Protein AF-0000000075319875 (afdb_homodimer)

Secondary structure (DSSP, 8-state):
-HHHHHHHHHHHHHHHHHHHHHHHHHHHHHHSPP--STT-HHHHHHHHHHHSS---HHHHHHHHHHHHTT--SSHHHHHHHHHHHHHHHHHHHHTSTTTT--SEETTEE-HHHHH-HHHHHHHHHHHHHHHHHHHHT-TTS-HHHHHHHHHHHHHHHSTTTHHHHHHHHHHHTTS---HHHHHHHHIIIIIHHHHHHHHHHHHHTT--TTHHHHHHHHHHHHHHHHHHHHHHHHTSTT-SS-TTTTTT---HHHHH-HHHHHHHHHHHHHHHHHHHHHHH-TTSHHHHHHHHHHHHHHHH-/-HHHHHHHHHHHHHHHHHHHHHHHHHHHHHHSPP--STT-HHHHHHHHHHHSS---HHHHHHHHHHHHTT--SSHHHHHHHHHHHHHHHHHHHHTSTTTT--SEETTEE-HHHHH-HHHHHHHHHHHHHHHHHHHHT-TTS-HHHHHHHHHHHHHHHSTTTHHHHHHHHHHHTTS---HHHHHHHHIIIIIHHHHHHHHHHHHHTT--TTHHHHHHHHHHHHHHHHHHHHHHHHTSTT-SS-TTTTTT---HHHHH-HHHHHHHHHHHHHHHHHHHHHHH-TTSHHHHHHHHHHHHHHHH-

Radius of gyration: 25.72 Å; Cα contacts (8 Å, |Δi|>4): 909; chains: 2; bounding box: 48×100×51 Å

pLDDT: mean 89.72, std 13.33, range [29.41, 98.88]

Nearest PDB structures (folds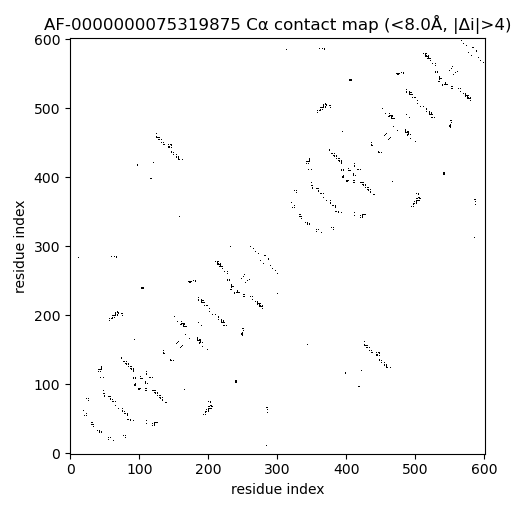eek):
  1rtr-assembly1_B  TM=9.134E-01  e=8.255E-14  Staphylococcus aureus
  6sxn-assembly1_A  TM=9.006E-01  e=4.886E-14  Picosynechococcus sp. PCC 7002
  1rtr-assembly1_A  TM=8.824E-01  e=6.635E-14  Staphylococcus aureus
  6sxn-assembly3_F  TM=8.809E-01  e=7.564E-14  Picosynechococcus sp. PCC 7002
  5ayp-assembly1_A  TM=8.947E-01  e=1.121E-13  Geobacillus stearothermophilus

Structure (mmCIF, N/CA/C/O backbone):
data_AF-0000000075319875-model_v1
#
loop_
_entity.id
_entity.type
_entity.pdbx_description
1 polymer 'Geranylgeranyl pyrophosphate synthase'
#
loop_
_atom_site.group_PDB
_atom_site.id
_atom_site.type_symbol
_atom_site.label_atom_id
_atom_site.label_alt_id
_atom_site.label_comp_id
_atom_site.label_asym_id
_atom_site.label_entity_id
_atom_site.label_seq_id
_atom_site.pdbx_PDB_ins_code
_atom_site.Cartn_x
_atom_site.Cartn_y
_atom_site.Cartn_z
_atom_site.occupancy
_atom_site.B_iso_or_equiv
_atom_site.auth_seq_id
_atom_site.auth_comp_id
_atom_site.auth_asym_id
_atom_site.auth_atom_id
_atom_site.pdbx_PDB_model_num
ATOM 1 N N . MET A 1 1 ? 11.125 52.594 0.139 1 29.45 1 MET A N 1
ATOM 2 C CA . MET A 1 1 ? 12.008 51.5 -0.19 1 29.45 1 MET A CA 1
ATOM 3 C C . MET A 1 1 ? 11.492 50.188 0.432 1 29.45 1 MET A C 1
ATOM 5 O O . MET A 1 1 ? 11.906 49.094 0.03 1 29.45 1 MET A O 1
ATOM 9 N N . THR A 1 2 ? 10.922 50.281 1.547 1 37.09 2 THR A N 1
ATOM 10 C CA . THR A 1 2 ? 10.453 49.219 2.4 1 37.09 2 THR A CA 1
ATOM 11 C C . THR A 1 2 ? 9.203 48.562 1.812 1 37.09 2 THR A C 1
ATOM 13 O O . THR A 1 2 ? 9.016 47.344 1.91 1 37.09 2 THR A O 1
ATOM 16 N N . VAL A 1 3 ? 8.258 49.438 1.47 1 45.25 3 VAL A N 1
ATOM 17 C CA . VAL A 1 3 ? 6.949 49.031 0.96 1 45.25 3 VAL A CA 1
ATOM 18 C C . VAL A 1 3 ? 7.121 48.188 -0.301 1 45.25 3 VAL A C 1
ATOM 20 O O . VAL A 1 3 ? 6.367 47.219 -0.53 1 45.25 3 VAL A O 1
ATOM 23 N N . GLU A 1 4 ? 8.008 48.5 -1.139 1 42.38 4 GLU A N 1
ATOM 24 C CA . GLU A 1 4 ? 8.297 47.875 -2.432 1 42.38 4 GLU A CA 1
ATOM 25 C C . GLU A 1 4 ? 8.867 46.5 -2.264 1 42.38 4 GLU A C 1
ATOM 27 O O . GLU A 1 4 ? 8.555 45.594 -3.047 1 42.38 4 GLU A O 1
ATOM 32 N N . LEU A 1 5 ? 9.742 46.344 -1.357 1 40.31 5 LEU A N 1
ATOM 33 C CA . LEU A 1 5 ? 10.305 45.031 -1.045 1 40.31 5 LEU A CA 1
ATOM 34 C C . LEU A 1 5 ? 9.219 44.062 -0.561 1 40.31 5 LEU A C 1
ATOM 36 O O . LEU A 1 5 ? 9.242 42.875 -0.896 1 40.31 5 LEU A O 1
ATOM 40 N N . GLY A 1 6 ? 8.266 44.625 0.184 1 43.28 6 GLY A N 1
ATOM 41 C CA . GLY A 1 6 ? 7.137 43.812 0.661 1 43.28 6 GLY A CA 1
ATOM 42 C C . GLY A 1 6 ? 6.27 43.281 -0.46 1 43.28 6 GLY A C 1
ATOM 43 O O . GLY A 1 6 ? 5.891 42.125 -0.445 1 43.28 6 GLY A O 1
ATOM 44 N N . THR A 1 7 ? 5.98 44.219 -1.356 1 47.44 7 THR A N 1
ATOM 45 C CA . THR A 1 7 ? 5.168 43.844 -2.514 1 47.44 7 THR A CA 1
ATOM 46 C C . THR A 1 7 ? 5.938 42.906 -3.441 1 47.44 7 THR A C 1
ATOM 48 O O . THR A 1 7 ? 5.367 41.969 -3.977 1 47.44 7 THR A O 1
ATOM 51 N N . THR A 1 8 ? 7.152 43.281 -3.662 1 43.69 8 THR A N 1
ATOM 52 C CA . THR A 1 8 ? 7.984 42.438 -4.531 1 43.69 8 THR A CA 1
ATOM 53 C C . THR A 1 8 ? 8.195 41.062 -3.924 1 43.69 8 THR A C 1
ATOM 55 O O . THR A 1 8 ? 8.156 40.062 -4.633 1 43.69 8 THR A O 1
ATOM 58 N N . LEU A 1 9 ? 8.492 41.156 -2.652 1 49.97 9 LEU A N 1
ATOM 59 C CA . LEU A 1 9 ? 8.664 39.906 -1.944 1 49.97 9 LEU A CA 1
ATOM 60 C C . LEU A 1 9 ? 7.375 39.094 -1.956 1 49.97 9 LEU A C 1
ATOM 62 O O . LEU A 1 9 ? 7.402 37.875 -2.104 1 49.97 9 LEU A O 1
ATOM 66 N N . GLU A 1 10 ? 6.41 39.938 -1.929 1 64.69 10 GLU A N 1
ATOM 67 C CA . GLU A 1 10 ? 5.105 39.281 -2.006 1 64.69 10 GLU A CA 1
ATOM 68 C C . GLU A 1 10 ? 4.848 38.75 -3.404 1 64.69 10 GLU A C 1
ATOM 70 O O . GLU A 1 10 ? 4.32 37.625 -3.551 1 64.69 10 GLU A O 1
ATOM 75 N N . HIS A 1 11 ? 5.41 39.562 -4.352 1 69.69 11 HIS A N 1
ATOM 76 C CA . HIS A 1 11 ? 5.258 39.125 -5.738 1 69.69 11 HIS A CA 1
ATOM 77 C C . HIS A 1 11 ? 6.121 37.906 -6.031 1 69.69 11 HIS A C 1
ATOM 79 O O . HIS A 1 11 ? 5.68 36.969 -6.715 1 69.69 11 HIS A O 1
ATOM 85 N N . GLY A 1 12 ? 7.273 37.906 -5.473 1 82.94 12 GLY A N 1
ATOM 86 C CA . GLY A 1 12 ? 8.172 36.781 -5.668 1 82.94 12 GLY A CA 1
ATOM 87 C C . GLY A 1 12 ? 7.66 35.5 -5.051 1 82.94 12 GLY A C 1
ATOM 88 O O . GLY A 1 12 ? 7.719 34.438 -5.672 1 82.94 12 GLY A O 1
ATOM 89 N N . PHE A 1 13 ? 7.074 35.719 -3.936 1 89.62 13 PHE A N 1
ATOM 90 C CA . PHE A 1 13 ? 6.512 34.594 -3.234 1 89.62 13 PHE A CA 1
ATOM 91 C C . PHE A 1 13 ? 5.324 34 -3.996 1 89.62 13 PHE A C 1
ATOM 93 O O . PHE A 1 13 ? 5.219 32.812 -4.172 1 89.62 13 PHE A O 1
ATOM 100 N N . THR A 1 14 ? 4.457 34.844 -4.449 1 90 14 THR A N 1
ATOM 101 C CA . THR A 1 14 ? 3.273 34.438 -5.191 1 90 14 THR A CA 1
ATOM 102 C C . THR A 1 14 ? 3.67 33.75 -6.496 1 90 14 THR A C 1
ATOM 104 O O . THR A 1 14 ? 3.062 32.75 -6.883 1 90 14 THR A O 1
ATOM 107 N N . GLU A 1 15 ? 4.656 34.312 -7.137 1 93.12 15 GLU A N 1
ATOM 108 C CA . GLU A 1 15 ? 5.152 33.688 -8.367 1 93.12 15 GLU A CA 1
ATOM 109 C C . GLU A 1 15 ? 5.758 32.312 -8.094 1 93.12 15 GLU A C 1
ATOM 111 O O . GLU A 1 15 ? 5.582 31.391 -8.891 1 93.12 15 GLU A O 1
ATOM 116 N N . HIS A 1 16 ? 6.48 32.281 -7.027 1 94.19 16 HIS A N 1
ATOM 117 C CA . HIS A 1 16 ? 7.066 31 -6.641 1 94.19 16 HIS A CA 1
ATOM 118 C C . HIS A 1 16 ? 5.988 29.969 -6.363 1 94.19 16 HIS A C 1
ATOM 120 O O . HIS A 1 16 ? 6.078 28.828 -6.84 1 94.19 16 HIS A O 1
ATOM 126 N N . LEU A 1 17 ? 4.961 30.328 -5.68 1 94.69 17 LEU A N 1
ATOM 127 C CA . LEU A 1 17 ? 3.859 29.422 -5.352 1 94.69 17 LEU A CA 1
ATOM 128 C C . LEU A 1 17 ? 3.145 28.953 -6.617 1 94.69 17 LEU A C 1
ATOM 130 O O . LEU A 1 17 ? 2.766 27.797 -6.727 1 94.69 17 LEU A O 1
ATOM 134 N N . MET A 1 18 ? 2.98 29.875 -7.52 1 94.75 18 MET A N 1
ATOM 135 C CA . MET A 1 18 ? 2.334 29.531 -8.789 1 94.75 18 MET A CA 1
ATOM 136 C C . MET A 1 18 ? 3.174 28.531 -9.578 1 94.75 18 MET A C 1
ATOM 138 O O . MET A 1 18 ? 2.635 27.625 -10.195 1 94.75 18 MET A O 1
ATOM 142 N N . GLY A 1 19 ? 4.469 28.766 -9.562 1 96.31 19 GLY A N 1
ATOM 143 C CA . GLY A 1 19 ? 5.375 27.828 -10.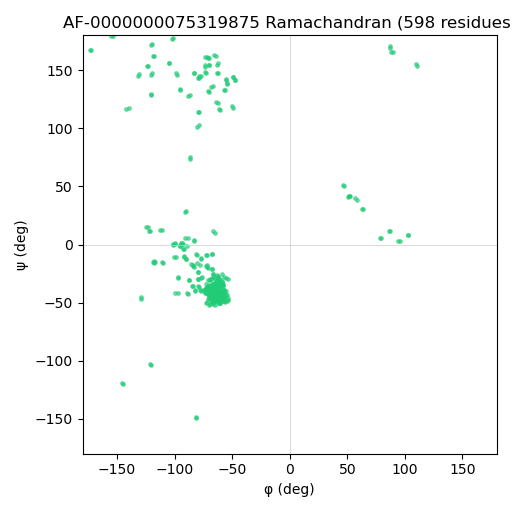219 1 96.31 19 GLY A CA 1
ATOM 144 C C . GLY A 1 19 ? 5.344 26.438 -9.602 1 96.31 19 GLY A C 1
ATOM 145 O O . GLY A 1 19 ? 5.348 25.438 -10.328 1 96.31 19 GLY A O 1
ATOM 146 N N . VAL A 1 20 ? 5.32 26.406 -8.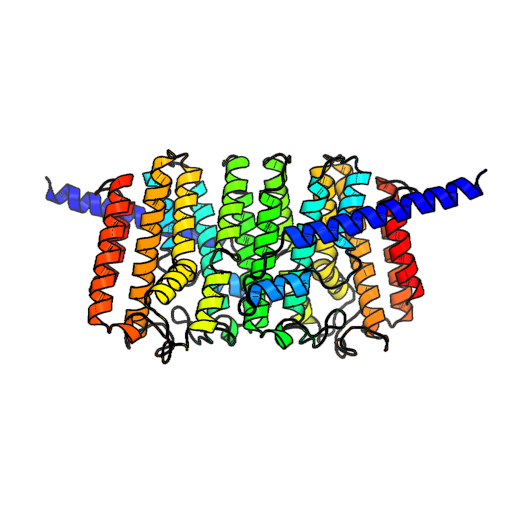312 1 96.5 20 VAL A N 1
ATOM 147 C CA . VAL A 1 20 ? 5.27 25.141 -7.586 1 96.5 20 VAL A CA 1
ATOM 148 C C . VAL A 1 20 ? 3.961 24.422 -7.902 1 96.5 20 VAL A C 1
ATOM 150 O O . VAL A 1 20 ? 3.961 23.219 -8.188 1 96.5 20 VAL A O 1
ATOM 153 N N . HIS A 1 21 ? 2.91 25.156 -7.859 1 96.69 21 HIS A N 1
ATOM 154 C CA . HIS A 1 21 ? 1.599 24.594 -8.148 1 96.69 21 HIS A CA 1
ATOM 155 C C . HIS A 1 21 ? 1.546 24.016 -9.562 1 96.69 21 HIS A C 1
ATOM 157 O O . HIS A 1 21 ? 1.057 22.906 -9.773 1 96.69 21 HIS A O 1
ATOM 163 N N . ALA A 1 22 ? 2.035 24.781 -10.531 1 97.44 22 ALA A N 1
ATOM 164 C CA . ALA A 1 22 ? 2.051 24.344 -11.922 1 97.44 22 ALA A CA 1
ATOM 165 C C . ALA A 1 22 ? 2.9 23.094 -12.094 1 97.44 22 ALA A C 1
ATOM 167 O O . ALA A 1 22 ? 2.543 22.188 -12.859 1 97.44 22 ALA A O 1
ATOM 168 N N . ALA A 1 23 ? 4.008 23.078 -11.445 1 97.94 23 ALA A N 1
ATOM 169 C CA . ALA A 1 23 ? 4.891 21.922 -11.516 1 97.94 23 ALA A CA 1
ATOM 170 C C . ALA A 1 23 ? 4.203 20.672 -10.969 1 97.94 23 ALA A C 1
ATOM 172 O O . ALA A 1 23 ? 4.348 19.578 -11.523 1 97.94 23 ALA A O 1
ATOM 173 N N . ILE A 1 24 ? 3.504 20.828 -9.891 1 98.19 24 ILE A N 1
ATOM 174 C CA . ILE A 1 24 ? 2.789 19.719 -9.273 1 98.19 24 ILE A CA 1
ATOM 175 C C . ILE A 1 24 ? 1.714 19.203 -10.219 1 98.19 24 ILE A C 1
ATOM 177 O O . ILE A 1 24 ? 1.603 17.984 -10.438 1 98.19 24 ILE A O 1
ATOM 181 N N . GLU A 1 25 ? 0.926 20.109 -10.797 1 97.94 25 GLU A N 1
ATOM 182 C CA . GLU A 1 25 ? -0.141 19.734 -11.711 1 97.94 25 GLU A CA 1
ATOM 183 C C . GLU A 1 25 ? 0.412 18.953 -12.906 1 97.94 25 GLU A C 1
ATOM 185 O O . GLU A 1 25 ? -0.134 17.922 -13.289 1 97.94 25 GLU A O 1
ATOM 190 N N . ASN A 1 26 ? 1.424 19.469 -13.461 1 98.06 26 ASN A N 1
ATOM 191 C CA . ASN A 1 26 ? 2.041 18.844 -14.617 1 98.06 26 ASN A CA 1
ATOM 192 C C . ASN A 1 26 ? 2.613 17.469 -14.266 1 98.06 26 ASN A C 1
ATOM 194 O O . ASN A 1 26 ? 2.461 16.516 -15.023 1 98.06 26 ASN A O 1
ATOM 198 N N . ARG A 1 27 ? 3.262 17.391 -13.164 1 98.06 27 ARG A N 1
ATOM 199 C CA . ARG A 1 27 ? 3.908 16.141 -12.766 1 98.06 27 ARG A CA 1
ATOM 200 C C . ARG A 1 27 ? 2.873 15.078 -12.414 1 98.06 27 ARG A C 1
ATOM 202 O O . ARG A 1 27 ? 3.051 13.906 -12.742 1 98.06 27 ARG A O 1
ATOM 209 N N . LEU A 1 28 ? 1.809 15.477 -11.734 1 98.38 28 LEU A N 1
ATOM 210 C CA . LEU A 1 28 ? 0.711 14.555 -11.461 1 98.38 28 LEU A CA 1
ATOM 211 C C . LEU A 1 28 ? 0.15 13.977 -12.758 1 98.38 28 LEU A C 1
ATOM 213 O O . LEU A 1 28 ? -0.092 12.773 -12.852 1 98.38 28 LEU A O 1
ATOM 217 N N . ASP A 1 29 ? -0.046 14.859 -13.703 1 97.81 29 ASP A N 1
ATOM 218 C CA . ASP A 1 29 ? -0.552 14.43 -15 1 97.81 29 ASP A CA 1
ATOM 219 C C . ASP A 1 29 ? 0.37 13.383 -15.633 1 97.81 29 ASP A C 1
ATOM 221 O O . ASP A 1 29 ? -0.098 12.414 -16.219 1 97.81 29 ASP A O 1
ATOM 225 N N . GLU A 1 30 ? 1.63 13.562 -15.492 1 97.44 30 GLU A N 1
ATOM 226 C CA . GLU A 1 30 ? 2.631 12.672 -16.078 1 97.44 30 GLU A CA 1
ATOM 227 C C . GLU A 1 30 ? 2.674 11.336 -15.344 1 97.44 30 GLU A C 1
ATOM 229 O O . GLU A 1 30 ? 2.932 10.297 -15.961 1 97.44 30 GLU A O 1
ATOM 234 N N . LEU A 1 31 ? 2.514 11.383 -14.062 1 97.31 31 LEU A N 1
ATOM 235 C CA . LEU A 1 31 ? 2.705 10.203 -13.234 1 97.31 31 LEU A CA 1
ATOM 236 C C . LEU A 1 31 ? 1.485 9.289 -13.289 1 97.31 31 LEU A C 1
ATOM 238 O O . LEU A 1 31 ? 1.583 8.094 -13 1 97.31 31 LEU A O 1
ATOM 242 N N . LEU A 1 32 ? 0.34 9.805 -13.609 1 97.75 32 LEU A N 1
ATOM 243 C CA . LEU A 1 32 ? -0.896 9.031 -13.672 1 97.75 32 LEU A CA 1
ATOM 244 C C . LEU A 1 32 ? -1.029 8.32 -15.008 1 97.75 32 LEU A C 1
ATOM 246 O O . LEU A 1 32 ? -0.514 8.797 -16.031 1 97.75 32 LEU A O 1
ATOM 250 N N . PRO A 1 33 ? -1.66 7.141 -14.961 1 94.75 33 PRO A N 1
ATOM 251 C CA . PRO A 1 33 ? -1.777 6.395 -16.219 1 94.75 33 PRO A CA 1
ATOM 252 C C . PRO A 1 33 ? -2.598 7.141 -17.266 1 94.75 33 PRO A C 1
ATOM 254 O O . PRO A 1 33 ? -3.57 7.82 -16.922 1 94.75 33 PRO A O 1
ATOM 257 N N . ARG A 1 34 ? -2.166 6.887 -18.453 1 89.81 34 ARG A N 1
ATOM 258 C CA . ARG A 1 34 ? -2.957 7.434 -19.547 1 89.81 34 ARG A CA 1
ATOM 259 C C . ARG A 1 34 ? -4.191 6.578 -19.812 1 89.81 34 ARG A C 1
ATOM 261 O O . ARG A 1 34 ? -4.172 5.367 -19.594 1 89.81 34 ARG A O 1
ATOM 268 N N . CYS A 1 35 ? -5.203 7.24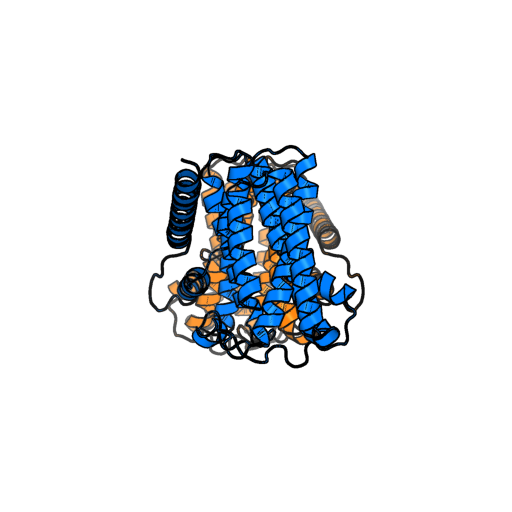6 -20.125 1 83.31 35 CYS A N 1
ATOM 269 C CA . CYS A 1 35 ? -6.422 6.516 -20.453 1 83.31 35 CYS A CA 1
ATOM 270 C C . CYS A 1 35 ? -6.375 5.969 -21.875 1 83.31 35 CYS A C 1
ATOM 272 O O . CYS A 1 35 ? -6.152 6.719 -22.812 1 83.31 35 CYS A O 1
ATOM 274 N N . SER A 1 36 ? -6.355 4.648 -21.953 1 72.25 36 SER A N 1
ATOM 275 C CA . SER A 1 36 ? -6.309 4.016 -23.266 1 72.25 36 SER A CA 1
ATOM 276 C C . SER A 1 36 ? -7.598 4.258 -24.047 1 72.25 36 SER A C 1
ATOM 278 O O . SER A 1 36 ? -7.566 4.488 -25.25 1 72.25 36 SER A O 1
ATOM 280 N N . ASP A 1 37 ? -8.688 4.016 -23.406 1 80.06 37 ASP A N 1
ATOM 281 C CA . ASP A 1 37 ? -10 4.277 -23.969 1 80.06 37 ASP A CA 1
ATOM 282 C C . ASP A 1 37 ? -11.039 4.5 -22.875 1 80.06 37 ASP A C 1
ATOM 284 O O . ASP A 1 37 ? -10.711 4.527 -21.688 1 80.06 37 ASP A O 1
ATOM 288 N N . GLU A 1 38 ? -12.195 4.742 -23.328 1 78.94 38 GLU A N 1
ATOM 289 C CA . GLU A 1 38 ? -13.281 5.082 -22.422 1 78.94 38 GLU A CA 1
ATOM 290 C C . GLU A 1 38 ? -13.672 3.887 -21.547 1 78.94 38 GLU A C 1
ATOM 292 O O . GLU A 1 38 ? -14.367 4.043 -20.547 1 78.94 38 GLU A O 1
ATOM 297 N N . ARG A 1 39 ? -13.086 2.75 -21.891 1 85.06 39 ARG A N 1
ATOM 298 C CA . ARG A 1 39 ? -13.453 1.538 -21.172 1 85.06 39 ARG A CA 1
ATOM 299 C C . ARG A 1 39 ? -12.516 1.316 -19.984 1 85.06 39 ARG A C 1
ATOM 301 O O . ARG A 1 39 ? -12.812 0.509 -19.094 1 85.06 39 ARG A O 1
ATOM 308 N N . ASP A 1 40 ? -11.477 2.094 -19.969 1 91.62 40 ASP A N 1
ATOM 309 C CA . ASP A 1 40 ? -10.531 1.986 -18.859 1 91.62 40 ASP A CA 1
ATOM 310 C C . ASP A 1 40 ? -10.961 2.859 -17.688 1 91.62 40 ASP A C 1
ATOM 312 O O . ASP A 1 40 ? -10.273 3.822 -17.328 1 91.62 40 ASP A O 1
ATOM 316 N N . LEU A 1 41 ? -11.945 2.447 -16.969 1 95.94 41 LEU A N 1
ATOM 317 C CA . LEU A 1 41 ? -12.625 3.258 -15.969 1 95.94 41 LEU A CA 1
ATOM 318 C C . LEU A 1 41 ? -11.727 3.494 -14.758 1 95.94 41 LEU A C 1
ATOM 320 O O . LEU A 1 41 ? -11.805 4.539 -14.109 1 95.94 41 LEU A O 1
ATOM 324 N N . VAL A 1 42 ? -10.828 2.535 -14.453 1 97.38 42 VAL A N 1
ATOM 325 C CA . VAL A 1 42 ? -9.961 2.707 -13.289 1 97.38 42 VAL A CA 1
ATOM 326 C C . VAL A 1 42 ? -8.953 3.822 -13.562 1 97.38 42 VAL A C 1
ATOM 328 O O . VAL A 1 42 ? -8.734 4.691 -12.719 1 97.38 42 VAL A O 1
ATOM 331 N N . SER A 1 43 ? -8.352 3.799 -14.781 1 97.19 43 SER A N 1
ATOM 332 C CA . SER A 1 43 ? -7.43 4.867 -15.156 1 97.19 43 SER A CA 1
ATOM 333 C C . SER A 1 43 ? -8.133 6.223 -15.18 1 97.19 43 SER A C 1
ATOM 335 O O . SER A 1 43 ? -7.586 7.219 -14.703 1 97.19 43 SER A O 1
ATOM 337 N N . LEU A 1 44 ? -9.305 6.215 -15.719 1 96.94 44 LEU A N 1
ATOM 338 C CA . LEU A 1 44 ? -10.078 7.449 -15.766 1 96.94 44 LEU A CA 1
ATOM 339 C C . LEU A 1 44 ? -10.398 7.953 -14.367 1 96.94 44 LEU A C 1
ATOM 341 O O . LEU A 1 44 ? -10.281 9.148 -14.086 1 96.94 44 LEU A O 1
ATOM 345 N N . ALA A 1 45 ? -10.781 7.059 -13.531 1 97.56 45 ALA A N 1
ATOM 346 C CA . ALA A 1 45 ? -11.125 7.418 -12.156 1 97.56 45 ALA A CA 1
ATOM 347 C C . ALA A 1 45 ? -9.891 7.91 -11.398 1 97.56 45 ALA A C 1
ATOM 349 O O . ALA A 1 45 ? -9.984 8.852 -10.602 1 97.56 45 ALA A O 1
ATOM 350 N N . MET A 1 46 ? -8.758 7.254 -11.617 1 98.19 46 MET A N 1
ATOM 351 C CA . MET A 1 46 ? -7.512 7.715 -11.008 1 98.19 46 MET A CA 1
ATOM 352 C C . MET A 1 46 ? -7.215 9.156 -11.391 1 98.19 46 MET A C 1
ATOM 354 O O . MET A 1 46 ? -6.898 9.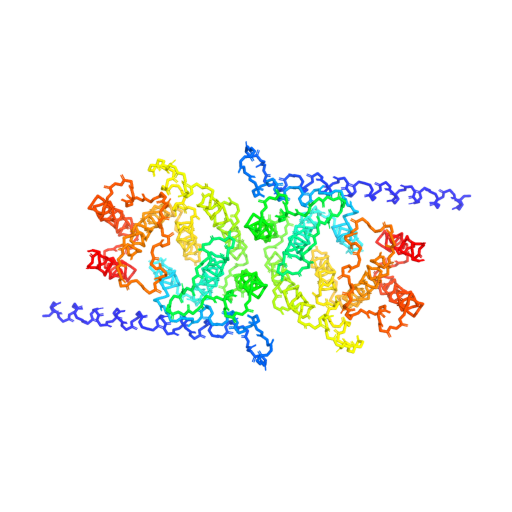984 -10.531 1 98.19 46 MET A O 1
ATOM 358 N N . ARG A 1 47 ? -7.309 9.445 -12.625 1 97.25 47 ARG A N 1
ATOM 359 C CA . ARG A 1 47 ? -6.992 10.773 -13.133 1 97.25 47 ARG A CA 1
ATOM 360 C C . ARG A 1 47 ? -8 11.805 -12.633 1 97.25 47 ARG A C 1
ATOM 362 O O . ARG A 1 47 ? -7.613 12.852 -12.109 1 97.25 47 ARG A O 1
ATOM 369 N N . GLU A 1 48 ? -9.273 11.492 -12.734 1 95.56 48 GLU A N 1
ATOM 370 C CA . GLU A 1 48 ? -10.305 12.453 -12.367 1 95.56 48 GLU A CA 1
ATOM 371 C C . GLU A 1 48 ? -10.266 12.758 -10.867 1 95.56 48 GLU A C 1
ATOM 373 O O . GLU A 1 48 ? -10.438 13.906 -10.461 1 95.56 48 GLU A O 1
ATOM 378 N N . SER A 1 49 ? -10.062 11.75 -10.086 1 96.81 49 SER A N 1
ATOM 379 C CA . SER A 1 49 ? -10.047 11.953 -8.641 1 96.81 49 SER A CA 1
ATOM 380 C C . SER A 1 49 ? -8.805 12.719 -8.203 1 96.81 49 SER A C 1
ATOM 382 O O . SER A 1 49 ? -8.867 13.555 -7.301 1 96.81 49 SER A O 1
ATOM 384 N N . THR A 1 50 ? -7.668 12.469 -8.852 1 97.38 50 THR A N 1
ATOM 385 C CA . THR A 1 50 ? -6.41 13.07 -8.438 1 97.38 50 THR A CA 1
ATOM 386 C C . THR A 1 50 ? -6.254 14.469 -9.023 1 97.38 50 THR A C 1
ATOM 388 O O . THR A 1 50 ? -5.711 15.367 -8.383 1 97.38 50 THR A O 1
ATOM 391 N N . LEU A 1 51 ? -6.734 14.648 -10.242 1 96.06 51 LEU A N 1
ATOM 392 C CA . LEU A 1 51 ? -6.492 15.898 -10.961 1 96.06 51 LEU A CA 1
ATOM 393 C C . LEU A 1 51 ? -7.652 16.859 -10.773 1 96.06 51 LEU A C 1
ATOM 395 O O . LEU A 1 51 ? -7.656 17.953 -11.352 1 96.06 51 LEU A O 1
ATOM 399 N N . ALA A 1 52 ? -8.688 16.438 -10.031 1 93.06 52 ALA A N 1
ATOM 400 C CA . ALA A 1 52 ? -9.727 17.406 -9.68 1 93.06 52 ALA A CA 1
ATOM 401 C C . ALA A 1 52 ? -9.117 18.688 -9.148 1 93.06 52 ALA A C 1
ATOM 403 O O . ALA A 1 52 ? -8.109 18.672 -8.43 1 93.06 52 ALA A O 1
ATOM 404 N N . PRO A 1 53 ? -9.703 19.797 -9.508 1 88.69 53 PRO A N 1
ATOM 405 C CA . PRO A 1 53 ? -9.148 21.078 -9.047 1 88.69 53 PRO A CA 1
ATOM 406 C C . PRO A 1 53 ? -9 21.141 -7.527 1 88.69 53 PRO A C 1
ATOM 408 O O . PRO A 1 53 ? -9.867 20.656 -6.797 1 88.69 53 PRO A O 1
ATOM 411 N N . GLY A 1 54 ? -7.914 21.703 -7.125 1 85.81 54 GLY A N 1
ATOM 412 C CA . GLY A 1 54 ? -7.637 21.828 -5.703 1 85.81 54 GLY A CA 1
ATOM 413 C C . GLY A 1 54 ? -6.398 22.656 -5.402 1 85.81 54 GLY A C 1
ATOM 414 O O . GLY A 1 54 ? -5.641 23 -6.312 1 85.81 54 GLY A O 1
ATOM 415 N N . LYS A 1 55 ? -6.238 23.016 -4.199 1 86.62 55 LYS A N 1
ATOM 416 C CA . LYS A 1 55 ? -5.164 23.891 -3.756 1 86.62 55 LYS A CA 1
ATOM 417 C C . LYS A 1 55 ? -3.838 23.141 -3.672 1 86.62 55 LYS A C 1
ATOM 419 O O . LYS A 1 55 ? -2.773 23.766 -3.596 1 86.62 55 LYS A O 1
ATOM 424 N N . ARG A 1 56 ? -3.861 21.844 -3.746 1 95.44 56 ARG A N 1
ATOM 425 C CA . ARG A 1 56 ? -2.658 21.016 -3.676 1 95.44 56 ARG A CA 1
ATOM 426 C C . ARG A 1 56 ? -1.831 21.359 -2.443 1 95.44 56 ARG A C 1
ATOM 428 O O . ARG A 1 56 ? -0.611 21.516 -2.529 1 95.44 56 ARG A O 1
ATOM 435 N N . MET A 1 57 ? -2.463 21.562 -1.371 1 93.25 57 MET A N 1
ATOM 436 C CA . MET A 1 57 ? -1.819 22.016 -0.141 1 93.25 57 MET A CA 1
ATOM 437 C C . MET A 1 57 ? -0.726 21.031 0.289 1 93.25 57 MET A C 1
ATOM 439 O O . MET A 1 57 ? 0.367 21.453 0.672 1 93.25 57 MET A O 1
ATOM 443 N N . ARG A 1 58 ? -0.955 19.797 0.209 1 96.56 58 ARG A N 1
ATOM 444 C CA . ARG A 1 58 ? -0.052 18.797 0.775 1 96.56 58 ARG A CA 1
ATOM 445 C C . ARG A 1 58 ? 1.253 18.734 -0.011 1 96.56 58 ARG A C 1
ATOM 447 O O . ARG A 1 58 ? 2.336 18.844 0.563 1 96.56 58 ARG A O 1
ATOM 454 N N . PRO A 1 59 ? 1.162 18.578 -1.347 1 98.31 59 PRO A N 1
ATOM 455 C CA . PRO A 1 59 ? 2.441 18.609 -2.059 1 98.31 59 PRO A CA 1
ATOM 456 C C . PRO A 1 59 ? 3.148 19.953 -1.97 1 98.31 59 PRO A C 1
ATOM 458 O O . PRO A 1 59 ? 4.379 20 -1.905 1 98.31 59 PRO A O 1
ATOM 461 N N . VAL A 1 60 ? 2.365 21.078 -2.006 1 97.38 60 VAL A N 1
ATOM 462 C CA . VAL A 1 60 ? 2.977 22.406 -1.872 1 97.38 60 VAL A CA 1
ATOM 463 C C . VAL A 1 60 ? 3.701 22.5 -0.531 1 97.38 60 VAL A C 1
ATOM 465 O O . VAL A 1 60 ? 4.844 22.953 -0.469 1 97.38 60 VAL A O 1
ATOM 468 N N . LEU A 1 61 ? 3.074 22.047 0.513 1 97.06 61 LEU A N 1
ATOM 469 C CA . LEU A 1 61 ? 3.66 22.094 1.849 1 97.06 61 LEU A CA 1
ATOM 470 C C . LEU A 1 61 ? 4.953 21.281 1.896 1 97.06 61 LEU A C 1
ATOM 472 O O . LEU A 1 61 ? 5.945 21.719 2.482 1 97.06 61 LEU A O 1
ATOM 476 N N . LEU A 1 62 ? 4.992 20.125 1.297 1 98.56 62 LEU A N 1
ATOM 477 C CA . LEU A 1 62 ? 6.18 19.281 1.295 1 98.56 62 LEU A CA 1
ATOM 478 C C . LEU A 1 62 ? 7.336 19.969 0.577 1 98.56 62 LEU A C 1
ATOM 480 O O . LEU A 1 62 ? 8.461 19.984 1.079 1 98.56 62 LEU A O 1
ATOM 484 N N . ILE A 1 63 ? 7.023 20.516 -0.571 1 98.25 63 ILE A N 1
ATOM 485 C CA . ILE A 1 63 ? 8.055 21.156 -1.378 1 98.25 63 ILE A CA 1
ATOM 486 C C . ILE A 1 63 ? 8.641 22.344 -0.62 1 98.25 63 ILE A C 1
ATOM 488 O O . ILE A 1 63 ? 9.859 22.5 -0.522 1 98.25 63 ILE A O 1
ATOM 492 N N . LEU A 1 64 ? 7.777 23.219 -0.076 1 97.31 64 LEU A N 1
ATOM 493 C CA . LEU A 1 64 ? 8.234 24.391 0.652 1 97.31 64 LEU A CA 1
ATOM 494 C C . LEU A 1 64 ? 8.992 24 1.913 1 97.31 64 LEU A C 1
ATOM 496 O O . LEU A 1 64 ? 9.969 24.641 2.285 1 97.31 64 LEU A O 1
ATOM 500 N N . ALA A 1 65 ? 8.523 22.984 2.613 1 98.19 65 ALA A N 1
ATOM 501 C CA . ALA A 1 65 ? 9.211 22.5 3.809 1 98.19 65 ALA A CA 1
ATOM 502 C C . ALA A 1 65 ? 10.625 22.016 3.477 1 98.19 65 ALA A C 1
ATOM 504 O O . ALA A 1 65 ? 11.578 22.344 4.188 1 98.19 65 ALA A O 1
ATOM 505 N N . ALA A 1 66 ? 10.711 21.219 2.424 1 98.31 66 ALA A N 1
ATOM 506 C CA . ALA A 1 66 ? 12.023 20.719 2.006 1 98.31 66 ALA A CA 1
ATOM 507 C C . ALA A 1 66 ? 12.938 21.875 1.6 1 98.31 66 ALA A C 1
ATOM 509 O O . ALA A 1 66 ? 14.109 21.922 1.993 1 98.31 66 ALA A O 1
ATOM 510 N N . GLU A 1 67 ? 12.406 22.812 0.81 1 96.81 67 GLU A N 1
ATOM 511 C CA . GLU A 1 67 ? 13.172 23.984 0.4 1 96.81 67 GLU A CA 1
ATOM 512 C C . GLU A 1 67 ? 13.688 24.766 1.61 1 96.81 67 GLU A C 1
ATOM 514 O O . GLU A 1 67 ? 14.844 25.172 1.637 1 96.81 67 GLU A O 1
ATOM 519 N N . GLY A 1 68 ? 12.867 24.906 2.578 1 96.75 68 GLY A N 1
ATOM 520 C CA . GLY A 1 68 ? 13.219 25.656 3.771 1 96.75 68 GLY A CA 1
ATOM 521 C C . GLY A 1 68 ? 14.297 24.984 4.602 1 96.75 68 GLY A C 1
ATOM 522 O O . GLY A 1 68 ? 14.977 25.641 5.395 1 96.75 68 GLY A O 1
ATOM 523 N N . LEU A 1 69 ? 14.469 23.688 4.418 1 97.62 69 LEU A N 1
ATOM 524 C CA . LEU A 1 69 ? 15.492 22.938 5.141 1 97.62 69 LEU A CA 1
ATOM 525 C C . LEU A 1 69 ? 16.766 22.828 4.316 1 97.62 69 LEU A C 1
ATOM 527 O O . LEU A 1 69 ? 17.719 22.141 4.715 1 97.62 69 LEU A O 1
ATOM 531 N N . GLY A 1 70 ? 16.703 23.438 3.092 1 96 70 GLY A N 1
ATOM 532 C CA . GLY A 1 70 ? 17.922 23.516 2.295 1 96 70 GLY A CA 1
ATOM 533 C C . GLY A 1 70 ? 17.953 22.5 1.16 1 96 70 GLY A C 1
ATOM 534 O O . GLY A 1 70 ? 18.969 22.375 0.465 1 96 70 GLY A O 1
ATOM 535 N N . HIS A 1 71 ? 16.859 21.875 0.988 1 95 71 HIS A N 1
ATOM 536 C CA . HIS A 1 71 ? 16.797 20.922 -0.115 1 95 71 HIS A CA 1
ATOM 537 C C . HIS A 1 71 ? 16.781 21.641 -1.461 1 95 71 HIS A C 1
ATOM 539 O O . HIS A 1 71 ? 16 22.562 -1.667 1 95 71 HIS A O 1
ATOM 545 N N . ASN A 1 72 ? 17.547 21.281 -2.422 1 88.94 72 ASN A N 1
ATOM 546 C CA . ASN A 1 72 ? 17.641 21.922 -3.729 1 88.94 72 ASN A CA 1
ATOM 547 C C . ASN A 1 72 ? 17.391 20.922 -4.859 1 88.94 72 ASN A C 1
ATOM 549 O O . ASN A 1 72 ? 17.531 21.266 -6.035 1 88.94 72 ASN A O 1
ATOM 553 N N . GLY A 1 73 ? 16.891 19.828 -4.641 1 87.19 73 GLY A N 1
ATOM 554 C CA . GLY A 1 73 ? 16.672 18.828 -5.676 1 87.19 73 GLY A CA 1
ATOM 555 C C . GLY A 1 73 ? 15.227 18.766 -6.148 1 87.19 73 GLY A C 1
ATOM 556 O O . GLY A 1 73 ? 14.398 19.578 -5.73 1 87.19 73 GLY A O 1
ATOM 557 N N . THR A 1 74 ? 14.961 17.922 -7.109 1 91.5 74 THR A N 1
ATOM 558 C CA . THR A 1 74 ? 13.641 17.797 -7.719 1 91.5 74 THR A CA 1
ATOM 559 C C . THR A 1 74 ? 12.836 16.688 -7.035 1 91.5 74 THR A C 1
ATOM 561 O O . THR A 1 74 ? 11.672 16.469 -7.367 1 91.5 74 THR A O 1
ATOM 564 N N . GLN A 1 75 ? 13.422 16.078 -6.039 1 97.25 75 GLN A N 1
ATOM 565 C CA . GLN A 1 75 ? 12.812 14.898 -5.426 1 97.25 75 GLN A CA 1
ATOM 566 C C . GLN A 1 75 ? 11.523 15.266 -4.699 1 97.25 75 GLN A C 1
ATOM 568 O O . GLN A 1 75 ? 10.586 14.461 -4.641 1 97.25 75 GLN A O 1
ATOM 573 N N . ALA A 1 76 ? 11.5 16.484 -4.125 1 98.19 76 ALA A N 1
ATOM 574 C CA . ALA A 1 76 ? 10.336 16.922 -3.357 1 98.19 76 ALA A CA 1
ATOM 575 C C . ALA A 1 76 ? 9.086 16.953 -4.23 1 98.19 76 ALA A C 1
ATOM 577 O O . ALA A 1 76 ? 7.98 16.719 -3.746 1 98.19 76 ALA A O 1
ATOM 578 N N . LEU A 1 77 ? 9.289 17.234 -5.496 1 98.25 77 LEU A N 1
ATOM 579 C CA . LEU A 1 77 ? 8.156 17.297 -6.414 1 98.25 77 LEU A CA 1
ATOM 580 C C . LEU A 1 77 ? 7.492 15.93 -6.555 1 98.25 77 LEU A C 1
ATOM 582 O O . LEU A 1 77 ? 6.285 15.797 -6.348 1 98.25 77 LEU A O 1
ATOM 586 N N . ASP A 1 78 ? 8.281 14.867 -6.859 1 98.56 78 ASP A N 1
ATOM 587 C CA . ASP A 1 78 ? 7.758 13.508 -7.008 1 98.56 78 ASP A CA 1
ATOM 588 C C . ASP A 1 78 ? 7.176 13.008 -5.688 1 98.56 78 ASP A C 1
ATOM 590 O O . ASP A 1 78 ? 6.121 12.359 -5.676 1 98.56 78 ASP A O 1
ATOM 594 N N . LEU A 1 79 ? 7.891 13.328 -4.633 1 98.81 79 LEU A N 1
ATOM 595 C CA . LEU A 1 79 ? 7.43 12.883 -3.322 1 98.81 79 LEU A CA 1
ATOM 596 C C . LEU A 1 79 ? 6.137 13.586 -2.93 1 98.81 79 LEU A C 1
ATOM 598 O O . LEU A 1 79 ? 5.246 12.977 -2.33 1 98.81 79 LEU A O 1
ATOM 602 N N . GLY A 1 80 ? 6.051 14.875 -3.242 1 98.69 80 GLY A N 1
ATOM 603 C CA . GLY A 1 80 ? 4.801 15.594 -3.047 1 98.69 80 GLY A CA 1
ATOM 604 C C . GLY A 1 80 ? 3.645 15 -3.838 1 98.69 80 GLY A C 1
ATOM 605 O O . GLY A 1 80 ? 2.525 14.906 -3.332 1 98.69 80 GLY A O 1
ATOM 606 N N . CYS A 1 81 ? 3.93 14.609 -5.062 1 98.69 81 CYS A N 1
ATOM 607 C CA . CYS A 1 81 ? 2.914 13.977 -5.895 1 98.69 81 CYS A CA 1
ATOM 608 C C . CYS A 1 81 ? 2.479 12.641 -5.309 1 98.69 81 CYS A C 1
ATOM 610 O O . CYS A 1 81 ? 1.295 12.297 -5.348 1 98.69 81 CYS A O 1
ATOM 612 N N . ALA A 1 82 ? 3.42 11.898 -4.797 1 98.81 82 ALA A N 1
ATOM 613 C CA . ALA A 1 82 ? 3.084 10.641 -4.145 1 98.81 82 ALA A CA 1
ATOM 614 C C . ALA A 1 82 ? 2.139 10.867 -2.969 1 98.81 82 ALA A C 1
ATOM 616 O O . ALA A 1 82 ? 1.176 10.117 -2.785 1 98.81 82 ALA A O 1
ATOM 617 N N . VAL A 1 83 ? 2.385 11.898 -2.174 1 98.75 83 VAL A N 1
ATOM 618 C CA . VAL A 1 83 ? 1.537 12.25 -1.039 1 98.75 83 VAL A CA 1
ATOM 619 C C . VAL A 1 83 ? 0.136 12.602 -1.53 1 98.75 83 VAL A C 1
ATOM 621 O O . VAL A 1 83 ? -0.861 12.227 -0.909 1 98.75 83 VAL A O 1
ATOM 624 N N . GLU A 1 84 ? 0.065 13.289 -2.623 1 98.62 84 GLU A N 1
ATOM 625 C CA . GLU A 1 84 ? -1.226 13.664 -3.191 1 98.62 84 GLU A CA 1
ATOM 626 C C . GLU A 1 84 ? -2.002 12.438 -3.66 1 98.62 84 GLU A C 1
ATOM 628 O O . GLU A 1 84 ? -3.227 12.391 -3.537 1 98.62 84 GLU A O 1
ATOM 633 N N . LEU A 1 85 ? -1.277 11.477 -4.238 1 98.81 85 LEU A N 1
ATOM 634 C CA . LEU A 1 85 ? -1.926 10.234 -4.637 1 98.81 85 LEU A CA 1
ATOM 635 C C . LEU A 1 85 ? -2.516 9.516 -3.43 1 98.81 85 LEU A C 1
ATOM 637 O O . LEU A 1 85 ? -3.621 8.977 -3.502 1 98.81 85 LEU A O 1
ATOM 641 N N . ILE A 1 86 ? -1.805 9.508 -2.332 1 98.81 86 ILE A N 1
ATOM 642 C CA . ILE A 1 86 ? -2.27 8.875 -1.103 1 98.81 86 ILE A CA 1
ATOM 643 C C . ILE A 1 86 ? -3.504 9.609 -0.582 1 98.81 86 ILE A C 1
ATOM 645 O O . ILE A 1 86 ? -4.484 8.977 -0.177 1 98.81 86 ILE A O 1
ATOM 649 N N . HIS A 1 87 ? -3.441 10.883 -0.616 1 97.62 87 HIS A N 1
ATOM 650 C CA . HIS A 1 87 ? -4.574 11.695 -0.184 1 97.62 87 HIS A CA 1
ATOM 651 C C . HIS A 1 87 ? -5.801 11.438 -1.055 1 97.62 87 HIS A C 1
ATOM 653 O O . HIS A 1 87 ? -6.906 11.258 -0.54 1 97.62 87 HIS A O 1
ATOM 659 N N . ALA A 1 88 ? -5.609 11.43 -2.365 1 97.94 88 ALA A N 1
ATOM 660 C CA . ALA A 1 88 ? -6.703 11.156 -3.295 1 97.94 88 ALA A CA 1
ATOM 661 C C . ALA A 1 88 ? -7.32 9.789 -3.039 1 97.94 88 ALA A C 1
ATOM 663 O O . ALA A 1 88 ? -8.547 9.633 -3.057 1 97.94 88 ALA A O 1
ATOM 664 N N . ALA A 1 89 ? -6.496 8.805 -2.826 1 98.62 89 ALA A N 1
ATOM 665 C CA . ALA A 1 89 ? -6.977 7.457 -2.514 1 98.62 89 ALA A CA 1
ATOM 666 C C . ALA A 1 89 ? -7.84 7.465 -1.254 1 98.62 89 ALA A C 1
ATOM 668 O O . ALA A 1 89 ? -8.883 6.805 -1.204 1 98.62 89 ALA A O 1
ATOM 669 N N . SER A 1 90 ? -7.344 8.18 -0.232 1 97.88 90 SER A N 1
ATOM 670 C CA . SER A 1 90 ? -8.078 8.234 1.028 1 97.88 90 SER A CA 1
ATOM 671 C C . SER A 1 90 ? -9.445 8.875 0.844 1 97.88 90 SER A C 1
ATOM 673 O O . SER A 1 90 ? -10.43 8.453 1.461 1 97.88 90 SER A O 1
ATOM 675 N N . LEU A 1 91 ? -9.586 9.891 -0.01 1 95.94 91 LEU A N 1
ATOM 676 C CA . LEU A 1 91 ? -10.859 10.555 -0.288 1 95.94 91 LEU A CA 1
ATOM 677 C C . LEU A 1 91 ? -11.812 9.617 -1.021 1 95.94 91 LEU A C 1
ATOM 679 O O . LEU A 1 91 ? -13 9.578 -0.711 1 95.94 91 LEU A O 1
ATOM 683 N N . VAL A 1 92 ? -11.281 8.898 -1.959 1 98 92 VAL A N 1
ATOM 684 C CA . VAL A 1 92 ? -12.086 7.961 -2.734 1 98 92 VAL A CA 1
ATOM 685 C C . VAL A 1 92 ? -12.711 6.922 -1.805 1 98 92 VAL A C 1
ATOM 687 O O . VAL A 1 92 ? -13.891 6.605 -1.918 1 98 92 VAL A O 1
ATOM 690 N N . LEU A 1 93 ? -11.938 6.414 -0.906 1 98.06 93 LEU A N 1
ATOM 691 C CA . LEU A 1 93 ? -12.414 5.387 0.017 1 98.06 93 LEU A CA 1
ATOM 692 C C . LEU A 1 93 ? -13.391 5.977 1.029 1 98.06 93 LEU A C 1
ATOM 694 O O . LEU A 1 93 ? -14.422 5.375 1.325 1 98.06 93 LEU A O 1
ATOM 698 N N . ASP A 1 94 ? -13.047 7.133 1.513 1 94.88 94 ASP A N 1
ATOM 699 C CA . ASP A 1 94 ? -13.883 7.805 2.504 1 94.88 94 ASP A CA 1
ATOM 700 C C . ASP A 1 94 ? -15.289 8.062 1.955 1 94.88 94 ASP A C 1
ATOM 702 O O . ASP A 1 94 ? -16.266 8.039 2.705 1 94.88 94 ASP A O 1
ATOM 706 N N . ASP A 1 95 ? -15.43 8.266 0.709 1 95.75 95 ASP A N 1
ATOM 707 C CA . ASP A 1 95 ? -16.672 8.648 0.064 1 95.75 95 ASP A CA 1
ATOM 708 C C . ASP A 1 95 ? -17.562 7.434 -0.173 1 95.75 95 ASP A C 1
ATOM 710 O O . ASP A 1 95 ? -18.75 7.574 -0.483 1 95.75 95 ASP A O 1
ATOM 714 N N . MET A 1 96 ? -17.109 6.203 0.042 1 97.5 96 MET A N 1
ATOM 715 C CA . MET A 1 96 ? -17.812 4.969 -0.297 1 97.5 96 MET A CA 1
ATOM 716 C C . MET A 1 96 ? -19.125 4.855 0.486 1 97.5 96 MET A C 1
ATOM 718 O O . MET A 1 96 ? -19.234 5.367 1.602 1 97.5 96 MET A O 1
ATOM 722 N N . PRO A 1 97 ? -20.125 4.105 -0.046 1 96.5 97 PRO A N 1
ATOM 723 C CA . PRO A 1 97 ? -21.406 3.912 0.646 1 96.5 97 PRO A CA 1
ATOM 724 C C . PRO A 1 97 ? -21.234 3.293 2.031 1 96.5 97 PRO A C 1
ATOM 726 O O . PRO A 1 97 ? -21.969 3.643 2.961 1 96.5 97 PRO A O 1
ATOM 729 N N . CYS A 1 98 ? -20.281 2.406 2.197 1 95.5 98 CYS A N 1
ATOM 730 C CA . CYS A 1 98 ? -20.078 1.731 3.477 1 95.5 98 CYS A CA 1
ATOM 731 C C . CYS A 1 98 ? -19.25 2.588 4.422 1 95.5 98 CYS A C 1
ATOM 733 O O . CYS A 1 98 ? -18.922 2.16 5.535 1 95.5 98 CYS A O 1
ATOM 735 N N . MET A 1 99 ? -18.922 3.801 3.973 1 94.75 99 MET A N 1
ATOM 736 C CA . MET A 1 99 ? -18.188 4.75 4.805 1 94.75 99 MET A CA 1
ATOM 737 C C . MET A 1 99 ? -18.984 6.039 4.984 1 94.75 99 MET A C 1
ATOM 739 O O . MET A 1 99 ? -20 6.051 5.664 1 94.75 99 MET A O 1
ATOM 743 N N . ASP A 1 100 ? -18.625 7.09 4.281 1 89.25 100 ASP A N 1
ATOM 744 C CA . ASP A 1 100 ? -19.344 8.344 4.457 1 89.25 100 ASP A CA 1
ATOM 745 C C . ASP A 1 100 ? -20.516 8.438 3.484 1 89.25 100 ASP A C 1
ATOM 747 O O . ASP A 1 100 ? -21.406 9.273 3.65 1 89.25 100 ASP A O 1
ATOM 751 N N . ASN A 1 101 ? -20.531 7.594 2.561 1 93.25 101 ASN A N 1
ATOM 752 C CA . ASN A 1 101 ? -21.562 7.594 1.524 1 93.25 101 ASN A CA 1
ATOM 753 C C . ASN A 1 101 ? -21.797 8.992 0.962 1 93.25 101 ASN A C 1
ATOM 755 O O . ASN A 1 101 ? -22.938 9.469 0.917 1 93.25 101 ASN A O 1
ATOM 759 N N . ALA A 1 102 ? -20.719 9.617 0.578 1 90.56 102 ALA A N 1
ATOM 760 C CA . ALA A 1 102 ? -20.781 10.977 0.05 1 90.56 102 ALA A CA 1
ATOM 761 C C . ALA A 1 102 ? -21.234 10.977 -1.404 1 90.56 102 ALA A C 1
ATOM 763 O O . ALA A 1 102 ? -20.859 10.102 -2.184 1 90.56 102 ALA A O 1
ATOM 764 N N . LEU A 1 103 ? -22.016 12.031 -1.795 1 91.62 103 LEU A N 1
ATOM 765 C CA . LEU A 1 103 ? -22.531 12.141 -3.156 1 91.62 103 LEU A CA 1
ATOM 766 C C . LEU A 1 103 ? -21.641 13.047 -4 1 91.62 103 LEU A C 1
ATOM 768 O O . LEU A 1 103 ? -21.531 12.859 -5.215 1 91.62 103 LEU A O 1
ATOM 772 N N . LEU A 1 104 ? -21 14.008 -3.299 1 88.69 104 LEU A N 1
ATOM 773 C CA . LEU A 1 104 ? -20.172 14.984 -4.004 1 88.69 104 LEU A CA 1
ATOM 774 C C . LEU A 1 104 ? -18.797 15.117 -3.336 1 88.69 104 LEU A C 1
ATOM 776 O O . LEU A 1 104 ? -18.703 15.047 -2.109 1 88.69 104 LEU A O 1
ATOM 780 N N . ARG A 1 105 ? -17.844 15.359 -4.141 1 85.81 105 ARG A N 1
ATOM 781 C CA . ARG A 1 105 ? -16.469 15.695 -3.756 1 85.81 105 ARG A CA 1
ATOM 782 C C . ARG A 1 105 ? -15.891 16.75 -4.688 1 85.81 105 ARG A C 1
ATOM 784 O O . ARG A 1 105 ? -15.828 16.547 -5.902 1 85.81 105 ARG A O 1
ATOM 791 N N . ARG A 1 106 ? -15.602 17.844 -4.109 1 83.38 106 ARG A N 1
ATOM 792 C CA . ARG A 1 106 ? -15.047 18.953 -4.871 1 83.38 106 ARG A CA 1
ATOM 793 C C . ARG A 1 106 ? -15.984 19.375 -5.996 1 83.38 106 ARG A C 1
ATOM 795 O O . ARG A 1 106 ? -15.547 19.578 -7.133 1 83.38 106 ARG A O 1
ATOM 802 N N . GLY A 1 107 ? -17.219 19.328 -5.648 1 83.38 107 GLY A N 1
ATOM 803 C CA . GLY A 1 107 ? -18.25 19.797 -6.57 1 83.38 107 GLY A CA 1
ATOM 804 C C . GLY A 1 107 ? -18.578 18.781 -7.656 1 83.38 107 GLY A C 1
ATOM 805 O O . GLY A 1 107 ? -19.359 19.078 -8.562 1 83.38 107 GLY A O 1
ATOM 806 N N . ARG A 1 108 ? -18.016 17.609 -7.574 1 89.5 108 ARG A N 1
ATOM 807 C CA . ARG A 1 108 ? -18.234 16.578 -8.578 1 89.5 108 ARG A CA 1
ATOM 808 C C . ARG A 1 108 ? -18.781 15.305 -7.934 1 89.5 108 ARG A C 1
ATOM 810 O O . ARG A 1 108 ? -18.594 15.078 -6.738 1 89.5 108 ARG A O 1
ATOM 817 N N . PRO A 1 109 ? -19.516 14.547 -8.758 1 94.38 109 PRO A N 1
ATOM 818 C CA . PRO A 1 109 ? -19.938 13.25 -8.211 1 94.38 109 PRO A CA 1
ATOM 819 C C . PRO A 1 109 ? -18.75 12.414 -7.73 1 94.38 109 PRO A C 1
ATOM 821 O O . PRO A 1 109 ? -17.703 12.398 -8.375 1 94.38 109 PRO A O 1
ATOM 824 N N . THR A 1 110 ? -18.969 11.734 -6.648 1 96.06 110 THR A N 1
ATOM 825 C CA . THR A 1 110 ? -17.922 10.883 -6.105 1 96.06 110 THR A CA 1
ATOM 826 C C . THR A 1 110 ? -17.609 9.727 -7.062 1 96.06 110 THR A C 1
ATOM 828 O O . THR A 1 110 ? -18.422 9.398 -7.93 1 96.06 110 THR A O 1
ATOM 831 N N . VAL A 1 111 ? -16.5 9.086 -6.887 1 97.25 111 VAL A N 1
ATOM 832 C CA . VAL A 1 111 ? -16 8.07 -7.809 1 97.25 111 VAL A CA 1
ATOM 833 C C . VAL A 1 111 ? -16.969 6.879 -7.824 1 97.25 111 VAL A C 1
ATOM 835 O O . VAL A 1 111 ? -17.281 6.344 -8.883 1 97.25 111 VAL A O 1
ATOM 838 N N . HIS A 1 112 ? -17.406 6.488 -6.621 1 97.75 112 HIS A N 1
ATOM 839 C CA . HIS A 1 112 ? -18.281 5.324 -6.559 1 97.75 112 HIS A CA 1
ATOM 840 C C . HIS A 1 112 ? -19.609 5.594 -7.27 1 97.75 112 HIS A C 1
ATOM 842 O O . HIS A 1 112 ? -20.203 4.676 -7.832 1 97.75 112 HIS A O 1
ATOM 848 N N . LEU A 1 113 ? -20.094 6.805 -7.223 1 97.25 113 LEU A N 1
ATOM 849 C CA . LEU A 1 113 ? -21.344 7.16 -7.898 1 97.25 113 LEU A CA 1
ATOM 850 C C . LEU A 1 113 ? -21.141 7.227 -9.406 1 97.25 113 LEU A C 1
ATOM 852 O O . LEU A 1 113 ? -22 6.77 -10.172 1 97.25 113 LEU A O 1
ATOM 856 N N . LYS A 1 114 ? -20.094 7.766 -9.773 1 96.88 114 LYS A N 1
ATOM 857 C CA . LYS A 1 114 ? -19.859 7.992 -11.195 1 96.88 114 LYS A CA 1
ATOM 858 C C . LYS A 1 114 ? -19.422 6.707 -11.898 1 96.88 114 LYS A C 1
ATOM 860 O O . LYS A 1 114 ? -19.812 6.449 -13.031 1 96.88 114 LYS A O 1
ATOM 865 N N . PHE A 1 115 ? -18.578 5.898 -11.219 1 97.06 115 PHE A N 1
ATOM 866 C CA . PHE A 1 115 ? -17.938 4.797 -11.93 1 97.06 115 PHE A CA 1
ATOM 867 C C . PHE A 1 115 ? -18.328 3.459 -11.312 1 97.06 115 PHE A C 1
ATOM 869 O O . PHE A 1 115 ? -18.125 2.406 -11.922 1 97.06 115 PHE A O 1
ATOM 876 N N . GLY A 1 116 ? -18.875 3.455 -10.148 1 97.5 116 GLY A N 1
ATOM 877 C CA . GLY A 1 116 ? -19.203 2.227 -9.445 1 97.5 116 GLY A CA 1
ATOM 878 C C . GLY A 1 116 ? -18.312 1.979 -8.234 1 97.5 116 GLY A C 1
ATOM 879 O O . GLY A 1 116 ? -17.188 2.467 -8.172 1 97.5 116 GLY A O 1
ATOM 880 N N . GLU A 1 117 ? -18.844 1.215 -7.277 1 98.06 117 GLU A N 1
ATOM 881 C CA . GLU A 1 117 ? -18.141 0.925 -6.035 1 98.06 117 GLU A CA 1
ATOM 882 C C . GLU A 1 117 ? -16.875 0.112 -6.297 1 98.06 117 GLU A C 1
ATOM 884 O O . GLU A 1 117 ? -15.844 0.342 -5.664 1 98.06 117 GLU A O 1
ATOM 889 N N . ASP A 1 118 ? -16.953 -0.866 -7.219 1 97.75 118 ASP A N 1
ATOM 890 C CA . ASP A 1 118 ? -15.797 -1.7 -7.551 1 97.75 118 ASP A CA 1
ATOM 891 C C . ASP A 1 118 ? -14.656 -0.861 -8.117 1 97.75 118 ASP A C 1
ATOM 893 O O . ASP A 1 118 ? -13.508 -0.98 -7.672 1 97.75 118 ASP A O 1
ATOM 897 N N . VAL A 1 119 ? -14.961 0.056 -9.008 1 98.12 119 VAL A N 1
ATOM 898 C CA . VAL A 1 119 ? -13.969 0.926 -9.625 1 98.12 119 VAL A CA 1
ATOM 899 C C . VAL A 1 119 ? -13.359 1.844 -8.562 1 98.12 119 VAL A C 1
ATOM 901 O O . VAL A 1 119 ? -12.156 2.117 -8.586 1 98.12 119 VAL A O 1
ATOM 904 N N . ALA A 1 120 ? -14.172 2.32 -7.656 1 98.69 120 ALA A N 1
ATOM 905 C CA . ALA A 1 120 ? -13.68 3.195 -6.598 1 98.69 120 ALA A CA 1
ATOM 906 C C . ALA A 1 120 ? -12.633 2.484 -5.746 1 98.69 120 ALA A C 1
ATOM 908 O O . ALA A 1 120 ? -11.562 3.041 -5.469 1 98.69 120 ALA A O 1
ATOM 909 N N . ILE A 1 121 ? -12.914 1.266 -5.328 1 98.75 121 ILE A N 1
ATOM 910 C CA . ILE A 1 121 ? -11.992 0.501 -4.496 1 98.75 121 ILE A CA 1
ATOM 911 C C . ILE A 1 121 ? -10.695 0.237 -5.27 1 98.75 121 ILE A C 1
ATOM 913 O O . ILE A 1 121 ? -9.602 0.458 -4.746 1 98.75 121 ILE A O 1
ATOM 917 N N . LEU A 1 122 ? -10.812 -0.217 -6.512 1 98.75 122 LEU A N 1
ATOM 918 C CA . LEU A 1 122 ? -9.648 -0.518 -7.344 1 98.75 122 LEU A CA 1
ATOM 919 C C . LEU A 1 122 ? -8.82 0.739 -7.598 1 98.75 122 LEU A C 1
ATOM 921 O O . LEU A 1 122 ? -7.594 0.679 -7.645 1 98.75 122 LEU A O 1
ATOM 925 N N . THR A 1 123 ? -9.523 1.855 -7.785 1 98.69 123 THR A N 1
ATOM 926 C CA . THR A 1 123 ? -8.852 3.135 -7.98 1 98.69 123 THR A CA 1
ATOM 927 C C . THR A 1 123 ? -7.988 3.482 -6.773 1 98.69 123 THR A C 1
ATOM 929 O O . THR A 1 123 ? -6.832 3.883 -6.922 1 98.69 123 THR A O 1
ATOM 932 N N . ALA A 1 124 ? -8.539 3.334 -5.613 1 98.88 124 ALA A N 1
ATOM 933 C CA . ALA A 1 124 ? -7.797 3.654 -4.398 1 98.88 124 ALA A CA 1
ATOM 934 C C . ALA A 1 124 ? -6.566 2.764 -4.254 1 98.88 124 ALA A C 1
ATOM 936 O O . ALA A 1 124 ? -5.48 3.246 -3.926 1 98.88 124 ALA A O 1
ATOM 937 N N . VAL A 1 125 ? -6.703 1.496 -4.488 1 98.88 125 VAL A N 1
ATOM 938 C CA . VAL A 1 125 ? -5.59 0.558 -4.391 1 98.88 125 VAL A CA 1
ATOM 939 C C . VAL A 1 125 ? -4.531 0.902 -5.434 1 98.88 125 VAL A C 1
ATOM 941 O O . VAL A 1 125 ? -3.33 0.853 -5.148 1 98.88 125 VAL A O 1
ATOM 944 N N . ALA A 1 126 ? -4.965 1.224 -6.609 1 98.75 126 ALA A N 1
ATOM 945 C CA . ALA A 1 126 ? -4.051 1.593 -7.688 1 98.75 126 ALA A CA 1
ATOM 946 C C . ALA A 1 126 ? -3.26 2.848 -7.328 1 98.75 126 ALA A C 1
ATOM 948 O O . ALA A 1 126 ? -2.051 2.918 -7.566 1 98.75 126 ALA A O 1
ATOM 949 N N . LEU A 1 127 ? -3.963 3.824 -6.82 1 98.88 127 LEU A N 1
ATOM 950 C CA . LEU A 1 127 ? -3.311 5.07 -6.43 1 98.88 127 LEU A CA 1
ATOM 951 C C . LEU A 1 127 ? -2.287 4.824 -5.328 1 98.88 127 LEU A C 1
ATOM 953 O O . LEU A 1 127 ? -1.175 5.355 -5.375 1 98.88 127 LEU A O 1
ATOM 957 N N . LEU A 1 128 ? -2.619 4.039 -4.316 1 98.88 128 LEU A N 1
ATOM 958 C CA . LEU A 1 128 ? -1.701 3.732 -3.227 1 98.88 128 LEU A CA 1
ATOM 959 C C . LEU A 1 128 ? -0.471 2.994 -3.74 1 98.88 128 LEU A C 1
ATOM 961 O O . LEU A 1 128 ? 0.659 3.34 -3.389 1 98.88 128 LEU A O 1
ATOM 965 N N . SER A 1 129 ? -0.743 1.98 -4.562 1 98.75 129 SER A N 1
ATOM 966 C CA . SER A 1 129 ? 0.373 1.223 -5.121 1 98.75 129 SER A CA 1
ATOM 967 C C . SER A 1 129 ? 1.3 2.121 -5.934 1 98.75 129 SER A C 1
ATOM 969 O O . SER A 1 129 ? 2.523 1.995 -5.852 1 98.75 129 SER A O 1
ATOM 971 N N . ARG A 1 130 ? 0.725 2.979 -6.727 1 98.69 130 ARG A N 1
ATOM 972 C CA . ARG A 1 130 ? 1.497 3.918 -7.531 1 98.69 130 ARG A CA 1
ATOM 973 C C . ARG A 1 130 ? 2.334 4.836 -6.648 1 98.69 130 ARG A C 1
ATOM 975 O O . ARG A 1 130 ? 3.486 5.133 -6.969 1 98.69 130 ARG A O 1
ATOM 982 N N . ALA A 1 131 ? 1.758 5.305 -5.566 1 98.88 131 ALA A N 1
ATOM 983 C CA . ALA A 1 131 ? 2.482 6.164 -4.637 1 98.88 131 ALA A CA 1
ATOM 984 C C . ALA A 1 131 ? 3.719 5.461 -4.086 1 98.88 131 ALA A C 1
ATOM 986 O O . ALA A 1 131 ? 4.809 6.035 -4.066 1 98.88 131 ALA A O 1
ATOM 987 N N . PHE A 1 132 ? 3.58 4.219 -3.668 1 98.81 132 PHE A N 1
ATOM 988 C CA . PHE A 1 132 ? 4.715 3.451 -3.166 1 98.81 132 PHE A CA 1
ATOM 989 C C . PHE A 1 132 ? 5.777 3.287 -4.246 1 98.81 132 PHE A C 1
ATOM 991 O O . PHE A 1 132 ? 6.973 3.396 -3.967 1 98.81 132 PHE A O 1
ATOM 998 N N . GLY A 1 133 ? 5.312 3.02 -5.492 1 98.62 133 GLY A N 1
ATOM 999 C CA . GLY A 1 133 ? 6.234 2.895 -6.609 1 98.62 133 GLY A CA 1
ATOM 1000 C C . GLY A 1 133 ? 7.035 4.156 -6.867 1 98.62 133 GLY A C 1
ATOM 1001 O O . GLY A 1 133 ? 8.242 4.098 -7.09 1 98.62 133 GLY A O 1
ATOM 1002 N N . ILE A 1 134 ? 6.371 5.289 -6.816 1 98.5 134 ILE A N 1
ATOM 1003 C CA . ILE A 1 134 ? 7.016 6.582 -7.039 1 98.5 134 ILE A CA 1
ATOM 1004 C C . ILE A 1 134 ? 8.094 6.805 -5.98 1 98.5 134 ILE A C 1
ATOM 1006 O O . ILE A 1 134 ? 9.227 7.18 -6.305 1 98.5 134 ILE A O 1
ATOM 1010 N N . VAL A 1 135 ? 7.812 6.551 -4.719 1 98.62 135 VAL A N 1
ATOM 1011 C CA . VAL A 1 135 ? 8.727 6.785 -3.609 1 98.62 135 VAL A CA 1
ATOM 1012 C C . VAL A 1 135 ? 9.945 5.875 -3.742 1 98.62 135 VAL A C 1
ATOM 1014 O O . VAL A 1 135 ? 11.078 6.301 -3.504 1 98.62 135 VAL A O 1
ATOM 1017 N N . ALA A 1 136 ? 9.695 4.668 -4.188 1 98 136 ALA A N 1
ATOM 1018 C CA . ALA A 1 136 ? 10.773 3.682 -4.285 1 98 136 ALA A CA 1
ATOM 1019 C C . ALA A 1 136 ? 11.711 4.008 -5.441 1 98 136 ALA A C 1
ATOM 1021 O O . ALA A 1 136 ? 12.859 3.553 -5.465 1 98 136 ALA A O 1
ATOM 1022 N N . THR A 1 137 ? 11.25 4.848 -6.41 1 97 137 THR A N 1
ATOM 1023 C CA . THR A 1 137 ? 12.039 5.004 -7.629 1 97 137 THR A CA 1
ATOM 1024 C C . THR A 1 137 ? 12.414 6.469 -7.844 1 97 137 THR A C 1
ATOM 1026 O O . THR A 1 137 ? 12.844 6.848 -8.938 1 97 137 THR A O 1
ATOM 1029 N N . VAL A 1 138 ? 12.188 7.238 -6.812 1 96.62 138 VAL A N 1
ATOM 1030 C CA . VAL A 1 138 ? 12.516 8.656 -6.949 1 96.62 138 VAL A CA 1
ATOM 1031 C C . VAL A 1 138 ? 13.992 8.812 -7.316 1 96.62 138 VAL A C 1
ATOM 1033 O O . VAL A 1 138 ? 14.859 8.188 -6.703 1 96.62 138 VAL A O 1
ATOM 1036 N N . ASP A 1 139 ? 14.281 9.625 -8.297 1 91.75 139 ASP A N 1
ATOM 1037 C CA . ASP A 1 139 ? 15.633 9.773 -8.836 1 91.75 139 ASP A CA 1
ATOM 1038 C C . ASP A 1 139 ? 16.531 10.547 -7.867 1 91.75 139 ASP A C 1
ATOM 1040 O O . ASP A 1 139 ? 16.047 11.438 -7.156 1 91.75 139 ASP A O 1
ATOM 1044 N N . ASP A 1 140 ? 17.75 10.25 -7.84 1 93.5 140 ASP A N 1
ATOM 1045 C CA . ASP A 1 140 ? 18.812 11.016 -7.199 1 93.5 140 ASP A CA 1
ATOM 1046 C C . ASP A 1 140 ? 18.609 11.086 -5.688 1 93.5 140 ASP A C 1
ATOM 1048 O O . ASP A 1 140 ? 18.828 12.133 -5.074 1 93.5 140 ASP A O 1
ATOM 1052 N N . LEU A 1 141 ? 18.047 10.141 -5.113 1 95.81 141 LEU A N 1
ATOM 1053 C CA . LEU A 1 141 ? 17.938 9.953 -3.67 1 95.81 141 LEU A CA 1
ATOM 1054 C C . LEU A 1 141 ? 18.578 8.648 -3.238 1 95.81 141 LEU A C 1
ATOM 1056 O O . LEU A 1 141 ? 18.406 7.617 -3.893 1 95.81 141 LEU A O 1
ATOM 1060 N N . PRO A 1 142 ? 19.438 8.68 -2.26 1 96.88 142 PRO A N 1
ATOM 1061 C CA . PRO A 1 142 ? 20.047 7.43 -1.795 1 96.88 142 PRO A CA 1
ATOM 1062 C C . PRO A 1 142 ? 19 6.344 -1.53 1 96.88 142 PRO A C 1
ATOM 1064 O O . PRO A 1 142 ? 17.922 6.633 -1.022 1 96.88 142 PRO A O 1
ATOM 1067 N N . HIS A 1 143 ? 19.375 5.098 -1.829 1 97.44 143 HIS A N 1
ATOM 1068 C CA . HIS A 1 143 ? 18.453 3.977 -1.643 1 97.44 143 HIS A CA 1
ATOM 1069 C C . HIS A 1 143 ? 18.047 3.84 -0.18 1 97.44 143 HIS A C 1
ATOM 1071 O O . HIS A 1 143 ? 16.906 3.445 0.116 1 97.44 143 HIS A O 1
ATOM 1077 N N . GLU A 1 144 ? 18.922 4.16 0.712 1 97.44 144 GLU A N 1
ATOM 1078 C CA . GLU A 1 144 ? 18.594 4.117 2.137 1 97.44 144 GLU A CA 1
ATOM 1079 C C . GLU A 1 144 ? 17.469 5.078 2.48 1 97.44 144 GLU A C 1
ATOM 1081 O O . GLU A 1 144 ? 16.547 4.719 3.215 1 97.44 144 GLU A O 1
ATOM 1086 N N . THR A 1 145 ? 17.531 6.27 1.937 1 97.88 145 THR A N 1
ATOM 1087 C CA . THR A 1 145 ? 16.484 7.262 2.162 1 97.88 145 THR A CA 1
ATOM 1088 C C . THR A 1 145 ? 15.164 6.793 1.561 1 97.88 145 THR A C 1
ATOM 1090 O O . THR A 1 145 ? 14.102 6.949 2.176 1 97.88 145 THR A O 1
ATOM 1093 N N . ARG A 1 146 ? 15.258 6.191 0.386 1 98.38 146 ARG A N 1
ATOM 1094 C CA . ARG A 1 146 ? 14.047 5.699 -0.271 1 98.38 146 ARG A CA 1
ATOM 1095 C C . ARG A 1 146 ? 13.359 4.637 0.577 1 98.38 146 ARG A C 1
ATOM 1097 O O . ARG A 1 146 ? 12.133 4.656 0.729 1 98.38 146 ARG A O 1
ATOM 1104 N N . THR A 1 147 ? 14.102 3.748 1.138 1 98.12 147 THR A N 1
ATOM 1105 C CA . THR A 1 147 ? 13.508 2.697 1.958 1 98.12 147 THR A CA 1
ATOM 1106 C C . THR A 1 147 ? 12.898 3.281 3.229 1 98.12 147 THR A C 1
ATOM 1108 O O . THR A 1 147 ? 11.852 2.82 3.691 1 98.12 147 THR A O 1
ATOM 1111 N N . GLN A 1 148 ? 13.508 4.293 3.781 1 98.19 148 GLN A N 1
ATOM 1112 C CA . GLN A 1 148 ? 12.961 4.973 4.949 1 98.19 148 GLN A CA 1
ATOM 1113 C C . GLN A 1 148 ? 11.641 5.664 4.613 1 98.19 148 GLN A C 1
ATOM 1115 O O . GLN A 1 148 ? 10.695 5.633 5.406 1 98.19 148 GLN A O 1
ATOM 1120 N N . LEU A 1 149 ? 11.625 6.27 3.471 1 98.75 149 LEU A N 1
ATOM 1121 C CA . LEU A 1 149 ? 10.422 6.965 3.037 1 98.75 149 LEU A CA 1
ATOM 1122 C C . LEU A 1 149 ? 9.273 5.98 2.83 1 98.75 149 LEU A C 1
ATOM 1124 O O . LEU A 1 149 ? 8.133 6.27 3.193 1 98.75 149 LEU A O 1
ATOM 1128 N N . VAL A 1 150 ? 9.578 4.785 2.24 1 98.81 150 VAL A N 1
ATOM 1129 C CA . VAL A 1 150 ? 8.555 3.762 2.055 1 98.81 150 VAL A CA 1
ATOM 1130 C C . VAL A 1 150 ? 8 3.33 3.41 1 98.81 150 VAL A C 1
ATOM 1132 O O . VAL A 1 150 ? 6.793 3.146 3.564 1 98.81 150 VAL A O 1
ATOM 1135 N N . LYS A 1 151 ? 8.836 3.203 4.359 1 98.62 151 LYS A N 1
ATOM 1136 C CA . LYS A 1 151 ? 8.406 2.828 5.703 1 98.62 151 LYS A CA 1
ATOM 1137 C C . LYS A 1 151 ? 7.504 3.895 6.312 1 98.62 151 LYS A C 1
ATOM 1139 O O . LYS A 1 151 ? 6.469 3.576 6.898 1 98.62 151 LYS A O 1
ATOM 1144 N N . VAL A 1 152 ? 7.844 5.148 6.16 1 98.56 152 VAL A N 1
ATOM 1145 C CA . VAL A 1 152 ? 7.047 6.262 6.664 1 98.56 152 VAL A CA 1
ATOM 1146 C C . VAL A 1 152 ? 5.648 6.215 6.051 1 98.56 152 VAL A C 1
ATOM 1148 O O . VAL A 1 152 ? 4.648 6.336 6.766 1 98.56 152 VAL A O 1
ATOM 1151 N N . ILE A 1 153 ? 5.602 5.988 4.77 1 98.69 153 ILE A N 1
ATOM 1152 C CA . ILE A 1 153 ? 4.328 5.992 4.055 1 98.69 153 ILE A CA 1
ATOM 1153 C C . ILE A 1 153 ? 3.508 4.766 4.453 1 98.69 153 ILE A C 1
ATOM 1155 O O . ILE A 1 153 ? 2.295 4.867 4.66 1 98.69 153 ILE A O 1
ATOM 1159 N N . ALA A 1 154 ? 4.141 3.631 4.555 1 98.75 154 ALA A N 1
ATOM 1160 C CA . ALA A 1 154 ? 3.447 2.408 4.953 1 98.75 154 ALA A CA 1
ATOM 1161 C C . ALA A 1 154 ? 2.795 2.568 6.324 1 98.75 154 ALA A C 1
ATOM 1163 O O . ALA A 1 154 ? 1.643 2.174 6.52 1 98.75 154 ALA A O 1
ATOM 1164 N N . ASP A 1 155 ? 3.523 3.131 7.27 1 98.12 155 ASP A N 1
ATOM 1165 C CA . ASP A 1 155 ? 3.002 3.375 8.609 1 98.12 155 ASP A CA 1
ATOM 1166 C C . ASP A 1 155 ? 1.867 4.398 8.578 1 98.12 155 ASP A C 1
ATOM 1168 O O . ASP A 1 155 ? 0.876 4.254 9.305 1 98.12 155 ASP A O 1
ATOM 1172 N N . THR A 1 156 ? 2.027 5.406 7.781 1 98.38 156 THR A N 1
ATOM 1173 C CA . THR A 1 156 ? 1.048 6.48 7.664 1 98.38 156 THR A CA 1
ATOM 1174 C C . THR A 1 156 ? -0.277 5.945 7.129 1 98.38 156 THR A C 1
ATOM 1176 O O . THR A 1 156 ? -1.345 6.293 7.637 1 98.38 156 THR A O 1
ATOM 1179 N N . VAL A 1 157 ? -0.22 5.062 6.125 1 98.56 157 VAL A N 1
ATOM 1180 C CA . VAL A 1 157 ? -1.418 4.539 5.477 1 98.56 157 VAL A CA 1
ATOM 1181 C C . VAL A 1 157 ? -2.025 3.43 6.332 1 98.56 157 VAL A C 1
ATOM 1183 O O . VAL A 1 157 ? -3.248 3.342 6.469 1 98.56 157 VAL A O 1
ATOM 1186 N N . GLY A 1 158 ? -1.247 2.658 6.961 1 97.62 158 GLY A N 1
ATOM 1187 C CA . GLY A 1 158 ? -1.646 1.41 7.594 1 97.62 158 GLY A CA 1
ATOM 1188 C C . GLY A 1 158 ? -2.273 1.608 8.961 1 97.62 158 GLY A C 1
ATOM 1189 O O . GLY A 1 158 ? -2.959 2.605 9.195 1 97.62 158 GLY A O 1
ATOM 1190 N N . MET A 1 159 ? -2.078 0.634 9.844 1 95.5 159 MET A N 1
ATOM 1191 C CA . MET A 1 159 ? -2.754 0.516 11.133 1 95.5 159 MET A CA 1
ATOM 1192 C C . MET A 1 159 ? -2.236 1.56 12.117 1 95.5 159 MET A C 1
ATOM 1194 O O . MET A 1 159 ? -2.854 1.799 13.156 1 95.5 159 MET A O 1
ATOM 1198 N N . GLN A 1 160 ? -1.241 2.215 11.758 1 94.94 160 GLN A N 1
ATOM 1199 C CA . GLN A 1 160 ? -0.719 3.264 12.625 1 94.94 160 GLN A CA 1
ATOM 1200 C C . GLN A 1 160 ? -1.19 4.641 12.172 1 94.94 160 GLN A C 1
ATOM 1202 O O . GLN A 1 160 ? -0.859 5.652 12.797 1 94.94 160 GLN A O 1
ATOM 1207 N N . GLY A 1 161 ? -1.986 4.637 11.133 1 97.06 161 GLY A N 1
ATOM 1208 C CA . GLY A 1 161 ? -2.365 5.922 10.57 1 97.06 161 GLY A CA 1
ATOM 1209 C C . GLY A 1 161 ? -3.777 5.938 10.016 1 97.06 161 GLY A C 1
ATOM 1210 O O . GLY A 1 161 ? -4.734 5.637 10.727 1 97.06 161 GLY A O 1
ATOM 1211 N N . LEU A 1 162 ? -3.861 6.207 8.727 1 97.94 162 LEU A N 1
ATOM 1212 C CA . LEU A 1 162 ? -5.113 6.543 8.055 1 97.94 162 LEU A CA 1
ATOM 1213 C C . LEU A 1 162 ? -6.137 5.43 8.227 1 97.94 162 LEU A C 1
ATOM 1215 O O . LEU A 1 162 ? -7.324 5.695 8.445 1 97.94 162 LEU A O 1
ATOM 1219 N N . VAL A 1 163 ? -5.691 4.172 8.125 1 98.12 163 VAL A N 1
ATOM 1220 C CA . VAL A 1 163 ? -6.613 3.047 8.258 1 98.12 163 VAL A CA 1
ATOM 1221 C C . VAL A 1 163 ? -7.238 3.061 9.656 1 98.12 163 VAL A C 1
ATOM 1223 O O . VAL A 1 163 ? -8.461 2.955 9.797 1 98.12 163 VAL A O 1
ATOM 1226 N N . ARG A 1 164 ? -6.438 3.162 10.625 1 95.19 164 ARG A N 1
ATOM 1227 C CA . ARG A 1 164 ? -6.918 3.188 12.008 1 95.19 164 ARG A CA 1
ATOM 1228 C C . ARG A 1 164 ? -7.809 4.398 12.25 1 95.19 164 ARG A C 1
ATOM 1230 O O . ARG A 1 164 ? -8.852 4.289 12.906 1 95.19 164 ARG A O 1
ATOM 1237 N N . GLY A 1 165 ? -7.391 5.555 11.797 1 94.75 165 GLY A N 1
ATOM 1238 C CA . GLY A 1 165 ? -8.18 6.77 11.945 1 94.75 165 GLY A CA 1
ATOM 1239 C C . GLY A 1 165 ? -9.555 6.66 11.32 1 94.75 165 GLY A C 1
ATOM 1240 O O . GLY A 1 165 ? -10.555 7.074 11.922 1 94.75 165 GLY A O 1
ATOM 1241 N N . GLN A 1 166 ? -9.648 6.133 10.102 1 94.62 166 GLN A N 1
ATOM 1242 C CA . GLN A 1 166 ? -10.922 5.965 9.414 1 94.62 166 GLN A CA 1
ATOM 1243 C C . GLN A 1 166 ? -11.82 4.977 10.156 1 94.62 166 GLN A C 1
ATOM 1245 O O . GLN A 1 166 ? -13.023 5.199 10.281 1 94.62 166 GLN A O 1
ATOM 1250 N N . PHE A 1 167 ? -11.234 3.896 10.609 1 95.38 167 PHE A N 1
ATOM 1251 C CA . PHE A 1 167 ? -11.992 2.898 11.352 1 95.38 167 PHE A CA 1
ATOM 1252 C C . PHE A 1 167 ? -12.594 3.506 12.617 1 95.38 167 PHE A C 1
ATOM 1254 O O . PHE A 1 167 ? -13.773 3.318 12.898 1 95.38 167 PHE A O 1
ATOM 1261 N N . GLN A 1 168 ? -11.766 4.203 13.359 1 92.69 168 GLN A N 1
ATOM 1262 C CA . GLN A 1 168 ? -12.227 4.848 14.586 1 92.69 168 GLN A CA 1
ATOM 1263 C C . GLN A 1 168 ? -13.32 5.867 14.289 1 92.69 168 GLN A C 1
ATOM 1265 O O . GLN A 1 168 ? -14.281 5.992 15.055 1 92.69 168 GLN A O 1
ATOM 1270 N N . ASP A 1 169 ? -13.141 6.582 13.25 1 90.12 169 ASP A N 1
ATOM 1271 C CA . ASP A 1 169 ? -14.141 7.57 12.852 1 90.12 169 ASP A CA 1
ATOM 1272 C C . ASP A 1 169 ? -15.484 6.902 12.562 1 90.12 169 ASP A C 1
ATOM 1274 O O . ASP A 1 169 ? -16.531 7.426 12.945 1 90.12 169 ASP A O 1
ATOM 1278 N N . LEU A 1 170 ? -15.492 5.777 11.906 1 91.19 170 LEU A N 1
ATOM 1279 C CA . LEU A 1 170 ? -16.703 5.062 11.523 1 91.19 170 LEU A CA 1
ATOM 1280 C C . LEU A 1 170 ? -17.391 4.461 12.742 1 91.19 170 LEU A C 1
ATOM 1282 O O . LEU A 1 170 ? -18.609 4.398 12.805 1 91.19 170 LEU A O 1
ATOM 1286 N N . ARG A 1 171 ? -16.609 3.99 13.664 1 88.38 171 ARG A N 1
ATOM 1287 C CA . ARG A 1 171 ? -17.172 3.297 14.812 1 88.38 171 ARG A CA 1
ATOM 1288 C C . ARG A 1 171 ? -17.641 4.289 15.875 1 88.38 171 ARG A C 1
ATOM 1290 O O . ARG A 1 171 ? -18.672 4.086 16.516 1 88.38 171 ARG A O 1
ATOM 1297 N N . ASP A 1 172 ? -16.891 5.289 16.047 1 80.62 172 ASP A N 1
ATOM 1298 C CA . ASP A 1 172 ? -17.109 6.176 17.172 1 80.62 172 ASP A CA 1
ATOM 1299 C C . ASP A 1 172 ? -17.859 7.438 16.75 1 80.62 172 ASP A C 1
ATOM 1301 O O . ASP A 1 172 ? -18.344 8.188 17.594 1 80.62 172 ASP A O 1
ATOM 1305 N N . GLY A 1 173 ? -17.953 7.586 15.555 1 71.69 173 GLY A N 1
ATOM 1306 C CA . GLY A 1 173 ? -18.5 8.852 15.078 1 71.69 173 GLY A CA 1
ATOM 1307 C C . GLY A 1 173 ? -19.922 9.078 15.516 1 71.69 173 GLY A C 1
ATOM 1308 O O . GLY A 1 173 ? -20.391 10.219 15.57 1 71.69 173 GLY A O 1
ATOM 1309 N N . ARG A 1 174 ? -20.656 8.062 15.75 1 72.06 174 ARG A N 1
ATOM 1310 C CA . ARG A 1 174 ? -22.062 8.234 16.078 1 72.06 174 ARG A CA 1
ATOM 1311 C C . ARG A 1 174 ? -22.281 8.086 17.578 1 72.06 174 ARG A C 1
ATOM 1313 O O . ARG A 1 174 ? -23.406 8.281 18.078 1 72.06 174 ARG A O 1
ATOM 1320 N N . GLN A 1 175 ? -21.078 7.836 18.188 1 78.5 175 GLN A N 1
ATOM 1321 C CA . GLN A 1 175 ? -21.172 7.711 19.625 1 78.5 175 GLN A CA 1
ATOM 1322 C C . GLN A 1 175 ? -20.641 8.961 20.328 1 78.5 175 GLN A C 1
ATOM 1324 O O . GLN A 1 175 ? -19.984 9.797 19.703 1 78.5 175 GLN A O 1
ATOM 1329 N N . SER A 1 176 ? -21.156 9.086 21.547 1 79.88 176 SER A N 1
ATOM 1330 C CA . SER A 1 176 ? -20.609 10.18 22.328 1 79.88 176 SER A CA 1
ATOM 1331 C C . SER A 1 176 ? -19.125 9.969 22.609 1 79.88 176 SER A C 1
ATOM 1333 O O . SER A 1 176 ? -18.734 8.93 23.156 1 79.88 176 SER A O 1
ATOM 1335 N N . ARG A 1 177 ? -18.391 10.953 22.172 1 86.19 177 ARG A N 1
ATOM 1336 C CA . ARG A 1 177 ? -16.953 10.898 22.359 1 86.19 177 ARG A CA 1
ATOM 1337 C C . ARG A 1 177 ? -16.453 12.078 23.172 1 86.19 177 ARG A C 1
ATOM 1339 O O . ARG A 1 177 ? -17.031 13.164 23.141 1 86.19 177 ARG A O 1
ATOM 1346 N N . SER A 1 178 ? -15.406 11.711 23.938 1 89.12 178 SER A N 1
ATOM 1347 C CA . SER A 1 178 ? -14.711 12.797 24.625 1 89.12 178 SER A CA 1
ATOM 1348 C C . SER A 1 178 ? -13.891 13.641 23.641 1 89.12 178 SER A C 1
ATOM 1350 O O . SER A 1 178 ? -13.664 13.234 22.5 1 89.12 178 SER A O 1
ATOM 1352 N N . SER A 1 179 ? -13.578 14.805 24.109 1 89.25 179 SER A N 1
ATOM 1353 C CA . SER A 1 179 ? -12.734 15.68 23.312 1 89.25 179 SER A CA 1
ATOM 1354 C C . SER A 1 179 ? -11.406 15.016 22.984 1 89.25 179 SER A C 1
ATOM 1356 O O . SER A 1 179 ? -10.867 15.195 21.891 1 89.25 179 SER A O 1
ATOM 1358 N N . GLU A 1 180 ? -10.93 14.234 23.891 1 91.25 180 GLU A N 1
ATOM 1359 C CA . GLU A 1 180 ? -9.664 13.531 23.703 1 91.25 180 GLU A CA 1
ATOM 1360 C C . GLU A 1 180 ? -9.781 12.469 22.609 1 91.25 180 GLU A C 1
ATOM 1362 O O . GLU A 1 180 ? -8.867 12.297 21.797 1 91.25 180 GLU A O 1
ATOM 1367 N N . GLU A 1 181 ? -10.867 11.805 22.578 1 90.38 181 GLU A N 1
ATOM 1368 C CA . GLU A 1 181 ? -11.109 10.773 21.578 1 90.38 181 GLU A CA 1
ATOM 1369 C C . GLU A 1 181 ? -11.25 11.383 20.188 1 90.38 181 GLU A C 1
ATOM 1371 O O . GLU A 1 181 ? -10.758 10.82 19.203 1 90.38 181 GLU A O 1
ATOM 1376 N N . ILE A 1 182 ? -11.922 12.469 20.156 1 90.69 182 ILE A N 1
ATOM 1377 C CA . ILE A 1 182 ? -12.094 13.172 18.891 1 90.69 182 ILE A CA 1
ATOM 1378 C C . ILE A 1 182 ? -10.742 13.648 18.359 1 90.69 182 ILE A C 1
ATOM 1380 O O . ILE A 1 182 ? -10.422 13.477 17.188 1 90.69 182 ILE A O 1
ATOM 1384 N N . ALA A 1 183 ? -9.969 14.164 19.281 1 92.44 183 ALA A N 1
ATOM 1385 C CA . ALA A 1 183 ? -8.648 14.664 18.906 1 92.44 183 ALA A CA 1
ATOM 1386 C C . ALA A 1 183 ? -7.758 13.531 18.406 1 92.44 183 ALA A C 1
ATOM 1388 O O . ALA A 1 183 ? -7.004 13.711 17.453 1 92.44 183 ALA A O 1
ATOM 1389 N N . GLN A 1 184 ? -7.805 12.438 19.031 1 91.62 184 GLN A N 1
ATOM 1390 C CA . GLN A 1 184 ? -7.004 11.281 18.625 1 91.62 184 GLN A CA 1
ATOM 1391 C C . GLN A 1 184 ? -7.398 10.797 17.234 1 91.62 184 GLN A C 1
ATOM 1393 O O . GLN A 1 184 ? -6.535 10.445 16.438 1 91.62 184 GLN A O 1
ATOM 1398 N N . THR A 1 185 ? -8.633 10.727 17.016 1 91.81 185 THR A N 1
ATOM 1399 C CA . THR A 1 185 ? -9.125 10.312 15.711 1 91.81 185 THR A CA 1
ATOM 1400 C C . THR A 1 185 ? -8.672 11.289 14.625 1 91.81 185 THR A C 1
ATOM 1402 O O . THR A 1 185 ? -8.266 10.875 13.539 1 91.81 185 THR A O 1
ATOM 1405 N N . ASN A 1 186 ? -8.75 12.602 14.953 1 91.56 186 ASN A N 1
ATOM 1406 C CA . ASN A 1 186 ? -8.305 13.633 14.023 1 91.56 186 ASN A CA 1
ATOM 1407 C C . ASN A 1 186 ? -6.816 13.5 13.711 1 91.56 186 ASN A C 1
ATOM 1409 O O . ASN A 1 186 ? -6.395 13.711 12.57 1 91.56 186 ASN A O 1
ATOM 1413 N N . ASP A 1 187 ? -6.102 13.109 14.695 1 93.81 187 ASP A N 1
ATOM 1414 C CA . ASP A 1 187 ? -4.668 12.914 14.516 1 93.81 187 ASP A CA 1
ATOM 1415 C C . ASP A 1 187 ? -4.391 11.773 13.531 1 93.81 187 ASP A C 1
ATOM 1417 O O . ASP A 1 187 ? -3.52 11.891 12.672 1 93.81 187 ASP A O 1
ATOM 1421 N N . LEU A 1 188 ? -5.148 10.758 13.633 1 93.25 188 LEU A N 1
ATOM 1422 C CA . LEU A 1 188 ? -4.934 9.57 12.812 1 93.25 188 LEU A CA 1
ATOM 1423 C C . LEU A 1 188 ? -5.5 9.766 11.414 1 93.25 188 LEU A C 1
ATOM 1425 O O . LEU A 1 188 ? -4.977 9.211 10.445 1 93.25 188 LEU A O 1
ATOM 1429 N N . LYS A 1 189 ? -6.512 10.539 11.297 1 91.19 189 LYS A N 1
ATOM 1430 C CA . LYS A 1 189 ? -7.184 10.703 10.008 1 91.19 189 LYS A CA 1
ATOM 1431 C C . LYS A 1 189 ? -6.527 11.812 9.188 1 91.19 189 LYS A C 1
ATOM 1433 O O . LYS A 1 189 ? -6.504 11.75 7.957 1 91.19 189 LYS A O 1
ATOM 1438 N N . THR A 1 190 ? -5.98 12.812 9.852 1 91.06 190 THR A N 1
ATOM 1439 C CA . THR A 1 190 ? -5.484 13.984 9.141 1 91.06 190 THR A CA 1
ATOM 1440 C C . THR A 1 190 ? -4.051 14.305 9.562 1 91.06 190 THR A C 1
ATOM 1442 O O . THR A 1 190 ? -3.178 14.492 8.711 1 91.06 190 THR A O 1
ATOM 1445 N N . GLY A 1 191 ? -3.818 14.281 10.781 1 94.81 191 GLY A N 1
ATOM 1446 C CA . GLY A 1 191 ? -2.525 14.68 11.312 1 94.81 191 GLY A CA 1
ATOM 1447 C C . GLY A 1 191 ? -1.388 13.797 10.844 1 94.81 191 GLY A C 1
ATOM 1448 O O . GLY A 1 191 ? -0.277 14.273 10.609 1 94.81 191 GLY A O 1
ATOM 1449 N N . VAL A 1 192 ? -1.68 12.594 10.672 1 97.19 192 VAL A N 1
ATOM 1450 C CA . VAL A 1 192 ? -0.637 11.617 10.375 1 97.19 192 VAL A CA 1
ATOM 1451 C C . VAL A 1 192 ? -0.044 11.898 9 1 97.19 192 VAL A C 1
ATOM 1453 O O . VAL A 1 192 ? 1.155 11.711 8.781 1 97.19 192 VAL A O 1
ATOM 1456 N N . LEU A 1 193 ? -0.864 12.258 8.102 1 97.75 193 LEU A N 1
ATOM 1457 C CA . LEU A 1 193 ? -0.356 12.539 6.762 1 97.75 193 LEU A CA 1
ATOM 1458 C C . LEU A 1 193 ? 0.497 13.797 6.754 1 97.75 193 LEU A C 1
ATOM 1460 O O . LEU A 1 193 ? 1.5 13.875 6.043 1 97.75 193 LEU A O 1
ATOM 1464 N N . PHE A 1 194 ? 0.129 14.852 7.496 1 97.62 194 PHE A N 1
ATOM 1465 C CA . PHE A 1 194 ? 0.959 16.031 7.652 1 97.62 194 PHE A CA 1
ATOM 1466 C C . PHE A 1 194 ? 2.275 15.695 8.336 1 97.62 194 PHE A C 1
ATOM 1468 O O . PHE A 1 194 ? 3.322 16.25 8 1 97.62 194 PHE A O 1
ATOM 1475 N N . GLY A 1 195 ? 2.188 14.789 9.367 1 98.38 195 GLY A N 1
ATOM 1476 C CA . GLY A 1 195 ? 3.418 14.297 9.969 1 98.38 195 GLY A CA 1
ATOM 1477 C C . GLY A 1 195 ? 4.344 13.625 8.977 1 98.38 195 GLY A C 1
ATOM 1478 O O . GLY A 1 195 ? 5.559 13.836 9.008 1 98.38 195 GLY A O 1
ATOM 1479 N N . ALA A 1 196 ? 3.746 12.875 8.109 1 98.69 196 ALA A N 1
ATOM 1480 C CA . ALA A 1 196 ? 4.523 12.211 7.066 1 98.69 196 ALA A CA 1
ATOM 1481 C C . ALA A 1 196 ? 5.176 13.234 6.137 1 98.69 196 ALA A C 1
ATOM 1483 O O . ALA A 1 196 ? 6.328 13.062 5.73 1 98.69 196 ALA A O 1
ATOM 1484 N N . ILE A 1 197 ? 4.457 14.164 5.766 1 98.62 197 ILE A N 1
ATOM 1485 C CA . ILE A 1 197 ? 4.973 15.227 4.91 1 98.62 197 ILE A CA 1
ATOM 1486 C C . ILE A 1 197 ? 6.223 15.836 5.543 1 98.62 197 ILE A C 1
ATOM 1488 O O . ILE A 1 197 ? 7.242 16.016 4.875 1 98.62 197 ILE A O 1
ATOM 1492 N N . MET A 1 198 ? 6.164 16.156 6.805 1 98.69 198 MET A N 1
ATOM 1493 C CA . MET A 1 198 ? 7.297 16.75 7.504 1 98.69 198 MET A CA 1
ATOM 1494 C C . MET A 1 198 ? 8.461 15.773 7.605 1 98.69 198 MET A C 1
ATOM 1496 O O . MET A 1 198 ? 9.617 16.156 7.469 1 98.69 198 MET A O 1
ATOM 1500 N N . ASP A 1 199 ? 8.156 14.508 7.848 1 98.69 199 ASP A N 1
ATOM 1501 C CA . ASP A 1 199 ? 9.203 13.492 7.898 1 98.69 199 ASP A CA 1
ATOM 1502 C C . ASP A 1 199 ? 9.906 13.367 6.547 1 98.69 199 ASP A C 1
ATOM 1504 O O . ASP A 1 199 ? 11.125 13.211 6.488 1 98.69 199 ASP A O 1
ATOM 1508 N N . ILE A 1 200 ? 9.125 13.375 5.523 1 98.81 200 ILE A N 1
ATOM 1509 C CA . ILE A 1 200 ? 9.695 13.281 4.184 1 98.81 200 ILE A CA 1
ATOM 1510 C C . ILE A 1 200 ? 10.625 14.461 3.928 1 98.81 200 ILE A C 1
ATOM 1512 O O . ILE A 1 200 ? 11.766 14.281 3.502 1 98.81 200 ILE A O 1
ATOM 1516 N N . ALA A 1 201 ? 10.148 15.672 4.199 1 98.62 201 ALA A N 1
ATOM 1517 C CA . ALA A 1 201 ? 10.969 16.859 4.02 1 98.62 201 ALA A CA 1
ATOM 1518 C C . ALA A 1 201 ? 12.242 16.781 4.859 1 98.62 201 ALA A C 1
ATOM 1520 O O . ALA A 1 201 ? 13.328 17.125 4.383 1 98.62 201 ALA A O 1
ATOM 1521 N N . TRP A 1 202 ? 12.133 16.344 6.09 1 98.5 202 TRP A N 1
ATOM 1522 C CA . TRP A 1 202 ? 13.25 16.203 7.02 1 98.5 202 TRP A CA 1
ATOM 1523 C C . TRP A 1 202 ? 14.281 15.219 6.492 1 98.5 202 TRP A C 1
ATOM 1525 O O . TRP A 1 202 ? 15.484 15.5 6.5 1 98.5 202 TRP A O 1
ATOM 1535 N N . LEU A 1 203 ? 13.82 14.133 5.957 1 98.19 203 LEU A N 1
ATOM 1536 C CA . LEU A 1 203 ? 14.695 13.062 5.488 1 98.19 203 LEU A CA 1
ATOM 1537 C C . LEU A 1 203 ? 15.453 13.484 4.234 1 98.19 203 LEU A C 1
ATOM 1539 O O . LEU A 1 203 ? 16.672 13.305 4.141 1 98.19 203 LEU A O 1
ATOM 1543 N N . ILE A 1 204 ? 14.805 14.047 3.287 1 98 204 ILE A N 1
ATOM 1544 C CA . ILE A 1 204 ? 15.43 14.297 1.992 1 98 204 ILE A CA 1
ATOM 1545 C C . ILE A 1 204 ? 16.328 15.523 2.08 1 98 204 ILE A C 1
ATOM 1547 O O . ILE A 1 204 ? 17.156 15.758 1.199 1 98 204 ILE A O 1
ATOM 1551 N N . SER A 1 205 ? 16.109 16.359 3.143 1 97.31 205 SER A N 1
ATOM 1552 C CA . SER A 1 205 ? 16.938 17.531 3.338 1 97.31 205 SER A CA 1
ATOM 1553 C C . SER A 1 205 ? 18.141 17.234 4.23 1 97.31 205 SER A C 1
ATOM 1555 O O . SER A 1 205 ? 19 18.094 4.453 1 97.31 205 SER A O 1
ATOM 1557 N N . ASN A 1 206 ? 18.219 16.016 4.746 1 95.62 206 ASN A N 1
ATOM 1558 C CA . ASN A 1 206 ? 19.266 15.633 5.691 1 95.62 206 ASN A CA 1
ATOM 1559 C C . ASN A 1 206 ? 19.375 16.625 6.848 1 95.62 206 ASN A C 1
ATOM 1561 O O . ASN A 1 206 ? 20.453 17.094 7.176 1 95.62 206 ASN A O 1
ATOM 1565 N N . ALA A 1 207 ? 18.219 17.062 7.324 1 96.5 207 ALA A N 1
ATOM 1566 C CA . ALA A 1 207 ? 18.156 18.016 8.414 1 96.5 207 ALA A CA 1
ATOM 1567 C C . ALA A 1 207 ? 18.594 17.391 9.734 1 96.5 207 ALA A C 1
ATOM 1569 O O . ALA A 1 207 ? 18.547 16.156 9.883 1 96.5 207 ALA A O 1
ATOM 1570 N N . VAL A 1 208 ? 18.969 18.141 10.719 1 96.94 208 VAL A N 1
ATOM 1571 C CA . VAL A 1 208 ? 19.484 17.656 11.992 1 96.94 208 VAL A CA 1
ATOM 1572 C C . VAL A 1 208 ? 18.359 17 12.789 1 96.94 208 VAL A C 1
ATOM 1574 O O . VAL A 1 208 ? 17.188 17.391 12.656 1 96.94 208 VAL A O 1
ATOM 1577 N N . ALA A 1 209 ? 18.641 16.125 13.641 1 97.38 209 ALA A N 1
ATOM 1578 C CA . ALA A 1 209 ? 17.703 15.273 14.352 1 97.38 209 ALA A CA 1
ATOM 1579 C C . ALA A 1 209 ? 16.766 16.109 15.234 1 97.38 209 ALA A C 1
ATOM 1581 O O . ALA A 1 209 ? 15.594 15.766 15.406 1 97.38 209 ALA A O 1
ATOM 1582 N N . GLU A 1 210 ? 17.203 17.188 15.734 1 97.31 210 GLU A N 1
ATOM 1583 C CA . GLU A 1 210 ? 16.453 18.016 16.688 1 97.31 210 GLU A CA 1
ATOM 1584 C C . GLU A 1 210 ? 15.289 18.719 16.016 1 97.31 210 GLU A C 1
ATOM 1586 O O . GLU A 1 210 ? 14.336 19.125 16.672 1 97.31 210 GLU A O 1
ATOM 1591 N N . THR A 1 211 ? 15.383 18.812 14.734 1 97.88 211 THR A N 1
ATOM 1592 C CA . THR A 1 211 ? 14.359 19.516 13.977 1 97.88 211 THR A CA 1
ATOM 1593 C C . THR A 1 211 ? 13.094 18.656 13.859 1 97.88 211 THR A C 1
ATOM 1595 O O . THR A 1 211 ? 11.984 19.203 13.781 1 97.88 211 THR A O 1
ATOM 1598 N N . ARG A 1 212 ? 13.234 17.359 13.891 1 98 212 ARG A N 1
ATOM 1599 C CA . ARG A 1 212 ? 12.141 16.438 13.578 1 98 212 ARG A CA 1
ATOM 1600 C C . ARG A 1 212 ? 11.008 16.578 14.586 1 98 212 ARG A C 1
ATOM 1602 O O . ARG A 1 212 ? 9.844 16.719 14.203 1 98 212 ARG A O 1
ATOM 1609 N N . PRO A 1 213 ? 11.281 16.625 15.93 1 98.38 213 PRO A N 1
ATOM 1610 C CA . PRO A 1 213 ? 10.18 16.75 16.891 1 98.38 213 PRO A CA 1
ATOM 1611 C C . PRO A 1 213 ? 9.406 18.047 16.734 1 98.38 213 PRO A C 1
ATOM 1613 O O . PRO A 1 213 ? 8.188 18.078 16.938 1 98.38 213 PRO A O 1
ATOM 1616 N N . VAL A 1 214 ? 10.055 19.062 16.453 1 98.44 214 VAL A N 1
ATOM 1617 C CA . VAL A 1 214 ? 9.406 20.359 16.266 1 98.44 214 VAL A CA 1
ATOM 1618 C C . VAL A 1 214 ? 8.492 20.312 15.047 1 98.44 214 VAL A C 1
ATOM 1620 O O . VAL A 1 214 ? 7.355 20.797 15.094 1 98.44 214 VAL A O 1
ATOM 1623 N N . LEU A 1 215 ? 8.992 19.734 13.969 1 98.38 215 LEU A N 1
ATOM 1624 C CA . LEU A 1 215 ? 8.195 19.594 12.758 1 98.38 215 LEU A CA 1
ATOM 1625 C C . LEU A 1 215 ? 6.977 18.703 13.008 1 98.38 215 LEU A C 1
ATOM 1627 O O . LEU A 1 215 ? 5.895 18.953 12.469 1 98.38 215 LEU A O 1
ATOM 1631 N N . GLN A 1 216 ? 7.172 17.641 13.812 1 98.25 216 GLN A N 1
ATOM 1632 C CA . GLN A 1 216 ? 6.066 16.75 14.141 1 98.25 216 GLN A CA 1
ATOM 1633 C C . GLN A 1 216 ? 5.02 17.469 14.992 1 98.25 216 GLN A C 1
ATOM 1635 O O . GLN A 1 216 ? 3.818 17.25 14.82 1 98.25 216 GLN A O 1
ATOM 1640 N N . ASN A 1 217 ? 5.43 18.312 15.875 1 97.94 217 ASN A N 1
ATOM 1641 C CA . ASN A 1 217 ? 4.5 19.125 16.641 1 97.94 217 ASN A CA 1
ATOM 1642 C C . ASN A 1 217 ? 3.715 20.078 15.75 1 97.94 217 ASN A C 1
ATOM 1644 O O . ASN A 1 217 ? 2.51 20.266 15.938 1 97.94 217 ASN A O 1
ATOM 1648 N N . PHE A 1 218 ? 4.465 20.672 14.844 1 97.12 218 PHE A N 1
ATOM 1649 C CA . PHE A 1 218 ? 3.801 21.5 13.852 1 97.12 218 PHE A CA 1
ATOM 1650 C C . PHE A 1 218 ? 2.711 20.734 13.125 1 97.12 218 PHE A C 1
ATOM 1652 O O . PHE A 1 218 ? 1.576 21.203 13.008 1 97.12 218 PHE A O 1
ATOM 1659 N N . ALA A 1 219 ? 3.041 19.547 12.656 1 97.25 219 ALA A N 1
ATOM 1660 C CA . ALA A 1 219 ? 2.117 18.719 11.883 1 97.25 219 ALA A CA 1
ATOM 1661 C C . ALA A 1 219 ? 0.878 18.375 12.703 1 97.25 219 ALA A C 1
ATOM 1663 O O . ALA A 1 219 ? -0.239 18.375 12.18 1 97.25 219 ALA A O 1
ATOM 1664 N N . MET A 1 220 ? 1.081 18.094 13.914 1 96.44 220 MET A N 1
ATOM 1665 C CA . MET A 1 220 ? -0.025 17.734 14.797 1 96.44 220 MET A CA 1
ATOM 1666 C C . MET A 1 220 ? -0.979 18.906 14.977 1 96.44 220 MET A C 1
ATOM 1668 O O . MET A 1 220 ? -2.195 18.75 14.867 1 96.44 220 MET A O 1
ATOM 1672 N N . GLU A 1 221 ? -0.449 20.062 15.273 1 95.75 221 GLU A N 1
ATOM 1673 C CA . GLU A 1 221 ? -1.262 21.266 15.43 1 95.75 221 GLU A CA 1
ATOM 1674 C C . GLU A 1 221 ? -2.012 21.594 14.141 1 95.75 221 GLU A C 1
ATOM 1676 O O . GLU A 1 221 ? -3.189 21.953 14.18 1 95.75 221 GLU A O 1
ATOM 1681 N N . LEU A 1 222 ? -1.29 21.5 13.07 1 94.62 222 LEU A N 1
ATOM 1682 C CA . LEU A 1 222 ? -1.901 21.781 11.773 1 94.62 222 LEU A CA 1
ATOM 1683 C C . LEU A 1 222 ? -3.043 20.812 11.492 1 94.62 222 LEU A C 1
ATOM 1685 O O . LEU A 1 222 ? -4.098 21.219 11 1 94.62 222 LEU A O 1
ATOM 1689 N N . GLY A 1 223 ? -2.762 19.547 11.773 1 94.44 223 GLY A N 1
ATOM 1690 C CA . GLY A 1 223 ? -3.785 18.547 11.57 1 94.44 223 GLY A CA 1
ATOM 1691 C C . GLY A 1 223 ? -5.059 18.812 12.352 1 94.44 223 GLY A C 1
ATOM 1692 O O . GLY A 1 223 ? -6.16 18.672 11.82 1 94.44 223 GLY A O 1
ATOM 1693 N N . GLN A 1 224 ? -4.91 19.188 13.562 1 94.06 224 GLN A N 1
ATOM 1694 C CA . GLN A 1 224 ? -6.059 19.531 14.391 1 94.06 224 GLN A CA 1
ATOM 1695 C C . GLN A 1 224 ? -6.797 20.734 13.836 1 94.06 224 GLN A C 1
ATOM 1697 O O . GLN A 1 224 ? -8.031 20.75 13.773 1 94.06 224 GLN A O 1
ATOM 1702 N N . ALA A 1 225 ? -6.086 21.703 13.477 1 91.94 225 ALA A N 1
ATOM 1703 C CA . ALA A 1 225 ? -6.672 22.922 12.93 1 91.94 225 ALA A CA 1
ATOM 1704 C C . ALA A 1 225 ? -7.473 22.625 11.664 1 91.94 225 ALA A C 1
ATOM 1706 O O . ALA A 1 225 ? -8.578 23.156 11.484 1 91.94 225 ALA A O 1
ATOM 1707 N N . PHE A 1 226 ? -6.91 21.844 10.836 1 89.69 226 PHE A N 1
ATOM 1708 C CA . PHE A 1 226 ? -7.555 21.5 9.57 1 89.69 226 PHE A CA 1
ATOM 1709 C C . PHE A 1 226 ? -8.875 20.781 9.812 1 89.69 226 PHE A C 1
ATOM 1711 O O . PHE A 1 226 ? -9.852 21.016 9.102 1 89.69 226 PHE A O 1
ATOM 1718 N N . GLN A 1 227 ? -8.836 19.891 10.719 1 88.19 227 GLN A N 1
ATOM 1719 C CA . GLN A 1 227 ? -10.062 19.141 11 1 88.19 227 GLN A CA 1
ATOM 1720 C C . GLN A 1 227 ? -11.133 20.062 11.594 1 88.19 227 GLN A C 1
ATOM 1722 O O . GLN A 1 227 ? -12.305 19.953 11.242 1 88.19 227 GLN A O 1
ATOM 1727 N N . MET A 1 228 ? -10.789 20.938 12.453 1 88.31 228 MET A N 1
ATOM 1728 C CA . MET A 1 228 ? -11.727 21.906 13.031 1 88.31 228 MET A CA 1
ATOM 1729 C C . MET A 1 228 ? -12.297 22.828 11.953 1 88.31 228 MET A C 1
ATOM 1731 O O . MET A 1 228 ? -13.484 23.141 11.969 1 88.31 228 MET A O 1
ATOM 1735 N N . TYR A 1 229 ? -11.422 23.172 11.133 1 86.12 229 TYR A N 1
ATOM 1736 C CA . TYR A 1 229 ? -11.852 24 10.008 1 86.12 229 TYR A CA 1
ATOM 1737 C C . TYR A 1 229 ? -12.883 23.281 9.156 1 86.12 229 TYR A C 1
ATOM 1739 O O . TYR A 1 229 ? -13.914 23.844 8.805 1 86.12 229 TYR A O 1
ATOM 1747 N N . ASP A 1 230 ? -12.555 22.094 8.812 1 83.06 230 ASP A N 1
ATOM 1748 C CA . ASP A 1 230 ? -13.461 21.281 8.008 1 83.06 230 ASP A CA 1
ATOM 1749 C C . ASP A 1 230 ? -14.805 21.094 8.719 1 83.06 230 ASP A C 1
ATOM 1751 O O . ASP A 1 230 ? -15.852 21.094 8.07 1 83.06 230 ASP A O 1
ATOM 1755 N N . ASP A 1 231 ? -14.789 20.891 9.984 1 82.38 231 ASP A N 1
ATOM 1756 C CA . ASP A 1 231 ? -16 20.734 10.766 1 82.38 231 ASP A CA 1
ATOM 1757 C C . ASP A 1 231 ? -16.859 22 10.719 1 82.38 231 ASP A C 1
ATOM 1759 O O . ASP A 1 231 ? -18.094 21.922 10.672 1 82.38 231 ASP A O 1
ATOM 1763 N N . LEU A 1 232 ? -16.219 23.094 10.797 1 83.19 232 LEU A N 1
ATOM 1764 C CA . LEU A 1 232 ? -16.906 24.375 10.766 1 83.19 232 LEU A CA 1
ATOM 1765 C C . LEU A 1 232 ? -17.531 24.625 9.398 1 83.19 232 LEU A C 1
ATOM 1767 O O . LEU A 1 232 ? -18.625 25.188 9.305 1 83.19 232 LEU A O 1
ATOM 1771 N N . ARG A 1 233 ? -16.875 24.203 8.352 1 79.19 233 ARG A N 1
ATOM 1772 C CA . ARG A 1 233 ? -17.344 24.391 6.98 1 79.19 233 ARG A CA 1
ATOM 1773 C C . ARG A 1 233 ? -18.516 23.453 6.676 1 79.19 233 ARG A C 1
ATOM 1775 O O . ARG A 1 233 ? -19.375 23.781 5.855 1 79.19 233 ARG A O 1
ATOM 1782 N N . ASP A 1 234 ? -18.406 22.297 7.152 1 75.81 234 ASP A N 1
ATOM 1783 C CA . ASP A 1 234 ? -19.469 21.328 6.934 1 75.81 234 ASP A CA 1
ATOM 1784 C C . ASP A 1 234 ? -20.797 21.844 7.492 1 75.81 234 ASP A C 1
ATOM 1786 O O . ASP A 1 234 ? -21.859 21.469 7.004 1 75.81 234 ASP A O 1
ATOM 1790 N N . ASN A 1 235 ? -20.734 22.641 8.375 1 68.69 235 ASN A N 1
ATOM 1791 C CA . ASN A 1 235 ? -21.938 23.172 8.984 1 68.69 235 ASN A CA 1
ATOM 1792 C C . ASN A 1 235 ? -22.375 24.469 8.297 1 68.69 235 ASN A C 1
ATOM 1794 O O . ASN A 1 235 ? -23.453 24.984 8.594 1 68.69 235 ASN A O 1
ATOM 1798 N N . SER A 1 236 ? -21.531 24.781 7.297 1 68.19 236 SER A N 1
ATOM 1799 C CA . SER A 1 236 ? -21.875 26 6.57 1 68.19 236 SER A CA 1
ATOM 1800 C C . SER A 1 236 ? -22.688 25.672 5.312 1 68.19 236 SER A C 1
ATOM 1802 O O . SER A 1 236 ? -22.422 24.688 4.641 1 68.19 236 SER A O 1
ATOM 1804 N N . PRO A 1 237 ? -23.734 26.328 5.023 1 57.25 237 PRO A N 1
ATOM 1805 C CA . PRO A 1 237 ? -24.609 26.078 3.871 1 57.25 237 PRO A CA 1
ATOM 1806 C C . PRO A 1 237 ? -23.844 26.109 2.545 1 57.25 237 PRO A C 1
ATOM 1808 O O . PRO A 1 237 ? -24.297 25.531 1.559 1 57.25 237 PRO A O 1
ATOM 1811 N N . ASP A 1 238 ? -22.812 26.781 2.336 1 53.06 238 ASP A N 1
ATOM 1812 C CA . ASP A 1 238 ? -22.125 27 1.067 1 53.06 238 ASP A CA 1
ATOM 1813 C C . ASP A 1 238 ? -21.047 25.938 0.836 1 53.06 238 ASP A C 1
ATOM 1815 O O . ASP A 1 238 ? -20.172 26.109 -0.011 1 53.06 238 ASP A O 1
ATOM 1819 N N . SER A 1 239 ? -21.266 24.812 1.385 1 54.19 239 SER A N 1
ATOM 1820 C CA . SER A 1 239 ? -20.172 23.859 1.285 1 54.19 239 SER A CA 1
ATOM 1821 C C . SER A 1 239 ? -20.25 23.062 -0.01 1 54.19 239 SER A C 1
ATOM 1823 O O . SER A 1 239 ? -21.344 22.781 -0.517 1 54.19 239 SER A O 1
ATOM 1825 N N . ASP A 1 240 ? -19.141 22.984 -0.806 1 53.81 240 ASP A N 1
ATOM 1826 C CA . ASP A 1 240 ? -19.016 22.188 -2.023 1 53.81 240 ASP A CA 1
ATOM 1827 C C . ASP A 1 240 ? -19.062 20.703 -1.71 1 53.81 240 ASP A C 1
ATOM 1829 O O . ASP A 1 240 ? -18.703 19.875 -2.549 1 53.81 240 ASP A O 1
ATOM 1833 N N . LYS A 1 241 ? -19.453 20.469 -0.42 1 61.19 241 LYS A N 1
ATOM 1834 C CA . LYS A 1 241 ? -19.625 19.094 0.026 1 61.19 241 LYS A CA 1
ATOM 1835 C C . LYS A 1 241 ? -21.062 18.828 0.464 1 61.19 241 LYS A C 1
ATOM 1837 O O . LYS A 1 241 ? -21.875 19.766 0.515 1 61.19 241 LYS A O 1
ATOM 1842 N N . ASP A 1 242 ? -21.359 17.375 0.514 1 57.03 242 ASP A N 1
ATOM 1843 C CA . ASP A 1 242 ? -22.688 17.062 1.028 1 57.03 242 ASP A CA 1
ATOM 1844 C C . ASP A 1 242 ? -22.953 17.781 2.344 1 57.03 242 ASP A C 1
ATOM 1846 O O . ASP A 1 242 ? -22.109 17.781 3.244 1 57.03 242 ASP A O 1
ATOM 1850 N N . GLN A 1 243 ? -23.922 18.594 2.371 1 54.47 243 GLN A N 1
ATOM 1851 C CA . GLN A 1 243 ? -24.359 19.25 3.604 1 54.47 243 GLN A CA 1
ATOM 1852 C C . GLN A 1 243 ? -24.969 18.25 4.57 1 54.47 243 GLN A C 1
ATOM 1854 O O . GLN A 1 243 ? -25.562 17.25 4.145 1 54.47 243 GLN A O 1
ATOM 1859 N N . GLY A 1 244 ? -24.594 18.344 5.832 1 53.78 244 GLY A N 1
ATOM 1860 C CA . GLY A 1 244 ? -25.25 17.562 6.875 1 53.78 244 GLY A CA 1
ATOM 1861 C C . GLY A 1 244 ? -24.641 16.188 7.066 1 53.78 244 GLY A C 1
ATOM 1862 O O . GLY A 1 244 ? -25.266 15.305 7.648 1 53.78 244 GLY A O 1
ATOM 1863 N N . LYS A 1 245 ? -23.578 16.031 6.492 1 55.88 245 LYS A N 1
ATOM 1864 C CA . LYS A 1 245 ? -22.938 14.719 6.602 1 55.88 245 LYS A CA 1
ATOM 1865 C C . LYS A 1 245 ? -22.578 14.398 8.047 1 55.88 245 LYS A C 1
ATOM 1867 O O . LYS A 1 245 ? -22.484 13.227 8.43 1 55.88 245 LYS A O 1
ATOM 1872 N N . ASP A 1 246 ? -22.375 15.469 8.68 1 58.72 246 ASP A N 1
ATOM 1873 C CA . ASP A 1 246 ? -21.984 15.281 10.07 1 58.72 246 ASP A CA 1
ATOM 1874 C C . ASP A 1 246 ? -23.203 15.266 10.984 1 58.72 246 ASP A C 1
ATOM 1876 O O . ASP A 1 246 ? -23.078 15.281 12.211 1 58.72 246 ASP A O 1
ATOM 1880 N N . GLN A 1 247 ? -24.234 15.297 10.344 1 59.53 247 GLN A N 1
ATOM 1881 C CA . GLN A 1 247 ? -25.406 15.227 11.211 1 59.53 247 GLN A CA 1
ATOM 1882 C C . GLN A 1 247 ? -25.422 13.922 12.008 1 59.53 247 GLN A C 1
ATOM 1884 O O . GLN A 1 247 ? -25.375 12.836 11.438 1 59.53 247 GLN A O 1
ATOM 1889 N N . GLY A 1 248 ? -25.328 14.125 13.281 1 64.81 248 GLY A N 1
ATOM 1890 C CA . GLY A 1 248 ? -25.375 12.992 14.188 1 64.81 248 GLY A CA 1
ATOM 1891 C C . GLY A 1 248 ? -24 12.477 14.555 1 64.81 248 GLY A C 1
ATOM 1892 O O . GLY A 1 248 ? -23.859 11.555 15.359 1 64.81 248 GLY A O 1
ATOM 1893 N N . LYS A 1 249 ? -23.031 13.219 14.008 1 71.06 249 LYS A N 1
ATOM 1894 C CA . LYS A 1 249 ? -21.688 12.781 14.359 1 71.06 249 LYS A CA 1
ATOM 1895 C C . LYS A 1 249 ? -21.109 13.617 15.5 1 71.06 249 LYS A C 1
ATOM 1897 O O . LYS A 1 249 ? -21.438 14.797 15.633 1 71.06 249 LYS A O 1
ATOM 1902 N N . SER A 1 250 ? -20.328 12.914 16.234 1 78.75 250 SER A N 1
ATOM 1903 C CA . SER A 1 250 ? -19.641 13.586 17.344 1 78.75 250 SER A CA 1
ATOM 1904 C C . SER A 1 250 ? -18.406 14.336 16.844 1 78.75 250 SER A C 1
ATOM 1906 O O . SER A 1 250 ? -17.375 13.727 16.562 1 78.75 250 SER A O 1
ATOM 1908 N N . THR A 1 251 ? -18.562 15.672 16.703 1 81.5 251 THR A N 1
ATOM 1909 C CA . THR A 1 251 ? -17.484 16.562 16.328 1 81.5 251 THR A CA 1
ATOM 1910 C C . THR A 1 251 ? -17.234 17.609 17.406 1 81.5 251 THR A C 1
ATOM 1912 O O . THR A 1 251 ? -17.969 17.672 18.406 1 81.5 251 THR A O 1
ATOM 1915 N N . PHE A 1 252 ? -16.156 18.375 17.219 1 85.25 252 PHE A N 1
ATOM 1916 C CA . PHE A 1 252 ? -15.883 19.438 18.188 1 85.25 252 PHE A CA 1
ATOM 1917 C C . PHE A 1 252 ? -17 20.469 18.172 1 85.25 252 PHE A C 1
ATOM 1919 O O . PHE A 1 252 ? -17.328 21.047 19.219 1 85.25 252 PHE A O 1
ATOM 1926 N N . VAL A 1 253 ? -17.562 20.594 17.031 1 84.06 253 VAL A N 1
ATOM 1927 C CA . VAL A 1 253 ? -18.641 21.578 16.922 1 84.06 253 VAL A CA 1
ATOM 1928 C C . VAL A 1 253 ? -19.844 21.094 17.703 1 84.06 253 VAL A C 1
ATOM 1930 O O . VAL A 1 253 ? -20.484 21.875 18.406 1 84.06 253 VAL A O 1
ATOM 1933 N N . SER A 1 254 ? -20.141 19.781 17.531 1 82.94 254 SER A N 1
ATOM 1934 C CA . SER A 1 254 ? -21.281 19.203 18.266 1 82.94 254 SER A CA 1
ATOM 1935 C C . SER A 1 254 ? -21.016 19.188 19.766 1 82.94 254 SER A C 1
ATOM 1937 O O . SER A 1 254 ? -21.938 19.328 20.578 1 82.94 254 SER A O 1
ATOM 1939 N N . LEU A 1 255 ? -19.781 19.172 20.156 1 84.12 255 LEU A N 1
ATOM 1940 C CA . LEU A 1 255 ? -19.422 19.031 21.547 1 84.12 255 LEU A CA 1
ATOM 1941 C C . LEU A 1 255 ? -19.328 20.406 22.234 1 84.12 255 LEU A C 1
ATOM 1943 O O . LEU A 1 255 ? -19.75 20.562 23.375 1 84.12 255 LEU A O 1
ATOM 1947 N N . TYR A 1 256 ? -18.734 21.359 21.516 1 88.69 256 TYR A N 1
ATOM 1948 C CA . TYR A 1 256 ? -18.359 22.609 22.188 1 88.69 256 TYR A CA 1
ATOM 1949 C C . TYR A 1 256 ? -19.094 23.797 21.594 1 88.69 256 TYR A C 1
ATOM 1951 O O . TYR A 1 256 ? -19.125 24.875 22.188 1 88.69 256 TYR A O 1
ATOM 1959 N N . GLY A 1 257 ? -19.703 23.578 20.406 1 87.88 257 GLY A N 1
ATOM 1960 C CA . GLY A 1 257 ? -20.281 24.703 19.688 1 87.88 257 GLY A CA 1
ATOM 1961 C C . GLY A 1 257 ? -19.312 25.406 18.766 1 87.88 257 GLY A C 1
ATOM 1962 O O . GLY A 1 257 ? -18.094 25.25 18.906 1 87.88 257 GLY A O 1
ATOM 1963 N N . GLU A 1 258 ? -19.797 26.203 17.906 1 88.81 258 GLU A N 1
ATOM 1964 C CA . GLU A 1 258 ? -19.016 26.828 16.844 1 88.81 258 GLU A CA 1
ATOM 1965 C C . GLU A 1 258 ? -18.031 27.844 17.406 1 88.81 258 GLU A C 1
ATOM 1967 O O . GLU A 1 258 ? -16.875 27.922 16.969 1 88.81 258 GLU A O 1
ATOM 1972 N N . ARG A 1 259 ? -18.469 28.562 18.344 1 90.62 259 ARG A N 1
ATOM 1973 C CA . ARG A 1 259 ? -17.641 29.625 18.906 1 90.62 259 ARG A CA 1
ATOM 1974 C C . ARG A 1 259 ? -16.391 29.062 19.547 1 90.62 259 ARG A C 1
ATOM 1976 O O . ARG A 1 259 ? -15.281 29.531 19.266 1 90.62 259 ARG A O 1
ATOM 1983 N N . LYS A 1 260 ? -16.547 28.062 20.344 1 92.19 260 LYS A N 1
ATOM 1984 C CA . LYS A 1 260 ? -15.414 27.438 21.016 1 92.19 260 LYS A CA 1
ATOM 1985 C C . LYS A 1 260 ? -14.477 26.766 20.016 1 92.19 260 LYS A C 1
ATOM 1987 O O . LYS A 1 260 ? -13.258 26.75 20.219 1 92.19 260 LYS A O 1
ATOM 1992 N N . VAL A 1 261 ? -15.078 26.172 19.047 1 90.94 261 VAL A N 1
ATOM 1993 C CA . VAL A 1 261 ? -14.266 25.5 18.031 1 90.94 261 VAL A CA 1
ATOM 1994 C C . VAL A 1 261 ? -13.445 26.547 17.25 1 90.94 261 VAL A C 1
ATOM 1996 O O . VAL A 1 261 ? -12.297 26.281 16.891 1 90.94 261 VAL A O 1
ATOM 1999 N N . HIS A 1 262 ? -14.016 27.672 17.078 1 89.94 262 HIS A N 1
ATOM 2000 C CA . HIS A 1 262 ? -13.281 28.766 16.438 1 89.94 262 HIS A CA 1
ATOM 2001 C C . HIS A 1 262 ? -12.086 29.188 17.281 1 89.94 262 HIS A C 1
ATOM 2003 O O . HIS A 1 262 ? -11 29.422 16.75 1 89.94 262 HIS A O 1
ATOM 2009 N N . GLU A 1 263 ? -12.344 29.266 18.469 1 92.31 263 GLU A N 1
ATOM 2010 C CA . GLU A 1 263 ? -11.273 29.656 19.391 1 92.31 263 GLU A CA 1
ATOM 2011 C C . GLU A 1 263 ? -10.156 28.609 19.406 1 92.31 263 GLU A C 1
ATOM 2013 O O . GLU A 1 263 ? -8.977 28.969 19.359 1 92.31 263 GLU A O 1
ATOM 2018 N N . GLN A 1 264 ? -10.547 27.391 19.469 1 92.81 264 GLN A N 1
ATOM 2019 C CA . GLN A 1 264 ? -9.562 26.312 19.484 1 92.81 264 GLN A CA 1
ATOM 2020 C C . GLN A 1 264 ? -8.797 26.25 18.172 1 92.81 264 GLN A C 1
ATOM 2022 O O . GLN A 1 264 ? -7.598 25.969 18.156 1 92.81 264 GLN A O 1
ATOM 2027 N N . LEU A 1 265 ? -9.5 26.453 17.094 1 91.94 265 LEU A N 1
ATOM 2028 C CA . LEU A 1 265 ? -8.875 26.5 15.781 1 91.94 265 LEU A CA 1
ATOM 2029 C C . LEU A 1 265 ? -7.762 27.547 15.75 1 91.94 265 LEU A C 1
ATOM 2031 O O . LEU A 1 265 ? -6.656 27.266 15.273 1 91.94 265 LEU A O 1
ATOM 2035 N N . GLN A 1 266 ? -8.016 28.703 16.328 1 91.06 266 GLN A N 1
ATOM 2036 C CA . GLN A 1 266 ? -7.039 29.797 16.359 1 91.06 266 GLN A CA 1
ATOM 2037 C C . GLN A 1 266 ? -5.832 29.422 17.219 1 91.06 266 GLN A C 1
ATOM 2039 O O . GLN A 1 266 ? -4.695 29.766 16.891 1 91.06 266 GLN A O 1
ATOM 2044 N N . ILE A 1 267 ? -6.117 28.75 18.297 1 94 267 ILE A N 1
ATOM 2045 C CA . ILE A 1 267 ? -5.043 28.328 19.188 1 94 267 ILE A CA 1
ATOM 2046 C C . ILE A 1 267 ? -4.137 27.328 18.453 1 94 267 ILE A C 1
ATOM 2048 O O . ILE A 1 267 ? -2.912 27.469 18.484 1 94 267 ILE A O 1
ATOM 2052 N N . HIS A 1 268 ? -4.723 26.328 17.812 1 94.5 268 HIS A N 1
ATOM 2053 C CA . HIS A 1 268 ? -3.945 25.328 17.062 1 94.5 268 HIS A CA 1
ATOM 2054 C C . HIS A 1 268 ? -3.15 25.984 15.945 1 94.5 268 HIS A C 1
ATOM 2056 O O . HIS A 1 268 ? -2.004 25.609 15.688 1 94.5 268 HIS A O 1
ATOM 2062 N N . LEU A 1 269 ? -3.711 26.938 15.258 1 91.56 269 LEU A N 1
ATOM 2063 C CA . LEU A 1 269 ? -3.02 27.625 14.172 1 91.56 269 LEU A CA 1
ATOM 2064 C C . LEU A 1 269 ? -1.839 28.422 14.703 1 91.56 269 LEU A C 1
ATOM 2066 O O . LEU A 1 269 ? -0.767 28.438 14.094 1 91.56 269 LEU A O 1
ATOM 2070 N N . SER A 1 270 ? -2.07 29.141 15.781 1 92.44 270 SER A N 1
ATOM 2071 C CA . SER A 1 270 ? -0.998 29.906 16.406 1 92.44 270 SER A CA 1
ATOM 2072 C C . SER A 1 270 ? 0.152 29 16.844 1 92.44 270 SER A C 1
ATOM 2074 O O . SER A 1 270 ? 1.322 29.344 16.672 1 92.44 270 SER A O 1
ATOM 2076 N N . ASN A 1 271 ? -0.19 27.891 17.484 1 95.69 271 ASN A N 1
ATOM 2077 C CA . ASN A 1 271 ? 0.825 26.906 17.875 1 95.69 271 ASN A CA 1
ATOM 2078 C C . ASN A 1 271 ? 1.588 26.375 16.672 1 95.69 271 ASN A C 1
ATOM 2080 O O . ASN A 1 271 ? 2.812 26.25 16.719 1 95.69 271 ASN A O 1
ATOM 2084 N N . ALA A 1 272 ? 0.833 26.031 15.57 1 94.88 272 ALA A N 1
ATOM 2085 C CA . ALA A 1 272 ? 1.462 25.547 14.344 1 94.88 272 ALA A CA 1
ATOM 2086 C C . ALA A 1 272 ? 2.459 26.578 13.805 1 94.88 272 ALA A C 1
ATOM 2088 O O . ALA A 1 272 ? 3.576 26.219 13.422 1 94.88 272 ALA A O 1
ATOM 2089 N N . GLU A 1 273 ? 2.072 27.797 13.781 1 92.31 273 GLU A N 1
ATOM 2090 C CA . GLU A 1 273 ? 2.943 28.859 13.297 1 92.31 273 GLU A CA 1
ATOM 2091 C C . GLU A 1 273 ? 4.191 29 14.164 1 92.31 273 GLU A C 1
ATOM 2093 O O . GLU A 1 273 ? 5.285 29.25 13.656 1 92.31 273 GLU A O 1
ATOM 2098 N N . ARG A 1 274 ? 3.996 28.938 15.438 1 94.94 274 ARG A N 1
ATOM 2099 C CA . ARG A 1 274 ? 5.117 29.031 16.359 1 94.94 274 ARG A CA 1
ATOM 2100 C C . ARG A 1 274 ? 6.141 27.938 16.109 1 94.94 274 ARG A C 1
ATOM 2102 O O . ARG A 1 274 ? 7.344 28.203 16.047 1 94.94 274 ARG A O 1
ATOM 2109 N N . TYR A 1 275 ? 5.719 26.688 15.969 1 96.56 275 TYR A N 1
ATOM 2110 C CA . TYR A 1 275 ? 6.621 25.562 15.688 1 96.56 275 TYR A CA 1
ATOM 2111 C C . TYR A 1 275 ? 7.316 25.75 14.344 1 96.56 275 TYR A C 1
ATOM 2113 O O . TYR A 1 275 ? 8.516 25.5 14.219 1 96.56 275 TYR A O 1
ATOM 2121 N N . LEU A 1 276 ? 6.59 26.188 13.367 1 95.44 276 LEU A N 1
ATOM 2122 C CA . LEU A 1 276 ? 7.16 26.391 12.047 1 95.44 276 LEU A CA 1
ATOM 2123 C C . LEU A 1 276 ? 8.25 27.453 12.086 1 95.44 276 LEU A C 1
ATOM 2125 O O . LEU A 1 276 ? 9.312 27.281 11.484 1 95.44 276 LEU A O 1
ATOM 2129 N N . SER A 1 277 ? 7.965 28.562 12.78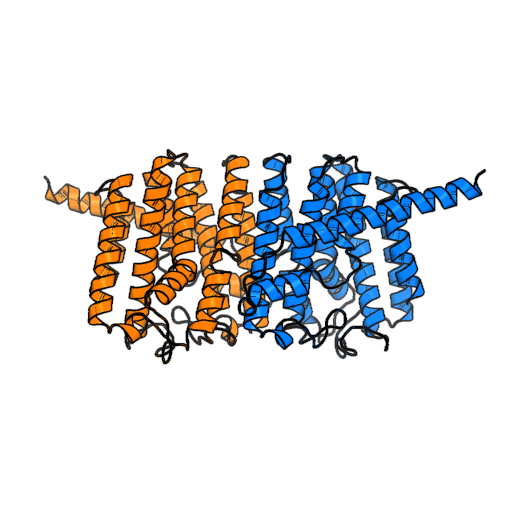1 1 95.19 277 SER A N 1
ATOM 2130 C CA . SER A 1 277 ? 8.906 29.688 12.852 1 95.19 277 SER A CA 1
ATOM 2131 C C . SER A 1 277 ? 10.172 29.281 13.594 1 95.19 277 SER A C 1
ATOM 2133 O O . SER A 1 277 ? 11.25 29.828 13.328 1 95.19 277 SER A O 1
ATOM 2135 N N . GLN A 1 278 ? 10.023 28.297 14.508 1 96.5 278 GLN A N 1
ATOM 2136 C CA . GLN A 1 278 ? 11.18 27.797 15.25 1 96.5 278 GLN A CA 1
ATOM 2137 C C . GLN A 1 278 ? 12.18 27.125 14.32 1 96.5 278 GLN A C 1
ATOM 2139 O O . GLN A 1 278 ? 13.391 27.172 14.555 1 96.5 278 GLN A O 1
ATOM 2144 N N . VAL A 1 279 ? 11.703 26.562 13.25 1 97 279 VAL A N 1
ATOM 2145 C CA . VAL A 1 279 ? 12.562 25.781 12.359 1 97 279 VAL A CA 1
ATOM 2146 C C . VAL A 1 279 ? 12.953 26.641 11.156 1 97 279 VAL A C 1
ATOM 2148 O O . VAL A 1 279 ? 14.117 26.625 10.734 1 97 279 VAL A O 1
ATOM 2151 N N . TYR A 1 280 ? 12.047 27.391 10.609 1 96.38 280 TYR A N 1
ATOM 2152 C CA . TYR A 1 280 ? 12.258 28 9.297 1 96.38 280 TYR A CA 1
ATOM 2153 C C . TYR A 1 280 ? 12.438 29.5 9.422 1 96.38 280 TYR A C 1
ATOM 2155 O O . TYR A 1 280 ? 12.883 30.172 8.477 1 96.38 280 TYR A O 1
ATOM 2163 N N . GLY A 1 281 ? 12.078 30.125 10.555 1 93.75 281 GLY A N 1
ATOM 2164 C CA . GLY A 1 281 ? 12.023 31.578 10.688 1 93.75 281 GLY A CA 1
ATOM 2165 C C . GLY A 1 281 ? 10.695 32.156 10.258 1 93.75 281 GLY A C 1
ATOM 2166 O O . GLY A 1 281 ? 9.914 31.5 9.57 1 93.75 281 GLY A O 1
ATOM 2167 N N . ARG A 1 282 ? 10.43 33.406 10.492 1 88.75 282 ARG A N 1
ATOM 2168 C CA . ARG A 1 282 ? 9.133 34.031 10.32 1 88.75 282 ARG A CA 1
ATOM 2169 C C . ARG A 1 282 ? 8.922 34.469 8.875 1 88.75 282 ARG A C 1
ATOM 2171 O O . ARG A 1 282 ? 7.785 34.656 8.438 1 88.75 282 ARG A O 1
ATOM 2178 N N . ARG A 1 283 ? 9.969 34.562 8.117 1 87.81 283 ARG A N 1
ATOM 2179 C CA . ARG A 1 283 ? 9.828 35.156 6.777 1 87.81 283 ARG A CA 1
ATOM 2180 C C . ARG A 1 283 ? 10.07 34.094 5.707 1 87.81 283 ARG A C 1
ATOM 2182 O O . ARG A 1 283 ? 10.156 34.406 4.52 1 87.81 283 ARG A O 1
ATOM 2189 N N . SER A 1 284 ? 10.094 32.875 6.133 1 91.56 284 SER A N 1
ATOM 2190 C CA . SER A 1 284 ? 10.336 31.812 5.172 1 91.56 284 SER A CA 1
ATOM 2191 C C . SER A 1 284 ? 9.109 31.578 4.293 1 91.56 284 SER A C 1
ATOM 2193 O O . SER A 1 284 ? 7.984 31.875 4.695 1 91.56 284 SER A O 1
ATOM 2195 N N . PRO A 1 285 ? 9.312 31.047 3.064 1 92.12 285 PRO A N 1
ATOM 2196 C CA . PRO A 1 285 ? 8.188 30.781 2.168 1 92.12 285 PRO A CA 1
ATOM 2197 C C . PRO A 1 285 ? 7.145 29.859 2.795 1 92.12 285 PRO A C 1
ATOM 2199 O O . PRO A 1 285 ? 5.941 30.078 2.627 1 92.12 285 PRO A O 1
ATOM 2202 N N . ILE A 1 286 ? 7.547 28.891 3.498 1 94.25 286 ILE A N 1
ATOM 2203 C CA . ILE A 1 286 ? 6.598 27.953 4.086 1 94.25 286 ILE A CA 1
ATOM 2204 C C . ILE A 1 286 ? 5.766 28.656 5.152 1 94.25 286 ILE A C 1
ATOM 2206 O O . ILE A 1 286 ? 4.566 28.406 5.281 1 94.25 286 ILE A O 1
ATOM 2210 N N . THR A 1 287 ? 6.391 29.484 5.934 1 92.69 287 THR A N 1
ATOM 2211 C CA . THR A 1 287 ? 5.656 30.219 6.957 1 92.69 287 THR A CA 1
ATOM 2212 C C . THR A 1 287 ? 4.652 31.188 6.316 1 92.69 287 THR A C 1
ATOM 2214 O O . THR A 1 287 ? 3.521 31.312 6.789 1 92.69 287 THR A O 1
ATOM 2217 N N . ARG A 1 288 ? 5.031 31.781 5.293 1 90.88 288 ARG A N 1
ATOM 2218 C CA . ARG A 1 288 ? 4.141 32.688 4.566 1 90.88 288 ARG A CA 1
ATOM 2219 C C . ARG A 1 288 ? 2.971 31.906 3.955 1 90.88 288 ARG A C 1
ATOM 2221 O O . ARG A 1 288 ? 1.832 32.375 3.98 1 90.88 288 ARG A O 1
ATOM 2228 N N . TYR A 1 289 ? 3.301 30.812 3.363 1 91.88 289 TYR A N 1
ATOM 2229 C CA . TYR A 1 289 ? 2.264 29.969 2.777 1 91.88 289 TYR A CA 1
ATOM 2230 C C . TYR A 1 289 ? 1.24 29.547 3.826 1 91.88 289 TYR A C 1
ATOM 2232 O O . TYR A 1 289 ? 0.033 29.609 3.582 1 91.88 289 TYR A O 1
ATOM 2240 N N . MET A 1 290 ? 1.723 29.141 4.98 1 88.62 290 MET A N 1
ATOM 2241 C CA . MET A 1 290 ? 0.841 28.703 6.062 1 88.62 290 MET A CA 1
ATOM 2242 C C . MET A 1 290 ? -0.051 29.859 6.523 1 88.62 290 MET A C 1
ATOM 2244 O O . MET A 1 290 ? -1.235 29.656 6.801 1 88.62 290 MET A O 1
ATOM 2248 N N . ARG A 1 291 ? 0.432 31.031 6.57 1 85.5 291 ARG A N 1
ATOM 2249 C CA . ARG A 1 291 ? -0.342 32.219 6.957 1 85.5 291 ARG A CA 1
ATOM 2250 C C . ARG A 1 291 ? -1.453 32.5 5.949 1 85.5 291 ARG A C 1
ATOM 2252 O O . ARG A 1 291 ? -2.561 32.875 6.332 1 85.5 291 ARG A O 1
ATOM 2259 N N . MET A 1 292 ? -1.074 32.312 4.766 1 83.75 292 MET A N 1
ATOM 2260 C CA . MET A 1 292 ? -2.053 32.531 3.705 1 83.75 292 MET A CA 1
ATOM 2261 C C . MET A 1 292 ? -3.223 31.562 3.84 1 83.75 292 MET A C 1
ATOM 2263 O O . MET A 1 292 ? -4.383 31.953 3.697 1 83.75 292 MET A O 1
ATOM 2267 N N . ILE A 1 293 ? -2.898 30.328 4.055 1 79 293 ILE A N 1
ATOM 2268 C CA . ILE A 1 293 ? -3.934 29.297 4.184 1 79 293 ILE A CA 1
ATOM 2269 C C . ILE A 1 293 ? -4.746 29.547 5.453 1 79 293 ILE A C 1
ATOM 2271 O O . ILE A 1 293 ? -5.973 29.422 5.445 1 79 293 ILE A O 1
ATOM 2275 N N . LEU A 1 294 ? -4.031 29.922 6.453 1 73.12 294 LEU A N 1
ATOM 2276 C CA . LEU A 1 294 ? -4.637 30.109 7.77 1 73.12 294 LEU A CA 1
ATOM 2277 C C . LEU A 1 294 ? -5.547 31.328 7.773 1 73.12 294 LEU A C 1
ATOM 2279 O O . LEU A 1 294 ? -6.629 31.312 8.359 1 73.12 294 LEU A O 1
ATOM 2283 N N . GLU A 1 295 ? -5.125 32.312 7.172 1 76.31 295 GLU A N 1
ATOM 2284 C CA . GLU A 1 295 ? -5.918 33.531 7.102 1 76.31 295 GLU A CA 1
ATOM 2285 C C . GLU A 1 295 ? -7.207 33.312 6.312 1 76.31 295 GLU A C 1
ATOM 2287 O O . GLU A 1 295 ? -8.266 33.812 6.688 1 76.31 295 GLU A O 1
ATOM 2292 N N . LYS A 1 296 ? -7.051 32.562 5.359 1 72.5 296 LYS A N 1
ATOM 2293 C CA . LYS A 1 296 ? -8.234 32.25 4.566 1 72.5 296 LYS A CA 1
ATOM 2294 C C . LYS A 1 296 ? -9.211 31.359 5.348 1 72.5 296 LYS A C 1
ATOM 2296 O O . LYS A 1 296 ? -10.422 31.547 5.262 1 72.5 296 LYS A O 1
ATOM 2301 N N . ALA A 1 297 ? -8.586 30.484 6.043 1 68.75 297 ALA A N 1
ATOM 2302 C CA . ALA A 1 297 ? -9.406 29.594 6.855 1 68.75 297 ALA A CA 1
ATOM 2303 C C . ALA A 1 297 ? -10.141 30.359 7.949 1 68.75 297 ALA A C 1
ATOM 2305 O O . ALA A 1 297 ? -11.328 30.125 8.195 1 68.75 297 ALA A O 1
ATOM 2306 N N . ILE A 1 298 ? -9.508 31.359 8.508 1 66.06 298 ILE A N 1
ATOM 2307 C CA . ILE A 1 298 ? -10.07 32.156 9.594 1 66.06 298 ILE A CA 1
ATOM 2308 C C . ILE A 1 298 ? -11.148 33.094 9.039 1 66.06 298 ILE A C 1
ATOM 2310 O O . ILE A 1 298 ? -12.211 33.25 9.641 1 66.06 298 ILE A O 1
ATOM 2314 N N . ALA A 1 299 ? -10.875 33.594 7.914 1 67.12 299 ALA A N 1
ATOM 2315 C CA . ALA A 1 299 ? -11.82 34.531 7.312 1 67.12 299 ALA A CA 1
ATOM 2316 C C . ALA A 1 299 ? -13.102 33.812 6.891 1 67.12 299 ALA A C 1
ATOM 2318 O O . ALA A 1 299 ? -14.188 34.406 6.898 1 67.12 299 ALA A O 1
ATOM 2319 N N . ALA A 1 300 ? -12.961 32.625 6.57 1 58.97 300 ALA A N 1
ATOM 2320 C CA . ALA A 1 300 ? -14.109 31.859 6.086 1 58.97 300 ALA A CA 1
ATOM 2321 C C . ALA A 1 300 ? -14.906 31.266 7.246 1 58.97 300 ALA A C 1
ATOM 2323 O O . ALA A 1 300 ? -16.062 30.859 7.074 1 58.97 300 ALA A O 1
ATOM 2324 N N . ALA A 1 301 ? -14.312 31.234 8.32 1 57.28 301 ALA A N 1
ATOM 2325 C CA . ALA A 1 301 ? -15.016 30.688 9.477 1 57.28 301 ALA A CA 1
ATOM 2326 C C . ALA A 1 301 ? -15.82 31.766 10.195 1 57.28 301 ALA A C 1
ATOM 2328 O O . ALA A 1 301 ? -15.375 32.906 10.297 1 57.28 301 ALA A O 1
ATOM 2329 N N . MET B 1 1 ? 20.062 -50.188 -1.606 1 29.41 1 MET B N 1
ATOM 2330 C CA . MET B 1 1 ? 20.75 -48.938 -1.279 1 29.41 1 MET B CA 1
ATOM 2331 C C . MET B 1 1 ? 20.016 -47.75 -1.882 1 29.41 1 MET B C 1
ATOM 2333 O O . MET B 1 1 ? 20.25 -46.625 -1.493 1 29.41 1 MET B O 1
ATOM 2337 N N . THR B 1 2 ? 19.453 -47.906 -3.07 1 37.5 2 THR B N 1
ATOM 2338 C CA . THR B 1 2 ? 18.797 -46.875 -3.891 1 37.5 2 THR B CA 1
ATOM 2339 C C . THR B 1 2 ? 17.453 -46.469 -3.289 1 37.5 2 THR B C 1
ATOM 2341 O O . THR B 1 2 ? 17.047 -45.312 -3.381 1 37.5 2 THR B O 1
ATOM 2344 N N . VAL B 1 3 ? 16.641 -47.438 -2.959 1 44.12 3 VAL B N 1
ATOM 2345 C CA . VAL B 1 3 ? 15.281 -47.25 -2.463 1 44.12 3 VAL B CA 1
ATOM 2346 C C . VAL B 1 3 ? 15.305 -46.438 -1.177 1 44.12 3 VAL B C 1
ATOM 2348 O O . VAL B 1 3 ? 14.359 -45.688 -0.884 1 44.12 3 VAL B O 1
ATOM 2351 N N . GLU B 1 4 ? 16.219 -46.594 -0.319 1 42.25 4 GLU B N 1
ATOM 2352 C CA . GLU B 1 4 ? 16.375 -45.969 0.993 1 42.25 4 GLU B CA 1
ATOM 2353 C C . GLU B 1 4 ? 16.688 -44.469 0.865 1 42.25 4 GLU B C 1
ATOM 2355 O O . GLU B 1 4 ? 16.234 -43.656 1.67 1 42.25 4 GLU B O 1
ATOM 2360 N N . LEU B 1 5 ? 17.516 -44.094 -0.047 1 41.12 5 LEU B N 1
ATOM 2361 C CA . LEU B 1 5 ? 17.844 -42.688 -0.329 1 41.12 5 LEU B CA 1
ATOM 2362 C C . LEU B 1 5 ? 16.609 -41.938 -0.815 1 41.12 5 LEU B C 1
ATOM 2364 O O . LEU B 1 5 ? 16.438 -40.75 -0.498 1 41.12 5 LEU B O 1
ATOM 2368 N N . GLY B 1 6 ? 15.742 -42.562 -1.612 1 43.81 6 GLY B N 1
ATOM 2369 C CA . GLY B 1 6 ? 14.5 -42 -2.098 1 43.81 6 GLY B CA 1
ATOM 2370 C C . GLY B 1 6 ? 13.539 -41.625 -0.983 1 43.81 6 GLY B C 1
ATOM 2371 O O . GLY B 1 6 ? 12.945 -40.531 -1.003 1 43.81 6 GLY B O 1
ATOM 2372 N N . THR B 1 7 ? 13.359 -42.594 -0.127 1 47.41 7 THR B N 1
ATOM 2373 C CA . THR B 1 7 ? 12.477 -42.375 1.014 1 47.41 7 THR B CA 1
ATOM 2374 C C . THR B 1 7 ? 13.055 -41.312 1.962 1 47.41 7 THR B C 1
ATOM 2376 O O . THR B 1 7 ? 12.32 -40.5 2.496 1 47.41 7 THR B O 1
ATOM 2379 N N . THR B 1 8 ? 14.312 -41.438 2.215 1 44.69 8 THR B N 1
ATOM 2380 C CA . THR B 1 8 ? 14.977 -40.5 3.098 1 44.69 8 THR B CA 1
ATOM 2381 C C . THR B 1 8 ? 14.969 -39.094 2.482 1 44.69 8 THR B C 1
ATOM 2383 O O . THR B 1 8 ? 14.758 -38.094 3.184 1 44.69 8 THR B O 1
ATOM 2386 N N . LEU B 1 9 ? 15.32 -39.094 1.206 1 50.72 9 LEU B N 1
ATOM 2387 C CA . LEU B 1 9 ? 15.289 -37.812 0.497 1 50.72 9 LEU B CA 1
ATOM 2388 C C . LEU B 1 9 ? 13.875 -37.25 0.48 1 50.72 9 LEU B C 1
ATOM 2390 O O . LEU B 1 9 ? 13.695 -36.031 0.616 1 50.72 9 LEU B O 1
ATOM 2394 N N . GLU B 1 10 ? 13.047 -38.25 0.405 1 63.84 10 GLU B N 1
ATOM 2395 C CA . GLU B 1 10 ? 11.648 -37.844 0.46 1 63.84 10 GLU B CA 1
ATOM 2396 C C . GLU B 1 10 ? 11.281 -37.344 1.853 1 63.84 10 GLU B C 1
ATOM 2398 O O . GLU B 1 10 ? 10.578 -36.344 1.99 1 63.84 10 GLU B O 1
ATOM 2403 N N . HIS B 1 11 ? 11.945 -38.031 2.834 1 69.69 11 HIS B N 1
ATOM 2404 C CA . HIS B 1 11 ? 11.703 -37.625 4.215 1 69.69 11 HIS B CA 1
ATOM 2405 C C . HIS B 1 11 ? 12.344 -36.281 4.52 1 69.69 11 HIS B C 1
ATOM 2407 O O . HIS B 1 11 ? 11.734 -35.438 5.184 1 69.69 11 HIS B O 1
ATOM 2413 N N . GLY B 1 12 ? 13.508 -36.094 3.977 1 82.62 12 GLY B N 1
ATOM 2414 C CA . GLY B 1 12 ? 14.203 -34.812 4.184 1 82.62 12 GLY B CA 1
ATOM 2415 C C . GLY B 1 12 ? 13.492 -33.656 3.549 1 82.62 12 GLY B C 1
ATOM 2416 O O . GLY B 1 12 ? 13.352 -32.594 4.172 1 82.62 12 GLY B O 1
ATOM 2417 N N . PHE B 1 13 ? 12.969 -33.969 2.408 1 89.44 13 PHE B N 1
ATOM 2418 C CA . PHE B 1 13 ? 12.234 -32.938 1.693 1 89.44 13 PHE B CA 1
ATOM 2419 C C . PHE B 1 13 ? 10.953 -32.594 2.436 1 89.44 13 PHE B C 1
ATOM 2421 O O . PHE B 1 13 ? 10.648 -31.391 2.609 1 89.44 13 PHE B O 1
ATOM 2428 N N . THR B 1 14 ? 10.227 -33.562 2.887 1 89.88 14 THR B N 1
ATOM 2429 C CA . THR B 1 14 ? 8.977 -33.312 3.605 1 89.88 14 THR B CA 1
ATOM 2430 C C . THR B 1 14 ? 9.227 -32.594 4.914 1 89.88 14 THR B C 1
ATOM 2432 O O . THR B 1 14 ? 8.453 -31.703 5.293 1 89.88 14 THR B O 1
ATOM 2435 N N . GLU B 1 15 ? 10.281 -32.969 5.562 1 92.94 15 GLU B N 1
ATOM 2436 C CA . GLU B 1 15 ? 10.648 -32.312 6.801 1 92.94 15 GLU B CA 1
ATOM 2437 C C . GLU B 1 15 ? 11.023 -30.844 6.535 1 92.94 15 GLU B C 1
ATOM 2439 O O . GLU B 1 15 ? 10.672 -29.953 7.32 1 92.94 15 GLU B O 1
ATOM 2444 N N . HIS B 1 16 ? 11.75 -30.688 5.488 1 94.06 16 HIS B N 1
ATOM 2445 C CA . HIS B 1 16 ? 12.117 -29.328 5.109 1 94.06 16 HIS B CA 1
ATOM 2446 C C . HIS B 1 16 ? 10.883 -28.484 4.812 1 94.06 16 HIS B C 1
ATOM 2448 O O . HIS B 1 16 ? 10.773 -27.344 5.289 1 94.06 16 HIS B O 1
ATOM 2454 N N . LEU B 1 17 ? 9.938 -29 4.113 1 94.62 17 LEU B N 1
ATOM 2455 C CA . LEU B 1 17 ? 8.711 -28.297 3.768 1 94.62 17 LEU B CA 1
ATOM 2456 C C . LEU B 1 17 ? 7.906 -27.969 5.02 1 94.62 17 LEU B C 1
ATOM 2458 O O . LEU B 1 17 ? 7.332 -26.875 5.121 1 94.62 17 LEU B O 1
ATOM 2462 N N . MET B 1 18 ? 7.883 -28.891 5.906 1 94.69 18 MET B N 1
ATOM 2463 C CA . MET B 1 18 ? 7.168 -28.672 7.16 1 94.69 18 MET B CA 1
ATOM 2464 C C . MET B 1 18 ? 7.816 -27.547 7.965 1 94.69 18 MET B C 1
ATOM 2466 O O . MET B 1 18 ? 7.121 -26.734 8.578 1 94.69 18 MET B O 1
ATOM 2470 N N . GLY B 1 19 ? 9.133 -27.562 7.988 1 96.25 19 GLY B N 1
ATOM 2471 C CA . GLY B 1 19 ? 9.859 -26.484 8.656 1 96.25 19 GLY B CA 1
ATOM 2472 C C . GLY B 1 19 ? 9.609 -25.125 8.039 1 96.25 19 GLY B C 1
ATOM 2473 O O . GLY B 1 19 ? 9.414 -24.141 8.758 1 96.25 19 GLY B O 1
ATOM 2474 N N . VAL B 1 20 ? 9.602 -25.094 6.738 1 96.44 20 VAL B N 1
ATOM 2475 C CA . VAL B 1 20 ? 9.344 -23.859 6.012 1 96.44 20 VAL B CA 1
ATOM 2476 C C . VAL B 1 20 ? 7.926 -23.375 6.309 1 96.44 20 VAL B C 1
ATOM 2478 O O . VAL B 1 20 ? 7.719 -22.188 6.598 1 96.44 20 VAL B O 1
ATOM 2481 N N . HIS B 1 21 ? 7.02 -24.266 6.25 1 96.69 21 HIS B N 1
ATOM 2482 C CA . HIS B 1 21 ? 5.629 -23.938 6.52 1 96.69 21 HIS B CA 1
ATOM 2483 C C . HIS B 1 21 ? 5.457 -23.391 7.934 1 96.69 21 HIS B C 1
ATOM 2485 O O . HIS B 1 21 ? 4.789 -22.375 8.133 1 96.69 21 HIS B O 1
ATOM 2491 N N . ALA B 1 22 ? 6.051 -24.062 8.898 1 97.44 22 ALA B N 1
ATOM 2492 C CA . ALA B 1 22 ? 5.969 -23.625 10.289 1 97.44 22 ALA B CA 1
ATOM 2493 C C . ALA B 1 22 ? 6.59 -22.25 10.477 1 97.44 22 ALA B C 1
ATOM 2495 O O . ALA B 1 22 ? 6.07 -21.422 11.227 1 97.44 22 ALA B O 1
ATOM 2496 N N . ALA B 1 23 ? 7.688 -22.047 9.852 1 97.88 23 ALA B N 1
ATOM 2497 C CA . ALA B 1 23 ? 8.359 -20.766 9.938 1 97.88 23 ALA B CA 1
ATOM 2498 C C . ALA B 1 23 ? 7.477 -19.641 9.375 1 97.88 23 ALA B C 1
ATOM 2500 O O . ALA B 1 23 ? 7.422 -18.547 9.938 1 97.88 23 ALA B O 1
ATOM 2501 N N . ILE B 1 24 ? 6.832 -19.906 8.289 1 98.19 24 ILE B N 1
ATOM 2502 C CA . ILE B 1 24 ? 5.949 -18.938 7.66 1 98.19 24 ILE B CA 1
ATOM 2503 C C . ILE B 1 24 ? 4.785 -18.609 8.594 1 98.19 24 ILE B C 1
ATOM 2505 O O . ILE B 1 24 ? 4.469 -17.438 8.812 1 98.19 24 ILE B O 1
ATOM 2509 N N . GLU B 1 25 ? 4.152 -19.656 9.148 1 97.94 25 GLU B N 1
ATOM 2510 C CA . GLU B 1 25 ? 3.021 -19.453 10.047 1 97.94 25 GLU B CA 1
ATOM 2511 C C . GLU B 1 25 ? 3.416 -18.609 11.25 1 97.94 25 GLU B C 1
ATOM 2513 O O . GLU B 1 25 ? 2.699 -17.672 11.625 1 97.94 25 GLU B O 1
ATOM 2518 N N . ASN B 1 26 ? 4.496 -18.938 11.812 1 98.06 26 ASN B N 1
ATOM 2519 C CA . ASN B 1 26 ? 4.977 -18.203 12.984 1 98.06 26 ASN B CA 1
ATOM 2520 C C . ASN B 1 26 ? 5.316 -16.766 12.641 1 98.06 26 ASN B C 1
ATOM 2522 O O . ASN B 1 26 ? 4.992 -15.844 13.398 1 98.06 26 ASN B O 1
ATOM 2526 N N . ARG B 1 27 ? 5.957 -16.578 11.555 1 98.06 27 ARG B N 1
ATOM 2527 C CA . ARG B 1 27 ? 6.387 -15.242 11.164 1 98.06 27 ARG B CA 1
ATOM 2528 C C . ARG B 1 27 ? 5.191 -14.367 10.797 1 98.06 27 ARG B C 1
ATOM 2530 O O . ARG B 1 27 ? 5.164 -13.18 11.125 1 98.06 27 ARG B O 1
ATOM 2537 N N . LEU B 1 28 ? 4.23 -14.93 10.102 1 98.38 28 LEU B N 1
ATOM 2538 C CA . LEU B 1 28 ? 2.996 -14.203 9.812 1 98.38 28 LEU B CA 1
ATOM 2539 C C . LEU B 1 28 ? 2.326 -13.734 11.102 1 98.38 28 LEU B C 1
ATOM 2541 O O . LEU B 1 28 ? 1.887 -12.586 11.188 1 98.38 28 LEU B O 1
ATOM 2545 N N . ASP B 1 29 ? 2.262 -14.641 12.031 1 97.81 29 ASP B N 1
ATOM 2546 C CA . ASP B 1 29 ? 1.668 -14.305 13.328 1 97.81 29 ASP B CA 1
ATOM 2547 C C . ASP B 1 29 ? 2.391 -13.125 13.969 1 97.81 29 ASP B C 1
ATOM 2549 O O . ASP B 1 29 ? 1.754 -12.242 14.547 1 97.81 29 ASP B O 1
ATOM 2553 N N . GLU B 1 30 ? 3.666 -13.086 13.844 1 97.44 30 GLU B N 1
ATOM 2554 C CA . GLU B 1 30 ? 4.492 -12.039 14.445 1 97.44 30 GLU B CA 1
ATOM 2555 C C . GLU B 1 30 ? 4.32 -10.711 13.711 1 97.44 30 GLU B C 1
ATOM 2557 O O . GLU B 1 30 ? 4.383 -9.648 14.32 1 97.44 30 GLU B O 1
ATOM 2562 N N . LEU B 1 31 ? 4.188 -10.781 12.43 1 97.31 31 LEU B N 1
ATOM 2563 C CA . LEU B 1 31 ? 4.191 -9.586 11.602 1 97.31 31 LEU B CA 1
ATOM 2564 C C . LEU B 1 31 ? 2.832 -8.898 11.633 1 97.31 31 LEU B C 1
ATOM 2566 O O . LEU B 1 31 ? 2.729 -7.703 11.336 1 97.31 31 LEU B O 1
ATOM 2570 N N . LEU B 1 32 ? 1.788 -9.602 11.93 1 97.81 32 LEU B N 1
ATOM 2571 C CA . LEU B 1 32 ? 0.44 -9.047 11.969 1 97.81 32 LEU B CA 1
ATOM 2572 C C . LEU B 1 32 ? 0.165 -8.359 13.305 1 97.81 32 LEU B C 1
ATOM 2574 O O . LEU B 1 32 ? 0.731 -8.75 14.328 1 97.81 32 LEU B O 1
ATOM 2578 N N . PRO B 1 33 ? -0.653 -7.305 13.234 1 94.81 33 PRO B N 1
ATOM 2579 C CA . PRO B 1 33 ? -0.915 -6.594 14.484 1 94.81 33 PRO B CA 1
ATOM 2580 C C . PRO B 1 33 ? -1.613 -7.465 15.523 1 94.81 33 PRO B C 1
ATOM 2582 O O . PRO B 1 33 ? -2.449 -8.297 15.172 1 94.81 33 PRO B O 1
ATOM 2585 N N . ARG B 1 34 ? -1.249 -7.145 16.734 1 89.88 34 ARG B N 1
ATOM 2586 C CA . ARG B 1 34 ? -1.953 -7.812 17.812 1 89.88 34 ARG B CA 1
ATOM 2587 C C . ARG B 1 34 ? -3.316 -7.172 18.062 1 89.88 34 ARG B C 1
ATOM 2589 O O . ARG B 1 34 ? -3.492 -5.973 17.844 1 89.88 34 ARG B O 1
ATOM 2596 N N . CYS B 1 35 ? -4.207 -7.996 18.359 1 83.31 35 CYS B N 1
ATOM 2597 C CA . CYS B 1 35 ? -5.535 -7.48 18.672 1 83.31 35 CYS B CA 1
ATOM 2598 C C . CYS B 1 35 ? -5.598 -6.926 20.078 1 83.31 35 CYS B C 1
ATOM 2600 O O . CYS B 1 35 ? -5.262 -7.621 21.047 1 83.31 35 CYS B O 1
ATOM 2602 N N . SER B 1 36 ? -5.805 -5.621 20.172 1 72.25 36 SER B N 1
ATOM 2603 C CA . SER B 1 36 ? -5.883 -4.984 21.484 1 72.25 36 SER B CA 1
ATOM 2604 C C . SER B 1 36 ? -7.125 -5.434 22.234 1 72.25 36 SER B C 1
ATOM 2606 O O . SER B 1 36 ? -7.066 -5.664 23.453 1 72.25 36 SER B O 1
ATOM 2608 N N . ASP B 1 37 ? -8.219 -5.371 21.594 1 80.12 37 ASP B N 1
ATOM 2609 C CA . ASP B 1 37 ? -9.477 -5.852 22.141 1 80.12 37 ASP B CA 1
ATOM 2610 C C . ASP B 1 37 ? -10.445 -6.258 21.031 1 80.12 37 ASP B C 1
ATOM 2612 O O . ASP B 1 37 ? -10.102 -6.219 19.859 1 80.12 37 ASP B O 1
ATOM 2616 N N . GLU B 1 38 ? -11.562 -6.707 21.469 1 79.06 38 GLU B N 1
ATOM 2617 C CA . GLU B 1 38 ? -12.555 -7.23 20.547 1 79.06 38 GLU B CA 1
ATOM 2618 C C . GLU B 1 38 ? -13.133 -6.121 19.656 1 79.06 38 GLU B C 1
ATOM 2620 O O . GLU B 1 38 ? -13.773 -6.398 18.641 1 79.06 38 GLU B O 1
ATOM 2625 N N . ARG B 1 39 ? -12.742 -4.898 20.016 1 85.06 39 ARG B N 1
ATOM 2626 C CA . ARG B 1 39 ? -13.297 -3.77 19.281 1 85.06 39 ARG B CA 1
ATOM 2627 C C . ARG B 1 39 ? -12.398 -3.393 18.109 1 85.06 39 ARG B C 1
ATOM 2629 O O . ARG B 1 39 ? -12.82 -2.654 17.203 1 85.06 39 ARG B O 1
ATOM 2636 N N . ASP B 1 40 ? -11.25 -3.969 18.094 1 91.62 40 ASP B N 1
ATOM 2637 C CA . ASP B 1 40 ? -10.32 -3.701 17 1 91.62 40 ASP B CA 1
ATOM 2638 C C . ASP B 1 40 ? -10.578 -4.637 15.82 1 91.62 40 ASP B C 1
ATOM 2640 O O . ASP B 1 40 ? -9.734 -5.473 15.484 1 91.62 40 ASP B O 1
ATOM 2644 N N . LEU B 1 41 ? -11.602 -4.422 15.102 1 96 41 LEU B N 1
ATOM 2645 C CA . LEU B 1 41 ? -12.117 -5.336 14.086 1 96 41 LEU B CA 1
ATOM 2646 C C . LEU B 1 41 ? -11.18 -5.414 12.891 1 96 41 LEU B C 1
ATOM 2648 O O . LEU B 1 41 ? -11.07 -6.461 12.242 1 96 41 LEU B O 1
ATOM 2652 N N . VAL B 1 42 ? -10.445 -4.297 12.602 1 97.38 42 VAL B N 1
ATOM 2653 C CA . VAL B 1 42 ? -9.539 -4.316 11.453 1 97.38 42 VAL B CA 1
ATOM 2654 C C . VAL B 1 42 ? -8.359 -5.246 11.742 1 97.38 42 VAL B C 1
ATOM 2656 O O . VAL B 1 42 ? -7.988 -6.066 10.906 1 97.38 42 VAL B O 1
ATOM 2659 N N . SER B 1 43 ? -7.805 -5.148 12.961 1 97.19 43 SER B N 1
ATOM 2660 C CA . SER B 1 43 ? -6.723 -6.043 13.344 1 97.19 43 SER B CA 1
ATOM 2661 C C . SER B 1 43 ? -7.184 -7.496 13.359 1 97.19 43 SER B C 1
ATOM 2663 O O . SER B 1 43 ? -6.469 -8.391 12.898 1 97.19 43 SER B O 1
ATOM 2665 N N . LEU B 1 44 ? -8.344 -7.672 13.883 1 96.94 44 LEU B N 1
ATOM 2666 C CA . LEU B 1 44 ? -8.898 -9.023 13.93 1 96.94 44 LEU B CA 1
ATOM 2667 C C . LEU B 1 44 ? -9.109 -9.57 12.523 1 96.94 44 LEU B C 1
ATOM 2669 O O . LEU B 1 44 ? -8.789 -10.727 12.258 1 96.94 44 LEU B O 1
ATOM 2673 N N . ALA B 1 45 ? -9.633 -8.766 11.68 1 97.5 45 ALA B N 1
ATOM 2674 C CA . ALA B 1 45 ? -9.891 -9.18 10.305 1 97.5 45 ALA B CA 1
ATOM 2675 C C . ALA B 1 45 ? -8.586 -9.453 9.562 1 97.5 45 ALA B C 1
ATOM 2677 O O . ALA B 1 45 ? -8.5 -10.391 8.766 1 97.5 45 ALA B O 1
ATOM 2678 N N . MET B 1 46 ? -7.562 -8.609 9.812 1 98.12 46 MET B N 1
ATOM 2679 C CA . MET B 1 46 ? -6.25 -8.852 9.219 1 98.12 46 MET B CA 1
ATOM 2680 C C . MET B 1 46 ? -5.719 -10.227 9.609 1 98.12 46 MET B C 1
ATOM 2682 O O . MET B 1 46 ? -5.254 -10.984 8.758 1 98.12 46 MET B O 1
ATOM 2686 N N . ARG B 1 47 ? -5.793 -10.531 10.828 1 97.25 47 ARG B N 1
ATOM 2687 C CA . ARG B 1 47 ? -5.262 -11.789 11.344 1 97.25 47 ARG B CA 1
ATOM 2688 C C . ARG B 1 47 ? -6.074 -12.969 10.828 1 97.25 47 ARG B C 1
ATOM 2690 O O . ARG B 1 47 ? -5.508 -13.945 10.32 1 97.25 47 ARG B O 1
ATOM 2697 N N . GLU B 1 48 ? -7.375 -12.883 10.906 1 95.56 48 GLU B N 1
ATOM 2698 C CA . GLU B 1 48 ? -8.227 -14 10.523 1 95.56 48 GLU B CA 1
ATOM 2699 C C . GLU B 1 48 ? -8.109 -14.297 9.023 1 95.56 48 GLU B C 1
ATOM 2701 O O . GLU B 1 48 ? -8.078 -15.453 8.617 1 95.56 48 GLU B O 1
ATOM 2706 N N . SER B 1 49 ? -8.062 -13.25 8.25 1 96.81 49 SER B N 1
ATOM 2707 C CA . SER B 1 49 ? -7.992 -13.445 6.809 1 96.81 49 SER B CA 1
ATOM 2708 C C . SER B 1 49 ? -6.633 -13.992 6.391 1 96.81 49 SER B C 1
ATOM 2710 O O . SER B 1 49 ? -6.543 -14.828 5.488 1 96.81 49 SER B O 1
ATOM 2712 N N . THR B 1 50 ? -5.574 -13.57 7.059 1 97.31 50 THR B N 1
ATOM 2713 C CA . THR B 1 50 ? -4.223 -13.945 6.66 1 97.31 50 THR B CA 1
ATOM 2714 C C . THR B 1 50 ? -3.842 -15.297 7.258 1 97.31 50 THR B C 1
ATOM 2716 O O . THR B 1 50 ? -3.146 -16.094 6.617 1 97.31 50 THR B O 1
ATOM 2719 N N . LEU B 1 51 ? -4.301 -15.562 8.461 1 96.06 51 LEU B N 1
ATOM 2720 C CA . LEU B 1 51 ? -3.863 -16.75 9.188 1 96.06 51 LEU B CA 1
ATOM 2721 C C . LEU B 1 51 ? -4.84 -17.906 8.984 1 96.06 51 LEU B C 1
ATOM 2723 O O . LEU B 1 51 ? -4.672 -18.969 9.57 1 96.06 51 LEU B O 1
ATOM 2727 N N . ALA B 1 52 ? -5.918 -17.656 8.227 1 93 52 ALA B N 1
ATOM 2728 C CA . ALA B 1 52 ? -6.777 -18.766 7.863 1 93 52 ALA B CA 1
ATOM 2729 C C . ALA B 1 52 ? -5.949 -19.953 7.344 1 93 52 ALA B C 1
ATOM 2731 O O . ALA B 1 52 ? -4.957 -19.75 6.641 1 93 52 ALA B O 1
ATOM 2732 N N . PRO B 1 53 ? -6.344 -21.109 7.688 1 88.5 53 PRO B N 1
ATOM 2733 C CA . PRO B 1 53 ? -5.578 -22.281 7.238 1 88.5 53 PRO B CA 1
ATOM 2734 C C . PRO B 1 53 ? -5.398 -22.328 5.723 1 88.5 53 PRO B C 1
ATOM 2736 O O . PRO B 1 53 ? -6.324 -21.984 4.977 1 88.5 53 PRO B O 1
ATOM 2739 N N . GLY B 1 54 ? -4.219 -22.688 5.348 1 85.69 54 GLY B N 1
ATOM 2740 C CA . GLY B 1 54 ? -3.904 -22.766 3.932 1 85.69 54 GLY B CA 1
ATOM 2741 C C . GLY B 1 54 ? -2.541 -23.375 3.656 1 85.69 54 GLY B C 1
ATOM 2742 O O . GLY B 1 54 ? -1.756 -23.594 4.582 1 85.69 54 GLY B O 1
ATOM 2743 N N . LYS B 1 55 ? -2.312 -23.703 2.441 1 86.62 55 LYS B N 1
ATOM 2744 C CA . LYS B 1 55 ? -1.099 -24.391 2.018 1 86.62 55 LYS B CA 1
ATOM 2745 C C . LYS B 1 55 ? 0.086 -23.438 1.953 1 86.62 55 LYS B C 1
ATOM 2747 O O . LYS B 1 55 ? 1.239 -23.859 1.888 1 86.62 55 LYS B O 1
ATOM 2752 N N . ARG B 1 56 ? -0.154 -22.141 2.043 1 95.38 56 ARG B N 1
ATOM 2753 C CA . ARG B 1 56 ? 0.898 -21.141 1.991 1 95.38 56 ARG B CA 1
ATOM 2754 C C . ARG B 1 56 ? 1.791 -21.344 0.771 1 95.38 56 ARG B C 1
ATOM 2756 O O . ARG B 1 56 ? 3.018 -21.297 0.879 1 95.38 56 ARG B O 1
ATOM 2763 N N . MET B 1 57 ? 1.224 -21.641 -0.328 1 93.25 57 MET B N 1
ATOM 2764 C CA . MET B 1 57 ? 1.952 -21.969 -1.547 1 93.25 57 MET B CA 1
ATOM 2765 C C . MET B 1 57 ? 2.873 -20.828 -1.964 1 93.25 57 MET B C 1
ATOM 2767 O O . MET B 1 57 ? 4.027 -21.062 -2.332 1 93.25 57 MET B O 1
ATOM 2771 N N . ARG B 1 58 ? 2.414 -19.641 -1.884 1 96.56 58 ARG B N 1
ATOM 2772 C CA . ARG B 1 58 ? 3.145 -18.5 -2.439 1 96.56 58 ARG B CA 1
ATOM 2773 C C . ARG B 1 58 ? 4.406 -18.219 -1.631 1 96.56 58 ARG B C 1
ATOM 2775 O O . ARG B 1 58 ? 5.504 -18.141 -2.186 1 96.56 58 ARG B O 1
ATOM 2782 N N . PRO B 1 59 ? 4.285 -18.094 -0.284 1 98.31 59 PRO B N 1
ATOM 2783 C CA . PRO B 1 59 ? 5.535 -17.891 0.449 1 98.31 59 PRO B CA 1
ATOM 2784 C C . PRO B 1 59 ? 6.461 -19.109 0.38 1 98.31 59 PRO B C 1
ATOM 2786 O O . PRO B 1 59 ? 7.688 -18.953 0.338 1 98.31 59 PRO B O 1
ATOM 2789 N N . VAL B 1 60 ? 5.891 -20.344 0.374 1 97.38 60 VAL B N 1
ATOM 2790 C CA . VAL B 1 60 ? 6.719 -21.531 0.256 1 97.38 60 VAL B CA 1
ATOM 2791 C C . VAL B 1 60 ? 7.473 -21.516 -1.072 1 97.38 60 VAL B C 1
ATOM 2793 O O . VAL B 1 60 ? 8.68 -21.766 -1.113 1 97.38 60 VAL B O 1
ATOM 2796 N N . LEU B 1 61 ? 6.785 -21.188 -2.102 1 97 61 LEU B N 1
ATOM 2797 C CA . LEU B 1 61 ? 7.387 -21.109 -3.43 1 97 61 LEU B CA 1
ATOM 2798 C C . LEU B 1 61 ? 8.523 -20.109 -3.459 1 97 61 LEU B C 1
ATOM 2800 O O . LEU B 1 61 ? 9.586 -20.375 -4.027 1 97 61 LEU B O 1
ATOM 2804 N N . LEU B 1 62 ? 8.352 -18.969 -2.871 1 98.56 62 LEU B N 1
ATOM 2805 C CA . LEU B 1 62 ? 9.383 -17.938 -2.85 1 98.56 62 LEU B CA 1
ATOM 2806 C C . LEU B 1 62 ? 10.625 -18.422 -2.111 1 98.56 62 LEU B C 1
ATOM 2808 O O . LEU B 1 62 ? 11.75 -18.25 -2.598 1 98.56 62 LEU B O 1
ATOM 2812 N N . ILE B 1 63 ? 10.406 -19 -0.978 1 98.25 63 ILE B N 1
ATOM 2813 C CA . ILE B 1 63 ? 11.516 -19.453 -0.152 1 98.25 63 ILE B CA 1
ATOM 2814 C C . ILE B 1 63 ? 12.305 -20.531 -0.895 1 98.25 63 ILE B C 1
ATOM 2816 O O . ILE B 1 63 ? 13.531 -20.469 -0.979 1 98.25 63 ILE B O 1
ATOM 2820 N N . LEU B 1 64 ? 11.609 -21.516 -1.455 1 97.31 64 LEU B N 1
ATOM 2821 C CA . LEU B 1 64 ? 12.273 -22.609 -2.172 1 97.31 64 LEU B CA 1
ATOM 2822 C C . LEU B 1 64 ? 12.977 -22.078 -3.42 1 97.31 64 LEU B C 1
ATOM 2824 O O . LEU B 1 64 ? 14.062 -22.562 -3.771 1 97.31 64 LEU B O 1
ATOM 2828 N N . ALA B 1 65 ? 12.352 -21.172 -4.129 1 98.19 65 ALA B N 1
ATOM 2829 C CA . ALA B 1 65 ? 12.961 -20.562 -5.312 1 98.19 65 ALA B CA 1
ATOM 2830 C C . ALA B 1 65 ? 14.266 -19.859 -4.957 1 98.19 65 ALA B C 1
ATOM 2832 O O . ALA B 1 65 ? 15.273 -20.031 -5.648 1 98.19 65 ALA B O 1
ATOM 2833 N N . ALA B 1 66 ? 14.203 -19.062 -3.902 1 98.31 66 ALA B N 1
ATOM 2834 C CA . ALA B 1 66 ? 15.406 -18.359 -3.463 1 98.31 66 ALA B CA 1
ATOM 2835 C C . ALA B 1 66 ? 16.5 -19.344 -3.037 1 98.31 66 ALA B C 1
ATOM 2837 O O . ALA B 1 66 ? 17.656 -19.188 -3.418 1 98.31 66 ALA B O 1
ATOM 2838 N N . GLU B 1 67 ? 16.125 -20.344 -2.283 1 96.81 67 GLU B N 1
ATOM 2839 C CA . GLU B 1 67 ? 17.062 -21.375 -1.856 1 96.81 67 GLU B CA 1
ATOM 2840 C C . GLU B 1 67 ? 17.734 -22.047 -3.057 1 96.81 67 GLU B C 1
ATOM 2842 O O . GLU B 1 67 ? 18.938 -22.266 -3.062 1 96.81 67 GLU B O 1
ATOM 2847 N N . GLY B 1 68 ? 16.969 -22.312 -4.023 1 96.75 68 GLY B N 1
ATOM 2848 C CA . GLY B 1 68 ? 17.453 -23 -5.211 1 96.75 68 GLY B CA 1
ATOM 2849 C C . GLY B 1 68 ? 18.422 -22.156 -6.02 1 96.75 68 GLY B C 1
ATOM 2850 O O . GLY B 1 68 ? 19.219 -22.688 -6.805 1 96.75 68 GLY B O 1
ATOM 2851 N N . LEU B 1 69 ? 18.344 -20.859 -5.816 1 97.62 69 LEU B N 1
ATOM 2852 C CA . LEU B 1 69 ? 19.234 -19.953 -6.523 1 97.62 69 LEU B CA 1
ATOM 2853 C C . LEU B 1 69 ? 20.469 -19.625 -5.68 1 97.62 69 LEU B C 1
ATOM 2855 O O . LEU B 1 69 ? 21.281 -18.781 -6.059 1 97.62 69 LEU B O 1
ATOM 2859 N N . GLY B 1 70 ? 20.516 -20.234 -4.496 1 96.06 70 GLY B N 1
ATOM 2860 C CA . GLY B 1 70 ? 21.719 -20.094 -3.676 1 96.06 70 GLY B CA 1
ATOM 2861 C C . GLY B 1 70 ? 21.547 -19.109 -2.543 1 96.06 70 GLY B C 1
ATOM 2862 O O . GLY B 1 70 ? 22.516 -18.797 -1.832 1 96.06 70 GLY B O 1
ATOM 2863 N N . HIS B 1 71 ? 20.344 -18.672 -2.375 1 95.12 71 HIS B N 1
ATOM 2864 C CA . HIS B 1 71 ? 20.094 -17.734 -1.273 1 95.12 71 HIS B CA 1
ATOM 2865 C C . HIS B 1 71 ? 20.203 -18.453 0.074 1 95.12 71 HIS B C 1
ATOM 2867 O O . HIS B 1 71 ? 19.594 -19.5 0.272 1 95.12 71 HIS B O 1
ATOM 2873 N N . ASN B 1 72 ? 20.891 -17.969 1.025 1 89.25 72 ASN B N 1
ATOM 2874 C CA . ASN B 1 72 ? 21.078 -18.578 2.336 1 89.25 72 ASN B CA 1
ATOM 2875 C C . ASN B 1 72 ? 20.641 -17.641 3.461 1 89.25 72 ASN B C 1
ATOM 2877 O O . ASN B 1 72 ? 20.828 -17.953 4.641 1 89.25 72 ASN B O 1
ATOM 2881 N N . GLY B 1 73 ? 19.953 -16.641 3.252 1 87.38 73 GLY B N 1
ATOM 2882 C CA . GLY B 1 73 ? 19.547 -15.695 4.281 1 87.38 73 GLY B CA 1
ATOM 2883 C C . GLY B 1 73 ? 18.109 -15.883 4.73 1 87.38 73 GLY B C 1
ATOM 2884 O O . GLY B 1 73 ? 17.438 -16.828 4.309 1 87.38 73 GLY B O 1
ATOM 2885 N N . THR B 1 74 ? 17.688 -15.109 5.695 1 91.69 74 THR B N 1
ATOM 2886 C CA . THR B 1 74 ? 16.344 -15.219 6.281 1 91.69 74 THR B CA 1
ATOM 2887 C C . THR B 1 74 ? 15.375 -14.266 5.582 1 91.69 74 THR B C 1
ATOM 2889 O O . THR B 1 74 ? 14.188 -14.242 5.902 1 91.69 74 THR B O 1
ATOM 2892 N N . GLN B 1 75 ? 15.875 -13.531 4.594 1 97.31 75 GLN B N 1
ATOM 2893 C CA . GLN B 1 75 ? 15.078 -12.477 3.969 1 97.31 75 GLN B CA 1
ATOM 2894 C C . GLN B 1 75 ? 13.883 -13.062 3.223 1 97.31 75 GLN B C 1
ATOM 2896 O O . GLN B 1 75 ? 12.828 -12.43 3.148 1 97.31 75 GLN B O 1
ATOM 2901 N N . ALA B 1 76 ? 14.078 -14.289 2.646 1 98.19 76 ALA B N 1
ATOM 2902 C CA . ALA B 1 76 ? 13.016 -14.922 1.86 1 98.19 76 ALA B CA 1
ATOM 2903 C C . ALA B 1 76 ? 11.773 -15.164 2.711 1 98.19 76 ALA B C 1
ATOM 2905 O O . ALA B 1 76 ? 10.648 -15.117 2.205 1 98.19 76 ALA B O 1
ATOM 2906 N N . LEU B 1 77 ? 12 -15.375 3.986 1 98.25 77 LEU B N 1
ATOM 2907 C CA . LEU B 1 77 ? 10.883 -15.641 4.883 1 98.25 77 LEU B CA 1
ATOM 2908 C C . LEU B 1 77 ? 9.992 -14.406 5.016 1 98.25 77 LEU B C 1
ATOM 2910 O O . LEU B 1 77 ? 8.781 -14.477 4.785 1 98.25 77 LEU B O 1
ATOM 2914 N N . ASP B 1 78 ? 10.594 -13.234 5.32 1 98.56 78 ASP B N 1
ATOM 2915 C CA . ASP B 1 78 ? 9.836 -11.992 5.453 1 98.56 78 ASP B CA 1
ATOM 2916 C C . ASP B 1 78 ? 9.203 -11.586 4.125 1 98.56 78 ASP B C 1
ATOM 2918 O O . ASP B 1 78 ? 8.055 -11.133 4.094 1 98.56 78 ASP B O 1
ATOM 2922 N N . LEU B 1 79 ? 9.977 -11.773 3.098 1 98.81 79 LEU B N 1
ATOM 2923 C CA . LEU B 1 79 ? 9.461 -11.414 1.78 1 98.81 79 LEU B CA 1
ATOM 2924 C C . LEU B 1 79 ? 8.312 -12.328 1.369 1 98.81 79 LEU B C 1
ATOM 2926 O O . LEU B 1 79 ? 7.344 -11.875 0.76 1 98.81 79 LEU B O 1
ATOM 2930 N N . GLY B 1 80 ? 8.445 -13.617 1.677 1 98.69 80 GLY B N 1
ATOM 2931 C CA . GLY B 1 80 ? 7.336 -14.539 1.461 1 98.69 80 GLY B CA 1
ATOM 2932 C C . GLY B 1 80 ? 6.086 -14.156 2.232 1 98.69 80 GLY B C 1
ATOM 2933 O O . GLY B 1 80 ? 4.977 -14.242 1.706 1 98.69 80 GLY B O 1
ATOM 2934 N N . CYS B 1 81 ? 6.277 -13.719 3.457 1 98.69 81 CYS B N 1
ATOM 2935 C CA . CYS B 1 81 ? 5.156 -13.273 4.273 1 98.69 81 CYS B CA 1
ATOM 2936 C C . CYS B 1 81 ? 4.508 -12.023 3.678 1 98.69 81 CYS B C 1
ATOM 2938 O O . CYS B 1 81 ? 3.283 -11.891 3.695 1 98.69 81 CYS B O 1
ATOM 2940 N N . ALA B 1 82 ? 5.328 -11.141 3.18 1 98.81 82 ALA B N 1
ATOM 2941 C CA . ALA B 1 82 ? 4.797 -9.953 2.52 1 98.81 82 ALA B CA 1
ATOM 2942 C C . ALA B 1 82 ? 3.922 -10.336 1.328 1 98.81 82 ALA B C 1
ATOM 2944 O O . ALA B 1 82 ? 2.848 -9.766 1.131 1 98.81 82 ALA B O 1
ATOM 2945 N N . VAL B 1 83 ? 4.348 -11.297 0.545 1 98.75 83 VAL B N 1
ATOM 2946 C CA . VAL B 1 83 ? 3.59 -11.781 -0.604 1 98.75 83 VAL B CA 1
ATOM 2947 C C . VAL B 1 83 ? 2.26 -12.367 -0.137 1 98.75 83 VAL B C 1
ATOM 2949 O O . VAL B 1 83 ? 1.226 -12.164 -0.774 1 98.75 83 VAL B O 1
ATOM 2952 N N . GLU B 1 84 ? 2.293 -13.062 0.96 1 98.62 84 GLU B N 1
ATOM 2953 C CA . GLU B 1 84 ? 1.073 -13.656 1.503 1 98.62 84 GLU B CA 1
ATOM 2954 C C . GLU B 1 84 ? 0.094 -12.578 1.957 1 98.62 84 GLU B C 1
ATOM 2956 O O . GLU B 1 84 ? -1.12 -12.734 1.814 1 98.62 84 GLU B O 1
ATOM 2961 N N . LEU B 1 85 ? 0.628 -11.523 2.537 1 98.81 85 LEU B N 1
ATOM 2962 C CA . LEU B 1 85 ? -0.23 -10.406 2.926 1 98.81 85 LEU B CA 1
ATOM 2963 C C . LEU B 1 85 ? -0.913 -9.797 1.706 1 98.81 85 LEU B C 1
ATOM 2965 O O . LEU B 1 85 ? -2.096 -9.453 1.759 1 98.81 85 LEU B O 1
ATOM 2969 N N . ILE B 1 86 ? -0.189 -9.648 0.635 1 98.81 86 ILE B N 1
ATOM 2970 C CA . ILE B 1 86 ? -0.735 -9.102 -0.603 1 98.81 86 ILE B CA 1
ATOM 2971 C C . ILE B 1 86 ? -1.819 -10.031 -1.144 1 98.81 86 ILE B C 1
ATOM 2973 O O . ILE B 1 86 ? -2.887 -9.578 -1.56 1 98.81 86 ILE B O 1
ATOM 2977 N N . HIS B 1 87 ? -1.536 -11.289 -1.115 1 97.62 87 HIS B N 1
ATOM 2978 C CA . HIS B 1 87 ? -2.508 -12.273 -1.564 1 97.62 87 HIS B CA 1
ATOM 2979 C C . HIS B 1 87 ? -3.773 -12.234 -0.714 1 97.62 87 HIS B C 1
ATOM 2981 O O . HIS B 1 87 ? -4.887 -12.25 -1.248 1 97.62 87 HIS B O 1
ATOM 2987 N N . ALA B 1 88 ? -3.619 -12.188 0.604 1 97.94 88 ALA B N 1
ATOM 2988 C CA . ALA B 1 88 ? -4.758 -12.109 1.515 1 97.94 88 ALA B CA 1
ATOM 2989 C C . ALA B 1 88 ? -5.594 -10.867 1.247 1 97.94 88 ALA B C 1
ATOM 2991 O O . ALA B 1 88 ? -6.824 -10.922 1.241 1 97.94 88 ALA B O 1
ATOM 2992 N N . ALA B 1 89 ? -4.941 -9.766 1.045 1 98.62 89 ALA B N 1
ATOM 2993 C CA . ALA B 1 89 ? -5.641 -8.516 0.723 1 98.62 89 ALA B CA 1
ATOM 2994 C C . ALA B 1 89 ? -6.465 -8.672 -0.551 1 98.62 89 ALA B C 1
ATOM 2996 O O . ALA B 1 89 ? -7.605 -8.195 -0.619 1 98.62 89 ALA B O 1
ATOM 2997 N N . SER B 1 90 ? -5.848 -9.273 -1.561 1 97.94 90 SER B N 1
ATOM 2998 C CA . SER B 1 90 ? -6.539 -9.453 -2.832 1 97.94 90 SER B CA 1
ATOM 2999 C C . SER B 1 90 ? -7.781 -10.32 -2.668 1 97.94 90 SER B C 1
ATOM 3001 O O . SER B 1 90 ? -8.812 -10.062 -3.297 1 97.94 90 SER B O 1
ATOM 3003 N N . LEU B 1 91 ? -7.754 -11.344 -1.811 1 95.94 91 LEU B N 1
ATOM 3004 C CA . LEU B 1 91 ? -8.898 -12.211 -1.554 1 95.94 91 LEU B CA 1
ATOM 3005 C C . LEU B 1 91 ? -10.008 -11.453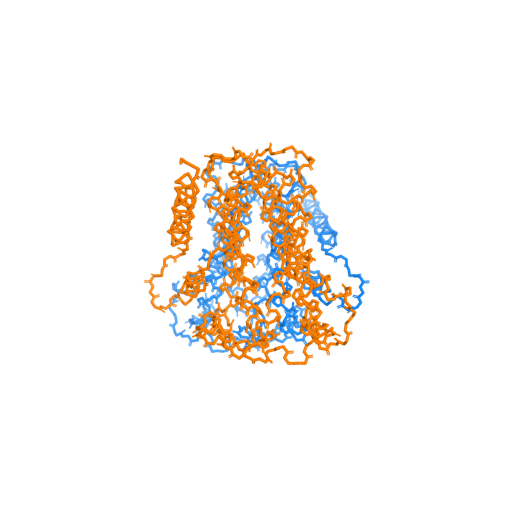 -0.837 1 95.94 91 LEU B C 1
ATOM 3007 O O . LEU B 1 91 ? -11.188 -11.602 -1.17 1 95.94 91 LEU B O 1
ATOM 3011 N N . VAL B 1 92 ? -9.625 -10.648 0.102 1 98 92 VAL B N 1
ATOM 3012 C CA . VAL B 1 92 ? -10.594 -9.867 0.863 1 98 92 VAL B CA 1
ATOM 3013 C C . VAL B 1 92 ? -11.367 -8.945 -0.077 1 98 92 VAL B C 1
ATOM 3015 O O . VAL B 1 92 ? -12.594 -8.836 0.014 1 98 92 VAL B O 1
ATOM 3018 N N . LEU B 1 93 ? -10.68 -8.312 -0.953 1 98.06 93 LEU B N 1
ATOM 3019 C CA . LEU B 1 93 ? -11.305 -7.379 -1.882 1 98.06 93 LEU B CA 1
ATOM 3020 C C . LEU B 1 93 ? -12.148 -8.117 -2.91 1 98.06 93 LEU B C 1
ATOM 3022 O O . LEU B 1 93 ? -13.266 -7.695 -3.221 1 98.06 93 LEU B O 1
ATOM 3026 N N . ASP B 1 94 ? -11.617 -9.195 -3.393 1 94.88 94 ASP B N 1
ATOM 3027 C CA . ASP B 1 94 ? -12.305 -10 -4.398 1 94.88 94 ASP B CA 1
ATOM 3028 C C . ASP B 1 94 ? -13.656 -10.492 -3.873 1 94.88 94 ASP B C 1
ATOM 3030 O O . ASP B 1 94 ? -14.609 -10.633 -4.641 1 94.88 94 ASP B O 1
ATOM 3034 N N . ASP B 1 95 ? -13.766 -10.727 -2.633 1 95.75 95 ASP B N 1
ATOM 3035 C CA . ASP B 1 95 ? -14.945 -11.312 -2.01 1 95.75 95 ASP B CA 1
ATOM 3036 C C . ASP B 1 95 ? -16.031 -10.266 -1.789 1 95.75 95 ASP B C 1
ATOM 3038 O O . ASP B 1 95 ? -17.188 -10.602 -1.498 1 95.75 95 ASP B O 1
ATOM 3042 N N . MET B 1 96 ? -15.805 -8.977 -1.977 1 97.5 96 MET B N 1
ATOM 3043 C CA . MET B 1 96 ? -16.719 -7.883 -1.652 1 97.5 96 MET B CA 1
ATOM 3044 C C . MET B 1 96 ? -18 -7.992 -2.459 1 97.5 96 MET B C 1
ATOM 3046 O O . MET B 1 96 ? -18 -8.516 -3.576 1 97.5 96 MET B O 1
ATOM 3050 N N . PRO B 1 97 ? -19.125 -7.395 -1.957 1 96.5 97 PRO B N 1
ATOM 3051 C CA . PRO B 1 97 ? -20.406 -7.418 -2.672 1 96.5 97 PRO B CA 1
ATOM 3052 C C . PRO B 1 97 ? -20.328 -6.781 -4.055 1 96.5 97 PRO B C 1
ATOM 3054 O O . PRO B 1 97 ? -20.969 -7.25 -4.996 1 96.5 97 PRO B O 1
ATOM 3057 N N . CYS B 1 98 ? -19.531 -5.77 -4.199 1 95.5 98 CYS B N 1
ATOM 3058 C CA . CYS B 1 98 ? -19.422 -5.066 -5.473 1 95.5 98 CYS B CA 1
ATOM 3059 C C . CYS B 1 98 ? -18.453 -5.77 -6.41 1 95.5 98 CYS B C 1
ATOM 3061 O O . CYS B 1 98 ? -18.188 -5.297 -7.516 1 95.5 98 CYS B O 1
ATOM 3063 N N . MET B 1 99 ? -17.938 -6.898 -5.945 1 94.81 99 MET B N 1
ATOM 3064 C CA . MET B 1 99 ? -17.031 -7.707 -6.762 1 94.81 99 MET B CA 1
ATOM 3065 C C . MET B 1 99 ? -17.594 -9.109 -6.961 1 94.81 99 MET B C 1
ATOM 3067 O O . MET B 1 99 ? -18.594 -9.289 -7.66 1 94.81 99 MET B O 1
ATOM 3071 N N . ASP B 1 100 ? -17.062 -10.094 -6.25 1 89.38 100 ASP B N 1
ATOM 3072 C CA . ASP B 1 100 ? -17.578 -11.445 -6.438 1 89.38 100 ASP B CA 1
ATOM 3073 C C . ASP B 1 100 ? -18.734 -11.742 -5.477 1 89.38 100 ASP B C 1
ATOM 3075 O O . ASP B 1 100 ? -19.469 -12.719 -5.656 1 89.38 100 ASP B O 1
ATOM 3079 N N . ASN B 1 101 ? -18.906 -10.922 -4.543 1 93.25 101 ASN B N 1
ATOM 3080 C CA . ASN B 1 101 ? -19.938 -11.094 -3.518 1 93.25 101 ASN B CA 1
ATOM 3081 C C . ASN B 1 101 ? -19.938 -12.516 -2.959 1 93.25 101 ASN B C 1
ATOM 3083 O O . ASN B 1 101 ? -20.969 -13.172 -2.926 1 93.25 101 ASN B O 1
ATOM 3087 N N . ALA B 1 102 ? -18.75 -12.945 -2.578 1 90.62 102 ALA B N 1
ATOM 3088 C CA . ALA B 1 102 ? -18.594 -14.297 -2.049 1 90.62 102 ALA B CA 1
ATOM 3089 C C . ALA B 1 102 ? -19.078 -14.383 -0.604 1 90.62 102 ALA B C 1
ATOM 3091 O O . ALA B 1 102 ? -18.859 -13.461 0.183 1 90.62 102 ALA B O 1
ATOM 3092 N N . LEU B 1 103 ? -19.672 -15.531 -0.211 1 91.75 103 LEU B N 1
ATOM 3093 C CA . LEU B 1 103 ? -20.172 -15.719 1.143 1 91.75 103 LEU B CA 1
ATOM 3094 C C . LEU B 1 103 ? -19.172 -16.469 2.004 1 91.75 103 LEU B C 1
ATOM 3096 O O . LEU B 1 103 ? -19.109 -16.266 3.217 1 91.75 103 LEU B O 1
ATOM 3100 N N . LEU B 1 104 ? -18.344 -17.328 1.313 1 88.81 104 LEU B N 1
ATOM 3101 C CA . LEU B 1 104 ? -17.375 -18.141 2.033 1 88.81 104 LEU B CA 1
ATOM 3102 C C . LEU B 1 104 ? -15.992 -18.047 1.391 1 88.81 104 LEU B C 1
ATOM 3104 O O . LEU B 1 104 ? -15.875 -17.953 0.166 1 88.81 104 LEU B O 1
ATOM 3108 N N . ARG B 1 105 ? -15.031 -18.094 2.223 1 85.75 105 ARG B N 1
ATOM 3109 C CA . ARG B 1 105 ? -13.617 -18.188 1.861 1 85.75 105 ARG B CA 1
ATOM 3110 C C . ARG B 1 105 ? -12.883 -19.141 2.801 1 85.75 105 ARG B C 1
ATOM 3112 O O . ARG B 1 105 ? -12.867 -18.938 4.016 1 85.75 105 ARG B O 1
ATOM 3119 N N . ARG B 1 106 ? -12.398 -20.156 2.221 1 83.44 106 ARG B N 1
ATOM 3120 C CA . ARG B 1 106 ? -11.68 -21.172 2.992 1 83.44 106 ARG B CA 1
ATOM 3121 C C . ARG B 1 106 ? -12.555 -21.734 4.105 1 83.44 106 ARG B C 1
ATOM 3123 O O . ARG B 1 106 ? -12.102 -21.875 5.242 1 83.44 106 ARG B O 1
ATOM 3130 N N . GLY B 1 107 ? -13.773 -21.922 3.746 1 83.44 107 GLY B N 1
ATOM 3131 C CA . GLY B 1 107 ? -14.719 -22.562 4.652 1 83.44 107 GLY B CA 1
ATOM 3132 C C . GLY B 1 107 ? -15.234 -21.609 5.727 1 83.44 107 GLY B C 1
ATOM 3133 O O . GLY B 1 107 ? -15.969 -22.031 6.625 1 83.44 107 GLY B O 1
ATOM 3134 N N . ARG B 1 108 ? -14.883 -20.375 5.652 1 89.5 108 ARG B N 1
ATOM 3135 C CA . ARG B 1 108 ? -15.297 -19.391 6.648 1 89.5 108 ARG B CA 1
ATOM 3136 C C . ARG B 1 108 ? -16.031 -18.219 5.992 1 89.5 108 ARG B C 1
ATOM 3138 O O . ARG B 1 108 ? -15.859 -17.969 4.801 1 89.5 108 ARG B O 1
ATOM 3145 N N . PRO B 1 109 ? -16.906 -17.594 6.809 1 94.38 109 PRO B N 1
ATOM 3146 C CA . PRO B 1 109 ? -17.516 -16.391 6.246 1 94.38 109 PRO B CA 1
ATOM 3147 C C . PRO B 1 109 ? -16.484 -15.367 5.781 1 94.38 109 PRO B C 1
ATOM 3149 O O . PRO B 1 109 ? -15.461 -15.18 6.441 1 94.38 109 PRO B O 1
ATOM 3152 N N . THR B 1 110 ? -16.781 -14.742 4.684 1 96.12 110 THR B N 1
ATOM 3153 C CA . THR B 1 110 ? -15.891 -13.719 4.156 1 96.12 110 THR B CA 1
ATOM 3154 C C . THR B 1 110 ? -15.797 -12.539 5.113 1 96.12 110 THR B C 1
ATOM 3156 O O . THR B 1 110 ? -16.672 -12.352 5.969 1 96.12 110 THR B O 1
ATOM 3159 N N . VAL B 1 111 ? -14.805 -11.719 4.965 1 97.25 111 VAL B N 1
ATOM 3160 C CA . VAL B 1 111 ? -14.516 -10.633 5.891 1 97.25 111 VAL B CA 1
ATOM 3161 C C . VAL B 1 111 ? -15.656 -9.617 5.887 1 97.25 111 VAL B C 1
ATOM 3163 O O . VAL B 1 111 ? -16.078 -9.148 6.945 1 97.25 111 VAL B O 1
ATOM 3166 N N . HIS B 1 112 ? -16.141 -9.312 4.668 1 97.75 112 HIS B N 1
ATOM 3167 C CA . HIS B 1 112 ? -17.203 -8.312 4.594 1 97.75 112 HIS B CA 1
ATOM 3168 C C . HIS B 1 112 ? -18.469 -8.805 5.285 1 97.75 112 HIS B C 1
ATOM 3170 O O . HIS B 1 112 ? -19.234 -8 5.836 1 97.75 112 HIS B O 1
ATOM 3176 N N . LEU B 1 113 ? -18.75 -10.07 5.23 1 97.31 113 LEU B N 1
ATOM 3177 C CA . LEU B 1 113 ? -19.938 -10.625 5.887 1 97.31 113 LEU B CA 1
ATOM 3178 C C . LEU B 1 113 ? -19.75 -10.656 7.398 1 97.31 113 LEU B C 1
ATOM 3180 O O . LEU B 1 113 ? -20.672 -10.352 8.148 1 97.31 113 LEU B O 1
ATOM 3184 N N . LYS B 1 114 ? -18.625 -11.023 7.789 1 96.88 114 LYS B N 1
ATOM 3185 C CA . LYS B 1 114 ? -18.375 -11.203 9.219 1 96.88 114 LYS B CA 1
ATOM 3186 C C . LYS B 1 114 ? -18.188 -9.867 9.914 1 96.88 114 LYS B C 1
ATOM 3188 O O . LYS B 1 114 ? -18.641 -9.68 11.047 1 96.88 114 LYS B O 1
ATOM 3193 N N . PHE B 1 115 ? -17.469 -8.922 9.258 1 97.12 115 PHE B N 1
ATOM 3194 C CA . PHE B 1 115 ? -17.031 -7.73 9.969 1 97.12 115 PHE B CA 1
ATOM 3195 C C . PHE B 1 115 ? -17.641 -6.477 9.344 1 97.12 115 PHE B C 1
ATOM 3197 O O . PHE B 1 115 ? -17.625 -5.402 9.953 1 97.12 115 PHE B O 1
ATOM 3204 N N . GLY B 1 116 ? -18.156 -6.562 8.172 1 97.5 116 GLY B N 1
ATOM 3205 C CA . GLY B 1 116 ? -18.672 -5.402 7.461 1 97.5 116 GLY B CA 1
ATOM 3206 C C . GLY B 1 116 ? -17.828 -5.012 6.266 1 97.5 116 GLY B C 1
ATOM 3207 O O . GLY B 1 116 ? -16.625 -5.312 6.219 1 97.5 116 GLY B O 1
ATOM 3208 N N . GLU B 1 117 ? -18.469 -4.359 5.285 1 98.06 117 GLU B N 1
ATOM 3209 C CA . GLU B 1 117 ? -17.797 -3.949 4.055 1 98.06 117 GLU B CA 1
ATOM 3210 C C . GLU B 1 117 ? -16.703 -2.934 4.336 1 98.06 117 GLU B C 1
ATOM 3212 O O . GLU B 1 117 ? -15.633 -2.982 3.721 1 98.06 117 GLU B O 1
ATOM 3217 N N . ASP B 1 118 ? -16.953 -1.991 5.27 1 97.81 118 ASP B N 1
ATOM 3218 C CA . ASP B 1 118 ? -15.969 -0.974 5.621 1 97.81 118 ASP B CA 1
ATOM 3219 C C . ASP B 1 118 ? -14.711 -1.609 6.203 1 97.81 118 ASP B C 1
ATOM 3221 O O . ASP B 1 118 ? -13.594 -1.298 5.777 1 97.81 118 ASP B O 1
ATOM 3225 N N . VAL B 1 119 ? -14.867 -2.557 7.086 1 98.12 119 VAL B N 1
ATOM 3226 C CA . VAL B 1 119 ? -13.742 -3.244 7.715 1 98.12 119 VAL B CA 1
ATOM 3227 C C . VAL B 1 119 ? -12.969 -4.043 6.672 1 98.12 119 VAL B C 1
ATOM 3229 O O . VAL B 1 119 ? -11.742 -4.109 6.715 1 98.12 119 VAL B O 1
ATOM 3232 N N . ALA B 1 120 ? -13.68 -4.664 5.746 1 98.69 120 ALA B N 1
ATOM 3233 C CA . ALA B 1 120 ? -13.023 -5.441 4.691 1 98.69 120 ALA B CA 1
ATOM 3234 C C . ALA B 1 120 ? -12.102 -4.562 3.855 1 98.69 120 ALA B C 1
ATOM 3236 O O . ALA B 1 120 ? -10.953 -4.93 3.598 1 98.69 120 ALA B O 1
ATOM 3237 N N . ILE B 1 121 ? -12.586 -3.393 3.441 1 98.75 121 ILE B N 1
ATOM 3238 C CA . ILE B 1 121 ? -11.789 -2.48 2.625 1 98.75 121 ILE B CA 1
ATOM 3239 C C . ILE B 1 121 ? -10.578 -2.002 3.418 1 98.75 121 ILE B C 1
ATOM 3241 O O . ILE B 1 121 ? -9.445 -2.031 2.916 1 98.75 121 ILE B O 1
ATOM 3245 N N . LEU B 1 122 ? -10.781 -1.599 4.648 1 98.75 122 LEU B N 1
ATOM 3246 C CA . LEU B 1 122 ? -9.703 -1.106 5.492 1 98.75 122 LEU B CA 1
ATOM 3247 C C . LEU B 1 122 ? -8.68 -2.205 5.766 1 98.75 122 LEU B C 1
ATOM 3249 O O . LEU B 1 122 ? -7.477 -1.939 5.828 1 98.75 122 LEU B O 1
ATOM 3253 N N . THR B 1 123 ? -9.172 -3.412 5.949 1 98.69 123 THR B N 1
ATOM 3254 C CA . THR B 1 123 ? -8.297 -4.559 6.156 1 98.69 123 THR B CA 1
ATOM 3255 C C . THR B 1 123 ? -7.367 -4.754 4.965 1 98.69 123 THR B C 1
ATOM 3257 O O . THR B 1 123 ? -6.16 -4.949 5.141 1 98.69 123 THR B O 1
ATOM 3260 N N . ALA B 1 124 ? -7.926 -4.715 3.791 1 98.88 124 ALA B N 1
ATOM 3261 C CA . ALA B 1 124 ? -7.121 -4.902 2.586 1 98.88 124 ALA B CA 1
ATOM 3262 C C . ALA B 1 124 ? -6.059 -3.818 2.461 1 98.88 124 ALA B C 1
ATOM 3264 O O . ALA B 1 124 ? -4.898 -4.109 2.146 1 98.88 124 ALA B O 1
ATOM 3265 N N . VAL B 1 125 ? -6.41 -2.57 2.705 1 98.88 125 VAL B N 1
ATOM 3266 C CA . VAL B 1 125 ? -5.473 -1.456 2.627 1 98.88 125 VAL B CA 1
ATOM 3267 C C . VAL B 1 125 ? -4.387 -1.619 3.688 1 98.88 125 VAL B C 1
ATOM 3269 O O . VAL B 1 125 ? -3.207 -1.364 3.426 1 98.88 125 VAL B O 1
ATOM 3272 N N . ALA B 1 126 ? -4.773 -2.039 4.84 1 98.75 126 ALA B N 1
ATOM 3273 C CA . ALA B 1 126 ? -3.824 -2.248 5.93 1 98.75 126 ALA B CA 1
ATOM 3274 C C . ALA B 1 126 ? -2.83 -3.354 5.586 1 98.75 126 ALA B C 1
ATOM 3276 O O . ALA B 1 126 ? -1.631 -3.219 5.844 1 98.75 126 ALA B O 1
ATOM 3277 N N . LEU B 1 127 ? -3.344 -4.422 5.078 1 98.88 127 LEU B N 1
ATOM 3278 C CA . LEU B 1 127 ? -2.488 -5.539 4.699 1 98.88 127 LEU B CA 1
ATOM 3279 C C . LEU B 1 127 ? -1.5 -5.125 3.615 1 98.88 127 LEU B C 1
ATOM 3281 O O . LEU B 1 127 ? -0.317 -5.465 3.684 1 98.88 127 LEU B O 1
ATOM 3285 N N . LEU B 1 128 ? -1.956 -4.41 2.592 1 98.88 128 LEU B N 1
ATOM 3286 C CA . LEU B 1 128 ? -1.086 -3.947 1.516 1 98.88 128 LEU B CA 1
ATOM 3287 C C . LEU B 1 128 ? -0.007 -3.014 2.053 1 98.88 128 LEU B C 1
ATOM 3289 O O . LEU B 1 128 ? 1.171 -3.164 1.72 1 98.88 128 LEU B O 1
ATOM 3293 N N . SER B 1 129 ? -0.45 -2.064 2.873 1 98.75 129 SER B N 1
ATOM 3294 C CA . SER B 1 129 ? 0.513 -1.132 3.449 1 98.75 129 SER B CA 1
ATOM 3295 C C . SER B 1 129 ? 1.562 -1.863 4.281 1 98.75 129 SER B C 1
ATOM 3297 O O . SER B 1 129 ? 2.748 -1.534 4.223 1 98.75 129 SER B O 1
ATOM 3299 N N . ARG B 1 130 ? 1.123 -2.811 5.047 1 98.69 130 ARG B N 1
ATOM 3300 C CA . ARG B 1 130 ? 2.029 -3.604 5.867 1 98.69 130 ARG B CA 1
ATOM 3301 C C . ARG B 1 130 ? 3.027 -4.371 5.004 1 98.69 130 ARG B C 1
ATOM 3303 O O . ARG B 1 130 ? 4.207 -4.469 5.348 1 98.69 130 ARG B O 1
ATOM 3310 N N . ALA B 1 131 ? 2.559 -4.926 3.926 1 98.88 131 ALA B N 1
ATOM 3311 C CA . ALA B 1 131 ? 3.432 -5.648 3.006 1 98.88 131 ALA B CA 1
ATOM 3312 C C . ALA B 1 131 ? 4.543 -4.746 2.48 1 98.88 131 ALA B C 1
ATOM 3314 O O . ALA B 1 131 ? 5.715 -5.129 2.48 1 98.88 131 ALA B O 1
ATOM 3315 N N . PHE B 1 132 ? 4.199 -3.533 2.049 1 98.81 132 PHE B N 1
ATOM 3316 C CA . PHE B 1 132 ? 5.195 -2.582 1.57 1 98.81 132 PHE B CA 1
ATOM 3317 C C . PHE B 1 132 ? 6.191 -2.244 2.672 1 98.81 132 PHE B C 1
ATOM 3319 O O . PHE B 1 132 ? 7.395 -2.148 2.418 1 98.81 132 PHE B O 1
ATOM 3326 N N . GLY B 1 133 ? 5.672 -2.07 3.912 1 98.62 133 GLY B N 1
ATOM 3327 C CA . GLY B 1 133 ? 6.543 -1.793 5.047 1 98.62 133 GLY B CA 1
ATOM 3328 C C . GLY B 1 133 ? 7.539 -2.904 5.316 1 98.62 133 GLY B C 1
ATOM 3329 O O . GLY B 1 133 ? 8.719 -2.643 5.555 1 98.62 133 GLY B O 1
ATOM 3330 N N . ILE B 1 134 ? 7.082 -4.141 5.246 1 98.5 134 ILE B N 1
ATOM 3331 C CA . ILE B 1 134 ? 7.938 -5.301 5.48 1 98.5 134 ILE B CA 1
ATOM 3332 C C . ILE B 1 134 ? 9.055 -5.336 4.441 1 98.5 134 ILE B C 1
ATOM 3334 O O . ILE B 1 134 ? 10.227 -5.516 4.789 1 98.5 134 ILE B O 1
ATOM 3338 N N . VAL B 1 135 ? 8.75 -5.129 3.189 1 98.62 135 VAL B N 1
ATOM 3339 C CA . VAL B 1 135 ? 9.711 -5.199 2.092 1 98.62 135 VAL B CA 1
ATOM 3340 C C . VAL B 1 135 ? 10.75 -4.098 2.248 1 98.62 135 VAL B C 1
ATOM 3342 O O . VAL B 1 135 ? 11.945 -4.324 2.029 1 98.62 135 VAL B O 1
ATOM 3345 N N . ALA B 1 136 ? 10.297 -2.947 2.668 1 98 136 ALA B N 1
ATOM 3346 C CA . ALA B 1 136 ? 11.188 -1.795 2.785 1 98 136 ALA B CA 1
ATOM 3347 C C . ALA B 1 136 ? 12.148 -1.959 3.959 1 98 136 ALA B C 1
ATOM 3349 O O . ALA B 1 136 ? 13.203 -1.325 3.998 1 98 136 ALA B O 1
ATOM 3350 N N . THR B 1 137 ? 11.812 -2.859 4.926 1 97 137 THR B N 1
ATOM 3351 C CA . THR B 1 137 ? 12.594 -2.883 6.156 1 97 137 THR B CA 1
ATOM 3352 C C . THR B 1 137 ? 13.211 -4.258 6.379 1 97 137 THR B C 1
ATOM 3354 O O . THR B 1 137 ? 13.672 -4.566 7.48 1 97 137 THR B O 1
ATOM 3357 N N . VAL B 1 138 ? 13.133 -5.062 5.348 1 96.62 138 VAL B N 1
ATOM 3358 C CA . VAL B 1 138 ? 13.695 -6.402 5.488 1 96.62 138 VAL B CA 1
ATOM 3359 C C . VAL B 1 138 ? 15.164 -6.309 5.887 1 96.62 138 VAL B C 1
ATOM 3361 O O . VAL B 1 138 ? 15.93 -5.539 5.297 1 96.62 138 VAL B O 1
ATOM 3364 N N . ASP B 1 139 ? 15.57 -7.051 6.855 1 91.81 139 ASP B N 1
ATOM 3365 C CA . ASP B 1 139 ? 16.922 -6.973 7.418 1 91.81 139 ASP B CA 1
ATOM 3366 C C . ASP B 1 139 ? 17.953 -7.582 6.469 1 91.81 139 ASP B C 1
ATOM 3368 O O . ASP B 1 139 ? 17.641 -8.539 5.75 1 91.81 139 ASP B O 1
ATOM 3372 N N . ASP B 1 140 ? 19.109 -7.082 6.477 1 93.44 140 ASP B N 1
ATOM 3373 C CA . ASP B 1 140 ? 20.297 -7.652 5.855 1 93.44 140 ASP B CA 1
ATOM 3374 C C . ASP B 1 140 ? 20.141 -7.758 4.344 1 93.44 140 ASP B C 1
ATOM 3376 O O . ASP B 1 140 ? 20.531 -8.758 3.736 1 93.44 140 ASP B O 1
ATOM 3380 N N . LEU B 1 141 ? 19.422 -6.914 3.768 1 95.94 141 LEU B N 1
ATOM 3381 C CA . LEU B 1 141 ? 19.297 -6.75 2.322 1 95.94 141 LEU B CA 1
ATOM 3382 C C . LEU B 1 141 ? 19.719 -5.348 1.897 1 95.94 141 LEU B C 1
ATOM 3384 O O . LEU B 1 141 ? 19.359 -4.363 2.543 1 95.94 141 LEU B O 1
ATOM 3388 N N . PRO B 1 142 ? 20.609 -5.254 0.918 1 96.81 142 PRO B N 1
ATOM 3389 C CA . PRO B 1 142 ? 20.984 -3.914 0.466 1 96.81 142 PRO B CA 1
ATOM 3390 C C . PRO B 1 142 ? 19.781 -3.021 0.177 1 96.81 142 PRO B C 1
ATOM 3392 O O . PRO B 1 142 ? 18.781 -3.494 -0.352 1 96.81 142 PRO B O 1
ATOM 3395 N N . HIS B 1 143 ? 19.922 -1.727 0.492 1 97.44 143 HIS B N 1
ATOM 3396 C CA . HIS B 1 143 ? 18.844 -0.779 0.287 1 97.44 143 HIS B CA 1
ATOM 3397 C C . HIS B 1 143 ? 18.438 -0.711 -1.183 1 97.44 143 HIS B C 1
ATOM 3399 O O . HIS B 1 143 ? 17.266 -0.509 -1.502 1 97.44 143 HIS B O 1
ATOM 3405 N N . GLU B 1 144 ? 19.375 -0.876 -2.061 1 97.44 144 GLU B N 1
ATOM 3406 C CA . GLU B 1 144 ? 19.078 -0.882 -3.49 1 97.44 144 GLU B CA 1
ATOM 3407 C C . GLU B 1 144 ? 18.125 -2.021 -3.854 1 97.44 144 GLU B C 1
ATOM 3409 O O . GLU B 1 144 ? 17.172 -1.822 -4.605 1 97.44 144 GLU B O 1
ATOM 3414 N N . THR B 1 145 ? 18.375 -3.178 -3.307 1 97.88 145 THR B N 1
ATOM 3415 C CA . THR B 1 145 ? 17.516 -4.328 -3.551 1 97.88 145 THR B CA 1
ATOM 3416 C C . THR B 1 145 ? 16.125 -4.094 -2.975 1 97.88 145 THR B C 1
ATOM 3418 O O . THR B 1 145 ? 15.125 -4.426 -3.609 1 97.88 145 THR B O 1
ATOM 3421 N N . ARG B 1 146 ? 16.094 -3.5 -1.8 1 98.38 146 ARG B N 1
ATOM 3422 C CA . ARG B 1 146 ? 14.812 -3.225 -1.164 1 98.38 146 ARG B CA 1
ATOM 3423 C C . ARG B 1 146 ? 13.969 -2.293 -2.023 1 98.38 146 ARG B C 1
ATOM 3425 O O . ARG B 1 146 ? 12.766 -2.523 -2.199 1 98.38 146 ARG B O 1
ATOM 3432 N N . THR B 1 147 ? 14.555 -1.258 -2.582 1 98.12 147 THR B N 1
ATOM 3433 C CA . THR B 1 147 ? 13.805 -0.321 -3.412 1 98.12 147 THR B CA 1
ATOM 3434 C C . THR B 1 147 ? 13.328 -0.997 -4.695 1 98.12 147 THR B C 1
ATOM 3436 O O . THR B 1 147 ? 12.227 -0.719 -5.176 1 98.12 147 THR B O 1
ATOM 3439 N N . GLN B 1 148 ? 14.109 -1.926 -5.238 1 98.19 148 GLN B N 1
ATOM 3440 C CA . GLN B 1 148 ? 13.703 -2.688 -6.414 1 98.19 148 GLN B CA 1
ATOM 3441 C C . GLN B 1 148 ? 12.516 -3.596 -6.098 1 98.19 148 GLN B C 1
ATOM 3443 O O . GLN B 1 148 ? 11.594 -3.723 -6.902 1 98.19 148 GLN B O 1
ATOM 3448 N N . LEU B 1 149 ? 12.594 -4.172 -4.949 1 98.75 149 LEU B N 1
ATOM 3449 C CA . LEU B 1 149 ? 11.516 -5.062 -4.531 1 98.75 149 LEU B CA 1
ATOM 3450 C C . LEU B 1 149 ? 10.211 -4.289 -4.348 1 98.75 149 LEU B C 1
ATOM 3452 O O . LEU B 1 149 ? 9.141 -4.766 -4.73 1 98.75 149 LEU B O 1
ATOM 3456 N N . VAL B 1 150 ? 10.297 -3.09 -3.756 1 98.81 150 VAL B N 1
ATOM 3457 C CA . VAL B 1 150 ? 9.109 -2.256 -3.586 1 98.81 150 VAL B CA 1
ATOM 3458 C C . VAL B 1 150 ? 8.516 -1.922 -4.953 1 98.81 150 VAL B C 1
ATOM 3460 O O . VAL B 1 150 ? 7.293 -1.948 -5.129 1 98.81 150 VAL B O 1
ATOM 3463 N N . LYS B 1 151 ? 9.336 -1.627 -5.891 1 98.62 151 LYS B N 1
ATOM 3464 C CA . LYS B 1 151 ? 8.875 -1.325 -7.242 1 98.62 151 LYS B CA 1
ATOM 3465 C C . LYS B 1 151 ? 8.172 -2.527 -7.867 1 98.62 151 LYS B C 1
ATOM 3467 O O . LYS B 1 151 ? 7.109 -2.387 -8.469 1 98.62 151 LYS B O 1
ATOM 3472 N N . VAL B 1 152 ? 8.727 -3.719 -7.707 1 98.56 152 VAL B N 1
ATOM 3473 C CA . VAL B 1 152 ? 8.141 -4.949 -8.227 1 98.56 152 VAL B CA 1
ATOM 3474 C C . VAL B 1 152 ? 6.742 -5.145 -7.641 1 98.56 152 VAL B C 1
ATOM 3476 O O . VAL B 1 152 ? 5.789 -5.43 -8.367 1 98.56 152 VAL B O 1
ATOM 3479 N N . ILE B 1 153 ? 6.629 -4.926 -6.352 1 98.69 153 ILE B N 1
ATOM 3480 C CA . ILE B 1 153 ? 5.363 -5.152 -5.66 1 98.69 153 ILE B CA 1
ATOM 3481 C C . ILE B 1 153 ? 4.352 -4.086 -6.07 1 98.69 153 ILE B C 1
ATOM 3483 O O . ILE B 1 153 ? 3.178 -4.391 -6.293 1 98.69 153 ILE B O 1
ATOM 3487 N N . ALA B 1 154 ? 4.789 -2.846 -6.16 1 98.75 154 ALA B N 1
ATOM 3488 C CA . ALA B 1 154 ? 3.908 -1.757 -6.57 1 98.75 154 ALA B CA 1
ATOM 3489 C C . ALA B 1 154 ? 3.316 -2.02 -7.953 1 98.75 154 ALA B C 1
ATOM 3491 O O . ALA B 1 154 ? 2.117 -1.83 -8.164 1 98.75 154 ALA B O 1
ATOM 3492 N N . ASP B 1 155 ? 4.141 -2.459 -8.891 1 98.12 155 ASP B N 1
ATOM 3493 C CA . ASP B 1 155 ? 3.691 -2.787 -10.234 1 98.12 155 ASP B CA 1
ATOM 3494 C C . ASP B 1 155 ? 2.746 -3.986 -10.227 1 98.12 155 ASP B C 1
ATOM 3496 O O . ASP B 1 155 ? 1.759 -4.012 -10.961 1 98.12 155 ASP B O 1
ATOM 3500 N N . THR B 1 156 ? 3.059 -4.941 -9.422 1 98.38 156 THR B N 1
ATOM 3501 C CA . THR B 1 156 ? 2.275 -6.168 -9.32 1 98.38 156 THR B CA 1
ATOM 3502 C C . THR B 1 156 ? 0.87 -5.871 -8.805 1 98.38 156 THR B C 1
ATOM 3504 O O . THR B 1 156 ? -0.114 -6.395 -9.328 1 98.38 156 THR B O 1
ATOM 3507 N N . VAL B 1 157 ? 0.768 -5.012 -7.801 1 98.56 157 VAL B N 1
ATOM 3508 C CA . VAL B 1 157 ? -0.512 -4.703 -7.172 1 98.56 157 VAL B CA 1
ATOM 3509 C C . VAL B 1 157 ? -1.288 -3.713 -8.039 1 98.56 157 VAL B C 1
ATOM 3511 O O . VAL B 1 157 ? -2.504 -3.838 -8.195 1 98.56 157 VAL B O 1
ATOM 3514 N N . GLY B 1 158 ? -0.639 -2.797 -8.664 1 97.62 158 GLY B N 1
ATOM 3515 C CA . GLY B 1 158 ? -1.233 -1.636 -9.312 1 97.62 158 GLY B CA 1
ATOM 3516 C C . GLY B 1 158 ? -1.791 -1.939 -10.688 1 97.62 158 GLY B C 1
ATOM 3517 O O . GLY B 1 158 ? -2.287 -3.041 -10.938 1 97.62 158 GLY B O 1
ATOM 3518 N N . MET B 1 159 ? -1.766 -0.951 -11.57 1 95.5 159 MET B N 1
ATOM 3519 C CA . MET B 1 159 ? -2.43 -0.949 -12.867 1 95.5 159 MET B CA 1
ATOM 3520 C C . MET B 1 159 ? -1.725 -1.889 -13.844 1 95.5 159 MET B C 1
ATOM 3522 O O . MET B 1 159 ? -2.275 -2.23 -14.891 1 95.5 159 MET B O 1
ATOM 3526 N N . GLN B 1 160 ? -0.64 -2.365 -13.469 1 94.94 160 GLN B N 1
ATOM 3527 C CA . GLN B 1 160 ? 0.071 -3.311 -14.328 1 94.94 160 GLN B CA 1
ATOM 3528 C C . GLN B 1 160 ? -0.17 -4.746 -13.875 1 94.94 160 GLN B C 1
ATOM 3530 O O . GLN B 1 160 ? 0.341 -5.688 -14.492 1 94.94 160 GLN B O 1
ATOM 3535 N N . GLY B 1 161 ? -0.963 -4.855 -12.828 1 97.12 161 GLY B N 1
ATOM 3536 C CA . GLY B 1 161 ? -1.132 -6.188 -12.273 1 97.12 161 GLY B CA 1
ATOM 3537 C C . GLY B 1 161 ? -2.529 -6.441 -11.742 1 97.12 161 GLY B C 1
ATOM 3538 O O . GLY B 1 161 ? -3.512 -6.301 -12.469 1 97.12 161 GLY B O 1
ATOM 3539 N N . LEU B 1 162 ? -2.594 -6.738 -10.469 1 98 162 LEU B N 1
ATOM 3540 C CA . LEU B 1 162 ? -3.781 -7.285 -9.82 1 98 162 LEU B CA 1
ATOM 3541 C C . LEU B 1 162 ? -4.977 -6.359 -10.008 1 98 162 LEU B C 1
ATOM 3543 O O . LEU B 1 162 ? -6.094 -6.82 -10.25 1 98 162 LEU B O 1
ATOM 3547 N N . VAL B 1 163 ? -4.754 -5.031 -9.891 1 98.12 163 VAL B N 1
ATOM 3548 C CA . VAL B 1 163 ? -5.848 -4.078 -10.039 1 98.12 163 VAL B CA 1
ATOM 3549 C C . VAL B 1 163 ? -6.441 -4.191 -11.445 1 98.12 163 VAL B C 1
ATOM 3551 O O . VAL B 1 163 ? -7.66 -4.297 -11.609 1 98.12 163 VAL B O 1
ATOM 3554 N N . ARG B 1 164 ? -5.621 -4.16 -12.406 1 95.25 164 ARG B N 1
ATOM 3555 C CA . ARG B 1 164 ? -6.07 -4.266 -13.797 1 95.25 164 ARG B CA 1
ATOM 3556 C C . ARG B 1 164 ? -6.738 -5.609 -14.055 1 95.25 164 ARG B C 1
ATOM 3558 O O . ARG B 1 164 ? -7.773 -5.676 -14.719 1 95.25 164 ARG B O 1
ATOM 3565 N N . GLY B 1 165 ? -6.125 -6.668 -13.586 1 94.69 165 GLY B N 1
ATOM 3566 C CA . GLY B 1 165 ? -6.695 -8 -13.742 1 94.69 165 GLY B CA 1
ATOM 3567 C C . GLY B 1 165 ? -8.078 -8.133 -13.141 1 94.69 165 GLY B C 1
ATOM 3568 O O . GLY B 1 165 ? -8.977 -8.703 -13.758 1 94.69 165 GLY B O 1
ATOM 3569 N N . GLN B 1 166 ? -8.281 -7.633 -11.93 1 94.56 166 GLN B N 1
ATOM 3570 C CA . GLN B 1 166 ? -9.578 -7.688 -11.266 1 94.56 166 GLN B CA 1
ATOM 3571 C C . GLN B 1 166 ? -10.617 -6.863 -12.016 1 94.56 166 GLN B C 1
ATOM 3573 O O . GLN B 1 166 ? -11.766 -7.285 -12.164 1 94.56 166 GLN B O 1
ATOM 3578 N N . PHE B 1 167 ? -10.219 -5.695 -12.469 1 95.31 167 PHE B N 1
ATOM 3579 C CA . PHE B 1 167 ? -11.117 -4.836 -13.227 1 95.31 167 PHE B CA 1
ATOM 3580 C C . PHE B 1 167 ? -11.586 -5.535 -14.492 1 95.31 167 PHE B C 1
ATOM 3582 O O . PHE B 1 167 ? -12.781 -5.547 -14.797 1 95.31 167 PHE B O 1
ATOM 3589 N N . GLN B 1 168 ? -10.648 -6.078 -15.211 1 92.62 168 GLN B N 1
ATOM 3590 C CA . GLN B 1 168 ? -10.977 -6.789 -16.453 1 92.62 168 GLN B CA 1
ATOM 3591 C C . GLN B 1 168 ? -11.883 -7.984 -16.172 1 92.62 168 GLN B C 1
ATOM 3593 O O . GLN B 1 168 ? -12.797 -8.273 -16.953 1 92.62 168 GLN B O 1
ATOM 3598 N N . ASP B 1 169 ? -11.602 -8.648 -15.109 1 89.94 169 ASP B N 1
ATOM 3599 C CA . ASP B 1 169 ? -12.422 -9.797 -14.727 1 89.94 169 ASP B CA 1
ATOM 3600 C C . ASP B 1 169 ? -13.867 -9.375 -14.461 1 89.94 169 ASP B C 1
ATOM 3602 O O . ASP B 1 169 ? -14.805 -10.07 -14.859 1 89.94 169 ASP B O 1
ATOM 3606 N N . LEU B 1 170 ? -14.07 -8.281 -13.812 1 91.12 170 LEU B N 1
ATOM 3607 C CA . LEU B 1 170 ? -15.391 -7.785 -13.453 1 91.12 170 LEU B CA 1
ATOM 3608 C C . LEU B 1 170 ? -16.156 -7.305 -14.688 1 91.12 170 LEU B C 1
ATOM 3610 O O . LEU B 1 170 ? -17.375 -7.445 -14.766 1 91.12 170 LEU B O 1
ATOM 3614 N N . ARG B 1 171 ? -15.461 -6.695 -15.594 1 88.06 171 ARG B N 1
ATOM 3615 C CA . ARG B 1 171 ? -16.125 -6.102 -16.75 1 88.06 171 ARG B CA 1
ATOM 3616 C C . ARG B 1 171 ? -16.391 -7.152 -17.828 1 88.06 171 ARG B C 1
ATOM 3618 O O . ARG B 1 171 ? -17.438 -7.129 -18.484 1 88.06 171 ARG B O 1
ATOM 3625 N N . ASP B 1 172 ? -15.461 -7.996 -18 1 79.94 172 ASP B N 1
ATOM 3626 C CA . ASP B 1 172 ? -15.516 -8.906 -19.141 1 79.94 172 ASP B CA 1
ATOM 3627 C C . ASP B 1 172 ? -16.047 -10.273 -18.719 1 79.94 172 ASP B C 1
ATOM 3629 O O . ASP B 1 172 ? -16.391 -11.102 -19.578 1 79.94 172 ASP B O 1
ATOM 3633 N N . GLY B 1 173 ? -16.141 -10.445 -17.5 1 70.69 173 GLY B N 1
ATOM 3634 C CA . GLY B 1 173 ? -16.484 -11.781 -17.031 1 70.69 173 GLY B CA 1
ATOM 3635 C C . GLY B 1 173 ? -17.859 -12.234 -17.484 1 70.69 173 GLY B C 1
ATOM 3636 O O . GLY B 1 173 ? -18.109 -13.438 -17.609 1 70.69 173 GLY B O 1
ATOM 3637 N N . ARG B 1 174 ? -18.719 -11.336 -17.734 1 70.62 174 ARG B N 1
ATOM 3638 C CA . ARG B 1 174 ? -20.078 -11.727 -18.094 1 70.62 174 ARG B CA 1
ATOM 3639 C C . ARG B 1 174 ? -20.297 -11.633 -19.594 1 70.62 174 ARG B C 1
ATOM 3641 O O . ARG B 1 174 ? -21.359 -12.016 -20.094 1 70.62 174 ARG B O 1
ATOM 3648 N N . GLN B 1 175 ? -19.141 -11.188 -20.188 1 77.56 175 GLN B N 1
ATOM 3649 C CA . GLN B 1 175 ? -19.234 -11.086 -21.641 1 77.56 175 GLN B CA 1
ATOM 3650 C C . GLN B 1 175 ? -18.484 -12.234 -22.312 1 77.56 175 GLN B C 1
ATOM 3652 O O . GLN B 1 175 ? -17.719 -12.945 -21.672 1 77.56 175 GLN B O 1
ATOM 3657 N N . SER B 1 176 ? -18.953 -12.461 -23.531 1 79.69 176 SER B N 1
ATOM 3658 C CA . SER B 1 176 ? -18.203 -13.445 -24.312 1 79.69 176 SER B CA 1
ATOM 3659 C C . SER B 1 176 ? -16.781 -12.984 -24.562 1 79.69 176 SER B C 1
ATOM 3661 O O . SER B 1 176 ? -16.547 -11.898 -25.094 1 79.69 176 SER B O 1
ATOM 3663 N N . ARG B 1 177 ? -15.891 -13.828 -24.094 1 85.88 177 ARG B N 1
ATOM 3664 C CA . ARG B 1 177 ? -14.477 -13.523 -24.266 1 85.88 177 ARG B CA 1
ATOM 3665 C C . ARG B 1 177 ? -13.773 -14.602 -25.078 1 85.88 177 ARG B C 1
ATOM 3667 O O . ARG B 1 177 ? -14.164 -15.773 -25.031 1 85.88 177 ARG B O 1
ATOM 3674 N N . SER B 1 178 ? -12.789 -14.078 -25.812 1 88.88 178 SER B N 1
ATOM 3675 C CA . SER B 1 178 ? -11.914 -15.031 -26.5 1 88.88 178 SER B CA 1
ATOM 3676 C C . SER B 1 178 ? -10.977 -15.719 -25.516 1 88.88 178 SER B C 1
ATOM 3678 O O . SER B 1 178 ? -10.844 -15.289 -24.359 1 88.88 178 SER B O 1
ATOM 3680 N N . SER B 1 179 ? -10.469 -16.797 -25.969 1 89.19 179 SER B N 1
ATOM 3681 C CA . SER B 1 179 ? -9.5 -17.516 -25.156 1 89.19 179 SER B CA 1
ATOM 3682 C C . SER B 1 179 ? -8.305 -16.641 -24.812 1 89.19 179 SER B C 1
ATOM 3684 O O . SER B 1 179 ? -7.754 -16.734 -23.703 1 89.19 179 SER B O 1
ATOM 3686 N N . GLU B 1 180 ? -7.953 -15.812 -25.703 1 91.12 180 GLU B N 1
ATOM 3687 C CA . GLU B 1 180 ? -6.828 -14.906 -25.484 1 91.12 180 GLU B CA 1
ATOM 3688 C C . GLU B 1 180 ? -7.145 -13.875 -24.406 1 91.12 180 GLU B C 1
ATOM 3690 O O . GLU B 1 180 ? -6.285 -13.555 -23.578 1 91.12 180 GLU B O 1
ATOM 3695 N N . GLU B 1 181 ? -8.312 -13.406 -24.406 1 90.12 181 GLU B N 1
ATOM 3696 C CA . GLU B 1 181 ? -8.734 -12.43 -23.406 1 90.12 181 GLU B CA 1
ATOM 3697 C C . GLU B 1 181 ? -8.797 -13.055 -22.016 1 90.12 181 GLU B C 1
ATOM 3699 O O . GLU B 1 181 ? -8.414 -12.422 -21.031 1 90.12 181 GLU B O 1
ATOM 3704 N N . ILE B 1 182 ? -9.273 -14.234 -21.984 1 90.56 182 ILE B N 1
ATOM 3705 C CA . ILE B 1 182 ? -9.352 -14.953 -20.719 1 90.56 182 ILE B CA 1
ATOM 3706 C C . ILE B 1 182 ? -7.945 -15.195 -20.188 1 90.56 182 ILE B C 1
ATOM 3708 O O . ILE B 1 182 ? -7.676 -14.969 -19 1 90.56 182 ILE B O 1
ATOM 3712 N N . ALA B 1 183 ? -7.094 -15.578 -21.094 1 92.44 183 ALA B N 1
ATOM 3713 C CA . ALA B 1 183 ? -5.711 -15.852 -20.688 1 92.44 183 ALA B CA 1
ATOM 3714 C C . ALA B 1 183 ? -5.031 -14.586 -20.172 1 92.44 183 ALA B C 1
ATOM 3716 O O . ALA B 1 183 ? -4.277 -14.641 -19.203 1 92.44 183 ALA B O 1
ATOM 3717 N N . GLN B 1 184 ? -5.246 -13.508 -20.812 1 91.5 184 GLN B N 1
ATOM 3718 C CA . GLN B 1 184 ? -4.656 -12.242 -20.406 1 91.5 184 GLN B CA 1
ATOM 3719 C C . GLN B 1 184 ? -5.152 -11.828 -19.016 1 91.5 184 GLN B C 1
ATOM 3721 O O . GLN B 1 184 ? -4.375 -11.344 -18.188 1 91.5 184 GLN B O 1
ATOM 3726 N N . THR B 1 185 ? -6.379 -11.992 -18.812 1 91.56 185 THR B N 1
ATOM 3727 C CA . THR B 1 185 ? -6.953 -11.672 -17.5 1 91.56 185 THR B CA 1
ATOM 3728 C C . THR B 1 185 ? -6.359 -12.562 -16.422 1 91.56 185 THR B C 1
ATOM 3730 O O . THR B 1 185 ? -6.039 -12.086 -15.328 1 91.56 185 THR B O 1
ATOM 3733 N N . ASN B 1 186 ? -6.211 -13.82 -16.75 1 91.62 186 ASN B N 1
ATOM 3734 C CA . ASN B 1 186 ? -5.617 -14.758 -15.812 1 91.62 186 ASN B CA 1
ATOM 3735 C C . ASN B 1 186 ? -4.18 -14.375 -15.469 1 91.62 186 ASN B C 1
ATOM 3737 O O . ASN B 1 186 ? -3.748 -14.508 -14.328 1 91.62 186 ASN B O 1
ATOM 3741 N N . ASP B 1 187 ? -3.527 -13.906 -16.453 1 93.75 187 ASP B N 1
ATOM 3742 C CA . ASP B 1 187 ? -2.152 -13.461 -16.25 1 93.75 187 ASP B CA 1
ATOM 3743 C C . ASP B 1 187 ? -2.094 -12.297 -15.266 1 93.75 187 ASP B C 1
ATOM 3745 O O . ASP B 1 187 ? -1.232 -12.266 -14.383 1 93.75 187 ASP B O 1
ATOM 3749 N N . LEU B 1 188 ? -2.99 -11.422 -15.383 1 93.31 188 LEU B N 1
ATOM 3750 C CA . LEU B 1 188 ? -2.992 -10.211 -14.562 1 93.31 188 LEU B CA 1
ATOM 3751 C C . LEU B 1 188 ? -3.545 -10.5 -13.172 1 93.31 188 LEU B C 1
ATOM 3753 O O . LEU B 1 188 ? -3.145 -9.867 -12.195 1 93.31 188 LEU B O 1
ATOM 3757 N N . LYS B 1 189 ? -4.418 -11.438 -13.062 1 91.12 189 LYS B N 1
ATOM 3758 C CA . LYS B 1 189 ? -5.07 -11.719 -11.789 1 91.12 189 LYS B CA 1
ATOM 3759 C C . LYS B 1 189 ? -4.254 -12.703 -10.953 1 91.12 189 LYS B C 1
ATOM 3761 O O . LYS B 1 189 ? -4.262 -12.633 -9.719 1 91.12 189 LYS B O 1
ATOM 3766 N N . THR B 1 190 ? -3.541 -13.586 -11.617 1 91.25 190 THR B N 1
ATOM 3767 C CA . THR B 1 190 ? -2.867 -14.656 -10.891 1 91.25 190 THR B CA 1
ATOM 3768 C C . THR B 1 190 ? -1.396 -14.734 -11.289 1 91.25 190 THR B C 1
ATOM 3770 O O . THR B 1 190 ? -0.516 -14.773 -10.43 1 91.25 190 THR B O 1
ATOM 3773 N N . GLY B 1 191 ? -1.129 -14.703 -12.5 1 94.88 191 GLY B N 1
ATOM 3774 C CA . GLY B 1 191 ? 0.221 -14.867 -13.016 1 94.88 191 GLY B CA 1
ATOM 3775 C C . GLY B 1 191 ? 1.184 -13.805 -12.531 1 94.88 191 GLY B C 1
ATOM 3776 O O . GLY B 1 191 ? 2.355 -14.086 -12.273 1 94.88 191 GLY B O 1
ATOM 3777 N N . VAL B 1 192 ? 0.669 -12.641 -12.383 1 97.25 192 VAL B N 1
ATOM 3778 C CA . VAL B 1 192 ? 1.521 -11.5 -12.07 1 97.25 192 VAL B CA 1
ATOM 3779 C C . VAL B 1 192 ? 2.133 -11.68 -10.68 1 97.25 192 VAL B C 1
ATOM 3781 O O . VAL B 1 192 ? 3.283 -11.297 -10.445 1 97.25 192 VAL B O 1
ATOM 3784 N N . LEU B 1 193 ? 1.383 -12.227 -9.75 1 97.75 193 LEU B N 1
ATOM 3785 C CA . LEU B 1 193 ? 1.911 -12.414 -8.406 1 97.75 193 LEU B CA 1
ATOM 3786 C C . LEU B 1 193 ? 2.961 -13.516 -8.383 1 97.75 193 LEU B C 1
ATOM 3788 O O . LEU B 1 193 ? 3.955 -13.422 -7.66 1 97.75 193 LEU B O 1
ATOM 3792 N N . PHE B 1 194 ? 2.783 -14.555 -9.172 1 97.62 194 PHE B N 1
ATOM 3793 C CA . PHE B 1 194 ? 3.805 -15.586 -9.312 1 97.62 194 PHE B CA 1
ATOM 3794 C C . PHE B 1 194 ? 5.059 -15.023 -9.977 1 97.62 194 PHE B C 1
ATOM 3796 O O . PHE B 1 194 ? 6.176 -15.391 -9.609 1 97.62 194 PHE B O 1
ATOM 3803 N N . GLY B 1 195 ? 4.828 -14.188 -10.984 1 98.38 195 GLY B N 1
ATOM 3804 C CA . GLY B 1 195 ? 5.969 -13.492 -11.57 1 98.38 195 GLY B CA 1
ATOM 3805 C C . GLY B 1 195 ? 6.75 -12.68 -10.555 1 98.38 195 GLY B C 1
ATOM 3806 O O . GLY B 1 195 ? 7.98 -12.688 -10.562 1 98.38 195 GLY B O 1
ATOM 3807 N N . ALA B 1 196 ? 6.035 -12.008 -9.719 1 98.69 196 ALA B N 1
ATOM 3808 C CA . ALA B 1 196 ? 6.672 -11.219 -8.672 1 98.69 196 ALA B CA 1
ATOM 3809 C C . ALA B 1 196 ? 7.473 -12.117 -7.727 1 98.69 196 ALA B C 1
ATOM 3811 O O . ALA B 1 196 ? 8.578 -11.75 -7.305 1 98.69 196 ALA B O 1
ATOM 3812 N N . ILE B 1 197 ? 6.906 -13.195 -7.352 1 98.62 197 ILE B N 1
ATOM 3813 C CA . ILE B 1 197 ? 7.578 -14.156 -6.484 1 98.62 197 ILE B CA 1
ATOM 3814 C C . ILE B 1 197 ? 8.922 -14.547 -7.094 1 98.62 197 ILE B C 1
ATOM 3816 O O . ILE B 1 197 ? 9.953 -14.539 -6.41 1 98.62 197 ILE B O 1
ATOM 3820 N N . MET B 1 198 ? 8.961 -14.836 -8.352 1 98.69 198 MET B N 1
ATOM 3821 C CA . MET B 1 198 ? 10.188 -15.234 -9.031 1 98.69 198 MET B CA 1
ATOM 3822 C C . MET B 1 198 ? 11.164 -14.07 -9.117 1 98.69 198 MET B C 1
ATOM 3824 O O . MET B 1 198 ? 12.375 -14.258 -8.961 1 98.69 198 MET B O 1
ATOM 3828 N N . ASP B 1 199 ? 10.633 -12.891 -9.383 1 98.69 199 ASP B N 1
ATOM 3829 C CA . ASP B 1 199 ? 11.492 -11.711 -9.414 1 98.69 199 ASP B CA 1
ATOM 3830 C C . ASP B 1 199 ? 12.141 -11.469 -8.055 1 98.69 199 ASP B C 1
ATOM 3832 O O . ASP B 1 199 ? 13.32 -11.109 -7.973 1 98.69 199 ASP B O 1
ATOM 3836 N N . ILE B 1 200 ? 11.375 -11.609 -7.027 1 98.81 200 ILE B N 1
ATOM 3837 C CA . ILE B 1 200 ? 11.891 -11.414 -5.68 1 98.81 200 ILE B CA 1
ATOM 3838 C C . ILE B 1 200 ? 13 -12.43 -5.402 1 98.81 200 ILE B C 1
ATOM 3840 O O . ILE B 1 200 ? 14.094 -12.055 -4.969 1 98.81 200 ILE B O 1
ATOM 3844 N N . ALA B 1 201 ? 12.742 -13.688 -5.699 1 98.62 201 ALA B N 1
ATOM 3845 C CA . ALA B 1 201 ? 13.75 -14.719 -5.504 1 98.62 201 ALA B CA 1
ATOM 3846 C C . ALA B 1 201 ? 15.008 -14.422 -6.316 1 98.62 201 ALA B C 1
ATOM 3848 O O . ALA B 1 201 ? 16.125 -14.555 -5.816 1 98.62 201 ALA B O 1
ATOM 3849 N N . TRP B 1 202 ? 14.836 -14.016 -7.543 1 98.5 202 TRP B N 1
ATOM 3850 C CA . TRP B 1 202 ? 15.938 -13.695 -8.453 1 98.5 202 TRP B CA 1
ATOM 3851 C C . TRP B 1 202 ? 16.766 -12.547 -7.91 1 98.5 202 TRP B C 1
ATOM 3853 O O . TRP B 1 202 ? 18 -12.617 -7.895 1 98.5 202 TRP B O 1
ATOM 3863 N N . LEU B 1 203 ? 16.141 -11.539 -7.398 1 98.19 203 LEU B N 1
ATOM 3864 C CA . LEU B 1 203 ? 16.812 -10.336 -6.918 1 98.19 203 LEU B CA 1
ATOM 3865 C C . LEU B 1 203 ? 17.609 -10.633 -5.652 1 98.19 203 LEU B C 1
ATOM 3867 O O . LEU B 1 203 ? 18.781 -10.242 -5.543 1 98.19 203 LEU B O 1
ATOM 3871 N N . ILE B 1 204 ? 17.047 -11.336 -4.703 1 98 204 ILE B N 1
ATOM 3872 C CA . ILE B 1 204 ? 17.688 -11.469 -3.398 1 98 204 ILE B CA 1
ATOM 3873 C C . ILE B 1 204 ? 18.781 -12.531 -3.469 1 98 204 ILE B C 1
ATOM 3875 O O . ILE B 1 204 ? 19.625 -12.625 -2.568 1 98 204 ILE B O 1
ATOM 3879 N N . SER B 1 205 ? 18.719 -13.352 -4.543 1 97.31 205 SER B N 1
ATOM 3880 C CA . SER B 1 205 ? 19.75 -14.375 -4.723 1 97.31 205 SER B CA 1
ATOM 3881 C C . SER B 1 205 ? 20.891 -13.867 -5.594 1 97.31 205 SER B C 1
ATOM 3883 O O . SER B 1 205 ? 21.875 -14.578 -5.805 1 97.31 205 SER B O 1
ATOM 3885 N N . ASN B 1 206 ? 20.766 -12.68 -6.102 1 95.5 206 ASN B N 1
ATOM 3886 C CA . ASN B 1 206 ? 21.75 -12.125 -7.035 1 95.5 206 ASN B CA 1
ATOM 3887 C C . ASN B 1 206 ? 22.031 -13.086 -8.188 1 95.5 206 ASN B C 1
ATOM 3889 O O . ASN B 1 206 ? 23.188 -13.352 -8.5 1 95.5 206 ASN B O 1
ATOM 3893 N N . ALA B 1 207 ? 20.984 -13.688 -8.68 1 96.44 207 ALA B N 1
ATOM 3894 C CA . ALA B 1 207 ? 21.109 -14.648 -9.773 1 96.44 207 ALA B CA 1
ATOM 3895 C C . ALA B 1 207 ? 21.453 -13.938 -11.086 1 96.44 207 ALA B C 1
ATOM 3897 O O . ALA B 1 207 ? 21.203 -12.742 -11.234 1 96.44 207 ALA B O 1
ATOM 3898 N N . VAL B 1 208 ? 21.969 -14.641 -12.055 1 96.88 208 VAL B N 1
ATOM 3899 C CA . VAL B 1 208 ? 22.422 -14.07 -13.32 1 96.88 208 VAL B CA 1
ATOM 3900 C C . VAL B 1 208 ? 21.203 -13.609 -14.133 1 96.88 208 VAL B C 1
ATOM 3902 O O . VAL B 1 208 ? 20.125 -14.195 -14.031 1 96.88 208 VAL B O 1
ATOM 3905 N N . ALA B 1 209 ? 21.344 -12.688 -14.977 1 97.31 209 ALA B N 1
ATOM 3906 C CA . ALA B 1 209 ? 20.281 -12 -15.711 1 97.31 209 ALA B CA 1
ATOM 3907 C C . ALA B 1 209 ? 19.531 -12.977 -16.609 1 97.31 209 ALA B C 1
ATOM 3909 O O . ALA B 1 209 ? 18.312 -12.844 -16.797 1 97.31 209 ALA B O 1
ATOM 3910 N N . GLU B 1 210 ? 20.156 -13.977 -17.109 1 97.31 210 GLU B N 1
ATOM 3911 C CA . GLU B 1 210 ? 19.562 -14.906 -18.078 1 97.31 210 GLU B CA 1
ATOM 3912 C C . GLU B 1 210 ? 18.531 -15.805 -17.422 1 97.31 210 GLU B C 1
ATOM 3914 O O . GLU B 1 210 ? 17.672 -16.375 -18.109 1 97.31 210 GLU B O 1
ATOM 3919 N N . THR B 1 211 ? 18.609 -15.859 -16.141 1 97.88 211 THR B N 1
ATOM 3920 C CA . THR B 1 211 ? 17.703 -16.734 -15.406 1 97.88 211 THR B CA 1
ATOM 3921 C C . THR B 1 211 ? 16.312 -16.109 -15.312 1 97.88 211 THR B C 1
ATOM 3923 O O . THR B 1 211 ? 15.312 -16.828 -15.242 1 97.88 211 THR B O 1
ATOM 3926 N N . ARG B 1 212 ? 16.219 -14.828 -15.32 1 98 212 ARG B N 1
ATOM 3927 C CA . ARG B 1 212 ? 14.984 -14.109 -15.031 1 98 212 ARG B CA 1
ATOM 3928 C C . ARG B 1 212 ? 13.914 -14.438 -16.062 1 98 212 ARG B C 1
ATOM 3930 O O . ARG B 1 212 ? 12.781 -14.773 -15.703 1 98 212 ARG B O 1
ATOM 3937 N N . PRO B 1 213 ? 14.219 -14.406 -17.406 1 98.38 213 PRO B N 1
ATOM 3938 C CA . PRO B 1 213 ? 13.172 -14.703 -18.375 1 98.38 213 PRO B CA 1
ATOM 3939 C C . PRO B 1 213 ? 12.625 -16.125 -18.25 1 98.38 213 PRO B C 1
ATOM 3941 O O . PRO B 1 213 ? 11.43 -16.359 -18.469 1 98.38 213 PRO B O 1
ATOM 3944 N N . VAL B 1 214 ? 13.453 -17.047 -17.922 1 98.44 214 VAL B N 1
ATOM 3945 C CA . VAL B 1 214 ? 13.023 -18.438 -17.75 1 98.44 214 VAL B CA 1
ATOM 3946 C C . VAL B 1 214 ? 12.094 -18.547 -16.547 1 98.44 214 VAL B C 1
ATOM 3948 O O . VAL B 1 214 ? 11.055 -19.203 -16.625 1 98.44 214 VAL B O 1
ATOM 3951 N N . LEU B 1 215 ? 12.453 -17.859 -15.484 1 98.31 215 LEU B N 1
ATOM 3952 C CA . LEU B 1 215 ? 11.625 -17.859 -14.281 1 98.31 215 LEU B CA 1
ATOM 3953 C C . LEU B 1 215 ? 10.281 -17.188 -14.562 1 98.31 215 LEU B C 1
ATOM 3955 O O . LEU B 1 215 ? 9.25 -17.625 -14.047 1 98.31 215 LEU B O 1
ATOM 3959 N N . GLN B 1 216 ? 10.312 -16.141 -15.328 1 98.25 216 GLN B N 1
ATOM 3960 C CA . GLN B 1 216 ? 9.078 -15.453 -15.688 1 98.25 216 GLN B CA 1
ATOM 3961 C C . GLN B 1 216 ? 8.18 -16.344 -16.547 1 98.25 216 GLN B C 1
ATOM 3963 O O . GLN B 1 216 ? 6.957 -16.328 -16.406 1 98.25 216 GLN B O 1
ATOM 3968 N N . ASN B 1 217 ? 8.75 -17.062 -17.453 1 97.94 217 ASN B N 1
ATOM 3969 C CA . ASN B 1 217 ? 7.98 -18.016 -18.25 1 97.94 217 ASN B CA 1
ATOM 3970 C C . ASN B 1 217 ? 7.355 -19.094 -17.359 1 97.94 217 ASN B C 1
ATOM 3972 O O . ASN B 1 217 ? 6.199 -19.484 -17.562 1 97.94 217 ASN B O 1
ATOM 3976 N N . PHE B 1 218 ? 8.172 -19.547 -16.422 1 97 218 PHE B N 1
ATOM 3977 C CA . PHE B 1 218 ? 7.641 -20.5 -15.453 1 97 218 PHE B CA 1
ATOM 3978 C C . PHE B 1 218 ? 6.426 -19.922 -14.742 1 97 218 PHE B C 1
ATOM 3980 O O . PHE B 1 218 ? 5.379 -20.562 -14.656 1 97 218 PHE B O 1
ATOM 3987 N N . ALA B 1 219 ? 6.547 -18.719 -14.25 1 97.19 219 ALA B N 1
ATOM 3988 C CA . ALA B 1 219 ? 5.484 -18.062 -13.492 1 97.19 219 ALA B CA 1
ATOM 3989 C C . ALA B 1 219 ? 4.215 -17.938 -14.336 1 97.19 219 ALA B C 1
ATOM 3991 O O . ALA B 1 219 ? 3.107 -18.141 -13.836 1 97.19 219 ALA B O 1
ATOM 3992 N N . MET B 1 220 ? 4.387 -17.594 -15.562 1 96.38 220 MET B N 1
ATOM 3993 C CA . MET B 1 220 ? 3.248 -17.422 -16.469 1 96.38 220 MET B CA 1
ATOM 3994 C C . MET B 1 220 ? 2.512 -18.734 -16.672 1 96.38 220 MET B C 1
ATOM 3996 O O . MET B 1 220 ? 1.284 -18.797 -16.578 1 96.38 220 MET B O 1
ATOM 4000 N N . GLU B 1 221 ? 3.25 -19.797 -16.938 1 95.69 221 GLU B N 1
ATOM 4001 C CA . GLU B 1 221 ? 2.652 -21.125 -17.109 1 95.69 221 GLU B CA 1
ATOM 4002 C C . GLU B 1 221 ? 1.948 -21.578 -15.836 1 95.69 221 GLU B C 1
ATOM 4004 O O . GLU B 1 221 ? 0.845 -22.125 -15.898 1 95.69 221 GLU B O 1
ATOM 4009 N N . LEU B 1 222 ? 2.609 -21.359 -14.758 1 94.56 222 LEU B N 1
ATOM 4010 C CA . LEU B 1 222 ? 2.031 -21.734 -13.477 1 94.56 222 LEU B CA 1
ATOM 4011 C C . LEU B 1 222 ? 0.738 -20.969 -13.211 1 94.56 222 LEU B C 1
ATOM 4013 O O . LEU B 1 222 ? -0.244 -21.547 -12.742 1 94.56 222 LEU B O 1
ATOM 4017 N N . GLY B 1 223 ? 0.805 -19.688 -13.469 1 94.44 223 GLY B N 1
ATOM 4018 C CA . GLY B 1 223 ? -0.381 -18.875 -13.281 1 94.44 223 GLY B CA 1
ATOM 4019 C C . GLY B 1 223 ? -1.573 -19.359 -14.086 1 94.44 223 GLY B C 1
ATOM 4020 O O . GLY B 1 223 ? -2.689 -19.422 -13.57 1 94.44 223 GLY B O 1
ATOM 4021 N N . GLN B 1 224 ? -1.329 -19.672 -15.312 1 94 224 GLN B N 1
ATOM 4022 C CA . GLN B 1 224 ? -2.393 -20.203 -16.156 1 94 224 GLN B CA 1
ATOM 4023 C C . GLN B 1 224 ? -2.924 -21.531 -15.609 1 94 224 GLN B C 1
ATOM 4025 O O . GLN B 1 224 ? -4.137 -21.75 -15.57 1 94 224 GLN B O 1
ATOM 4030 N N . ALA B 1 225 ? -2.07 -22.375 -15.227 1 91.88 225 ALA B N 1
ATOM 4031 C CA . ALA B 1 225 ? -2.453 -23.688 -14.688 1 91.88 225 ALA B CA 1
ATOM 4032 C C . ALA B 1 225 ? -3.312 -23.531 -13.438 1 91.88 225 ALA B C 1
ATOM 4034 O O . ALA B 1 225 ? -4.316 -24.219 -13.273 1 91.88 225 ALA B O 1
ATOM 4035 N N . PHE B 1 226 ? -2.906 -22.641 -12.617 1 89.56 226 PHE B N 1
ATOM 4036 C CA . PHE B 1 226 ? -3.615 -22.422 -11.359 1 89.56 226 PHE B CA 1
ATOM 4037 C C . PHE B 1 226 ? -5.035 -21.938 -11.625 1 89.56 226 PHE B C 1
ATOM 4039 O O . PHE B 1 226 ? -5.973 -22.344 -10.93 1 89.56 226 PHE B O 1
ATOM 4046 N N . GLN B 1 227 ? -5.152 -21.047 -12.516 1 88.19 227 GLN B N 1
ATOM 4047 C CA . GLN B 1 227 ? -6.484 -20.531 -12.812 1 88.19 227 GLN B CA 1
ATOM 4048 C C . GLN B 1 227 ? -7.371 -21.609 -13.422 1 88.19 227 GLN B C 1
ATOM 4050 O O . GLN B 1 227 ? -8.555 -21.719 -13.094 1 88.19 227 GLN B O 1
ATOM 4055 N N . MET B 1 228 ? -6.84 -22.406 -14.312 1 88.25 228 MET B N 1
ATOM 4056 C CA . MET B 1 228 ? -7.594 -23.516 -14.906 1 88.25 228 MET B CA 1
ATOM 4057 C C . MET B 1 228 ? -8.023 -24.516 -13.844 1 88.25 228 MET B C 1
ATOM 4059 O O . MET B 1 228 ? -9.141 -25.031 -13.875 1 88.25 228 MET B O 1
ATOM 4063 N N . TYR B 1 229 ? -7.105 -24.734 -12.969 1 86.19 229 TYR B N 1
ATOM 4064 C CA . TYR B 1 229 ? -7.41 -25.625 -11.859 1 86.19 229 TYR B CA 1
ATOM 4065 C C . TYR B 1 229 ? -8.562 -25.078 -11.023 1 86.19 229 TYR B C 1
ATOM 4067 O O . TYR B 1 229 ? -9.5 -25.812 -10.688 1 86.19 229 TYR B O 1
ATOM 4075 N N . ASP B 1 230 ? -8.461 -23.859 -10.68 1 83 230 ASP B N 1
ATOM 4076 C CA . ASP B 1 230 ? -9.508 -23.203 -9.883 1 83 230 ASP B CA 1
ATOM 4077 C C . ASP B 1 230 ? -10.852 -23.25 -10.617 1 83 230 ASP B C 1
ATOM 4079 O O . ASP B 1 230 ? -11.891 -23.438 -9.992 1 83 230 ASP B O 1
ATOM 4083 N N . ASP B 1 231 ? -10.852 -23.047 -11.883 1 82.5 231 ASP B N 1
ATOM 4084 C CA . ASP B 1 231 ?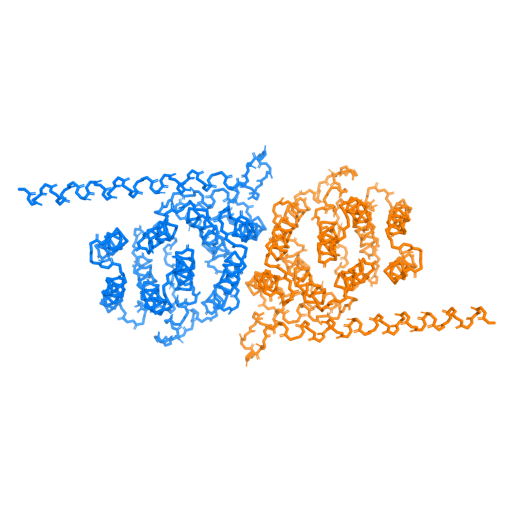 -12.07 -23.094 -12.68 1 82.5 231 ASP B CA 1
ATOM 4085 C C . ASP B 1 231 ? -12.695 -24.484 -12.648 1 82.5 231 ASP B C 1
ATOM 4087 O O . ASP B 1 231 ? -13.914 -24.625 -12.609 1 82.5 231 ASP B O 1
ATOM 4091 N N . LEU B 1 232 ? -11.859 -25.469 -12.719 1 83.06 232 LEU B N 1
ATOM 4092 C CA . LEU B 1 232 ? -12.32 -26.844 -12.703 1 83.06 232 LEU B CA 1
ATOM 4093 C C . LEU B 1 232 ? -12.922 -27.203 -11.344 1 83.06 232 LEU B C 1
ATOM 4095 O O . LEU B 1 232 ? -13.906 -27.938 -11.273 1 83.06 232 LEU B O 1
ATOM 4099 N N . ARG B 1 233 ? -12.367 -26.672 -10.281 1 79.25 233 ARG B N 1
ATOM 4100 C CA . ARG B 1 233 ? -12.82 -26.938 -8.922 1 79.25 233 ARG B CA 1
ATOM 4101 C C . ARG B 1 233 ? -14.141 -26.234 -8.633 1 79.25 233 ARG B C 1
ATOM 4103 O O . ARG B 1 233 ? -14.945 -26.703 -7.828 1 79.25 233 ARG B O 1
ATOM 4110 N N . ASP B 1 234 ? -14.203 -25.062 -9.102 1 75.75 234 ASP B N 1
ATOM 4111 C CA . ASP B 1 234 ? -15.422 -24.281 -8.898 1 75.75 234 ASP B CA 1
ATOM 4112 C C . ASP B 1 234 ? -16.641 -25.016 -9.469 1 75.75 234 ASP B C 1
ATOM 4114 O O . ASP B 1 234 ? -17.766 -24.828 -8.984 1 75.75 234 ASP B O 1
ATOM 4118 N N . ASN B 1 235 ? -16.438 -25.766 -10.383 1 68.69 235 ASN B N 1
ATOM 4119 C CA . ASN B 1 235 ? -17.531 -26.5 -11.008 1 68.69 235 ASN B CA 1
ATOM 4120 C C . ASN B 1 235 ? -17.766 -27.844 -10.32 1 68.69 235 ASN B C 1
ATOM 4122 O O . ASN B 1 235 ? -18.734 -28.531 -10.625 1 68.69 235 ASN B O 1
ATOM 4126 N N . SER B 1 236 ? -16.875 -28.031 -9.297 1 67.75 236 SER B N 1
ATOM 4127 C CA . SER B 1 236 ? -17.031 -29.297 -8.578 1 67.75 236 SER B CA 1
ATOM 4128 C C . SER B 1 236 ? -17.891 -29.109 -7.332 1 67.75 236 SER B C 1
ATOM 4130 O O . SER B 1 236 ? -17.797 -28.094 -6.645 1 67.75 236 SER B O 1
ATOM 4132 N N . PRO B 1 237 ? -18.859 -29.922 -7.059 1 57.47 237 PRO B N 1
ATOM 4133 C CA . PRO B 1 237 ? -19.781 -29.828 -5.922 1 57.47 237 PRO B CA 1
ATOM 4134 C C . PRO B 1 237 ? -19.047 -29.734 -4.582 1 57.47 237 PRO B C 1
ATOM 4136 O O . PRO B 1 237 ? -19.625 -29.234 -3.605 1 57.47 237 PRO B O 1
ATOM 4139 N N . ASP B 1 238 ? -17.922 -30.234 -4.34 1 53.41 238 ASP B N 1
ATOM 4140 C CA . ASP B 1 238 ? -17.234 -30.328 -3.057 1 53.41 238 ASP B CA 1
ATOM 4141 C C . ASP B 1 238 ? -16.359 -29.109 -2.811 1 53.41 238 ASP B C 1
ATOM 4143 O O . ASP B 1 238 ? -15.477 -29.125 -1.955 1 53.41 238 ASP B O 1
ATOM 4147 N N . SER B 1 239 ? -16.766 -28 -3.377 1 54.47 239 SER B N 1
ATOM 4148 C CA . SER B 1 239 ? -15.828 -26.891 -3.262 1 54.47 239 SER B CA 1
ATOM 4149 C C . SER B 1 239 ? -16.062 -26.109 -1.975 1 54.47 239 SER B C 1
ATOM 4151 O O . SER B 1 239 ? -17.188 -26 -1.496 1 54.47 239 SER B O 1
ATOM 4153 N N . ASP B 1 240 ? -14.984 -25.875 -1.115 1 54.16 240 ASP B N 1
ATOM 4154 C CA . ASP B 1 240 ? -15.008 -25.078 0.1 1 54.16 240 ASP B CA 1
ATOM 4155 C C . ASP B 1 240 ? -15.297 -23.609 -0.218 1 54.16 240 ASP B C 1
ATOM 4157 O O . ASP B 1 240 ? -15.086 -22.734 0.626 1 54.16 240 ASP B O 1
ATOM 4161 N N . LYS B 1 241 ? -15.68 -23.422 -1.523 1 60.81 241 LYS B N 1
ATOM 4162 C CA . LYS B 1 241 ? -16.078 -22.094 -1.974 1 60.81 241 LYS B CA 1
ATOM 4163 C C . LYS B 1 241 ? -17.531 -22.078 -2.443 1 60.81 241 LYS B C 1
ATOM 4165 O O . LYS B 1 241 ? -18.172 -23.125 -2.525 1 60.81 241 LYS B O 1
ATOM 4170 N N . ASP B 1 242 ? -18.078 -20.672 -2.488 1 56.44 242 ASP B N 1
ATOM 4171 C CA . ASP B 1 242 ? -19.438 -20.578 -3.037 1 56.44 242 ASP B CA 1
ATOM 4172 C C . ASP B 1 242 ? -19.547 -21.328 -4.359 1 56.44 242 ASP B C 1
ATOM 4174 O O . ASP B 1 242 ? -18.688 -21.172 -5.238 1 56.44 242 ASP B O 1
ATOM 4178 N N . GLN B 1 243 ? -20.344 -22.328 -4.422 1 53.97 243 GLN B N 1
ATOM 4179 C CA . GLN B 1 243 ? -20.625 -23.031 -5.668 1 53.97 243 GLN B CA 1
ATOM 4180 C C . GLN B 1 243 ? -21.375 -22.156 -6.648 1 53.97 243 GLN B C 1
ATOM 4182 O O . GLN B 1 243 ? -22.141 -21.266 -6.234 1 53.97 243 GLN B O 1
ATOM 4187 N N . GLY B 1 244 ? -21 -22.172 -7.895 1 53.56 244 GLY B N 1
ATOM 4188 C CA . GLY B 1 244 ? -21.75 -21.531 -8.961 1 53.56 244 GLY B CA 1
ATOM 4189 C C . GLY B 1 244 ? -21.391 -20.062 -9.133 1 53.56 244 GLY B C 1
ATOM 4190 O O . GLY B 1 244 ? -22.156 -19.297 -9.719 1 53.56 244 GLY B O 1
ATOM 4191 N N . LYS B 1 245 ? -20.359 -19.703 -8.508 1 55.56 245 LYS B N 1
ATOM 4192 C CA . LYS B 1 245 ? -19.984 -18.297 -8.602 1 55.56 245 LYS B CA 1
ATOM 4193 C C . LYS B 1 245 ? -19.656 -17.906 -10.039 1 55.56 245 LYS B C 1
ATOM 4195 O O . LYS B 1 245 ? -19.766 -16.734 -10.422 1 55.56 245 LYS B O 1
ATOM 4200 N N . ASP B 1 246 ? -19.219 -18.938 -10.664 1 58.34 246 ASP B N 1
ATOM 4201 C CA . ASP B 1 246 ? -18.859 -18.688 -12.055 1 58.34 246 ASP B CA 1
ATOM 4202 C C . ASP B 1 246 ? -20.047 -18.875 -12.984 1 58.34 246 ASP B C 1
ATOM 4204 O O . ASP B 1 246 ? -19.891 -18.875 -14.211 1 58.34 246 ASP B O 1
ATOM 4208 N N . GLN B 1 247 ? -21.094 -19.094 -12.367 1 59.06 247 GLN B N 1
ATOM 4209 C CA . GLN B 1 247 ? -22.25 -19.219 -13.258 1 59.06 247 GLN B CA 1
ATOM 4210 C C . GLN B 1 247 ? -22.469 -17.938 -14.047 1 59.06 247 GLN B C 1
ATOM 4212 O O . GLN B 1 247 ? -22.609 -16.859 -13.469 1 59.06 247 GLN B O 1
ATOM 4217 N N . GLY B 1 248 ? -22.312 -18.078 -15.32 1 64.25 248 GLY B N 1
ATOM 4218 C CA . GLY B 1 248 ? -22.531 -16.969 -16.234 1 64.25 248 GLY B CA 1
ATOM 4219 C C . GLY B 1 248 ? -21.25 -16.234 -16.578 1 64.25 248 GLY B C 1
ATOM 4220 O O . GLY B 1 248 ? -21.266 -15.297 -17.375 1 64.25 248 GLY B O 1
ATOM 4221 N N . LYS B 1 249 ? -20.156 -16.812 -16 1 70.25 249 LYS B N 1
ATOM 4222 C CA . LYS B 1 249 ? -18.906 -16.172 -16.328 1 70.25 249 LYS B CA 1
ATOM 4223 C C . LYS B 1 249 ? -18.188 -16.906 -17.469 1 70.25 249 LYS B C 1
ATOM 4225 O O . LYS B 1 249 ? -18.312 -18.125 -17.594 1 70.25 249 LYS B O 1
ATOM 4230 N N . SER B 1 250 ? -17.547 -16.062 -18.219 1 78.38 250 SER B N 1
ATOM 4231 C CA . SER B 1 250 ? -16.734 -16.625 -19.297 1 78.38 250 SER B CA 1
ATOM 4232 C C . SER B 1 250 ? -15.406 -17.156 -18.781 1 78.38 250 SER B C 1
ATOM 4234 O O . SER B 1 250 ? -14.5 -16.391 -18.469 1 78.38 250 SER B O 1
ATOM 4236 N N . THR B 1 251 ? -15.328 -18.531 -18.656 1 81.25 251 THR B N 1
ATOM 4237 C CA . THR B 1 251 ? -14.117 -19.234 -18.25 1 81.25 251 THR B CA 1
ATOM 4238 C C . THR B 1 251 ? -13.68 -20.219 -19.344 1 81.25 251 THR B C 1
ATOM 4240 O O . THR B 1 251 ? -14.375 -20.391 -20.344 1 81.25 251 THR B O 1
ATOM 4243 N N . PHE B 1 252 ? -12.5 -20.766 -19.125 1 85.12 252 PHE B N 1
ATOM 4244 C CA . PHE B 1 252 ? -12.039 -21.766 -20.078 1 85.12 252 PHE B CA 1
ATOM 4245 C C . PHE B 1 252 ? -12.969 -22.969 -20.094 1 85.12 252 PHE B C 1
ATOM 4247 O O . PHE B 1 252 ? -13.195 -23.578 -21.141 1 85.12 252 PHE B O 1
ATOM 4254 N N . VAL B 1 253 ? -13.492 -23.188 -18.969 1 84.06 253 VAL B N 1
ATOM 4255 C CA . VAL B 1 253 ? -14.391 -24.328 -18.875 1 84.06 253 VAL B CA 1
ATOM 4256 C C . VAL B 1 253 ? -15.664 -24.062 -19.672 1 84.06 253 VAL B C 1
ATOM 4258 O O . VAL B 1 253 ? -16.156 -24.938 -20.391 1 84.06 253 VAL B O 1
ATOM 4261 N N . SER B 1 254 ? -16.172 -22.844 -19.5 1 82.94 254 SER B N 1
ATOM 4262 C CA . SER B 1 254 ? -17.375 -22.469 -20.234 1 82.94 254 SER B CA 1
ATOM 4263 C C . SER B 1 254 ? -17.109 -22.391 -21.734 1 82.94 254 SER B C 1
ATOM 4265 O O . SER B 1 254 ? -17.984 -22.688 -22.547 1 82.94 254 SER B O 1
ATOM 4267 N N . LEU B 1 255 ? -15.898 -22.156 -22.109 1 83.94 255 LEU B N 1
ATOM 4268 C CA . LEU B 1 255 ? -15.547 -21.953 -23.5 1 83.94 255 LEU B CA 1
ATOM 4269 C C . LEU B 1 255 ? -15.219 -23.281 -24.188 1 83.94 255 LEU B C 1
ATOM 4271 O O . LEU B 1 255 ? -15.594 -23.5 -25.328 1 83.94 255 LEU B O 1
ATOM 4275 N N . TYR B 1 256 ? -14.469 -24.125 -23.453 1 88.62 256 TYR B N 1
ATOM 4276 C CA . TYR B 1 256 ? -13.875 -25.281 -24.125 1 88.62 256 TYR B CA 1
ATOM 4277 C C . TYR B 1 256 ? -14.414 -26.578 -23.547 1 88.62 256 TYR B C 1
ATOM 4279 O O . TYR B 1 256 ? -14.258 -27.641 -24.156 1 88.62 256 TYR B O 1
ATOM 4287 N N . GLY B 1 257 ? -15.047 -26.469 -22.391 1 87.94 257 GLY B N 1
ATOM 4288 C CA . GLY B 1 257 ? -15.453 -27.688 -21.688 1 87.94 257 GLY B CA 1
ATOM 4289 C C . GLY B 1 257 ? -14.391 -28.203 -20.75 1 87.94 257 GLY B C 1
ATOM 4290 O O . GLY B 1 257 ? -13.219 -27.844 -20.859 1 87.94 257 GLY B O 1
ATOM 4291 N N . GLU B 1 258 ? -14.75 -29.094 -19.875 1 88.88 258 GLU B N 1
ATOM 4292 C CA . GLU B 1 258 ? -13.883 -29.578 -18.812 1 88.88 258 GLU B CA 1
ATOM 4293 C C . GLU B 1 258 ? -12.734 -30.422 -19.359 1 88.88 258 GLU B C 1
ATOM 4295 O O . GLU B 1 258 ? -11.594 -30.297 -18.906 1 88.88 258 GLU B O 1
ATOM 4300 N N . ARG B 1 259 ? -13.039 -31.203 -20.297 1 90.62 259 ARG B N 1
ATOM 4301 C CA . ARG B 1 259 ? -12.031 -32.094 -20.844 1 90.62 259 ARG B CA 1
ATOM 4302 C C . ARG B 1 259 ? -10.875 -31.328 -21.469 1 90.62 259 ARG B C 1
ATOM 4304 O O . ARG B 1 259 ? -9.711 -31.609 -21.188 1 90.62 259 ARG B O 1
ATOM 4311 N N . LYS B 1 260 ? -11.211 -30.359 -22.281 1 92.12 260 LYS B N 1
ATOM 4312 C CA . LYS B 1 260 ? -10.188 -29.562 -22.938 1 92.12 260 LYS B CA 1
ATOM 4313 C C . LYS B 1 260 ? -9.391 -28.734 -21.922 1 92.12 260 LYS B C 1
ATOM 4315 O O . LYS B 1 260 ? -8.18 -28.547 -22.094 1 92.12 260 LYS B O 1
ATOM 4320 N N . VAL B 1 261 ? -10.094 -28.266 -20.953 1 90.94 261 VAL B N 1
ATOM 4321 C CA . VAL B 1 261 ? -9.422 -27.469 -19.922 1 90.94 261 VAL B CA 1
ATOM 4322 C C . VAL B 1 261 ? -8.453 -28.359 -19.141 1 90.94 261 VAL B C 1
ATOM 4324 O O . VAL B 1 261 ? -7.363 -27.922 -18.766 1 90.94 261 VAL B O 1
ATOM 4327 N N . HIS B 1 262 ? -8.82 -29.578 -18.953 1 90 262 HIS B N 1
ATOM 4328 C CA . HIS B 1 262 ? -7.918 -30.531 -18.312 1 90 262 HIS B CA 1
ATOM 4329 C C . HIS B 1 262 ? -6.656 -30.734 -19.141 1 90 262 HIS B C 1
ATOM 4331 O O . HIS B 1 262 ? -5.551 -30.797 -18.594 1 90 262 HIS B O 1
ATOM 4337 N N . GLU B 1 263 ? -6.871 -30.859 -20.344 1 92.44 263 GLU B N 1
ATOM 4338 C CA . GLU B 1 263 ? -5.738 -31.062 -21.25 1 92.44 263 GLU B CA 1
ATOM 4339 C C . GLU B 1 263 ? -4.816 -29.844 -21.234 1 92.44 263 GLU B C 1
ATOM 4341 O O . GLU B 1 263 ? -3.594 -29.984 -21.172 1 92.44 263 GLU B O 1
ATOM 4346 N N . GLN B 1 264 ? -5.418 -28.703 -21.312 1 92.81 264 GLN B N 1
ATOM 4347 C CA . GLN B 1 264 ? -4.637 -27.469 -21.297 1 92.81 264 GLN B CA 1
ATOM 4348 C C . GLN B 1 264 ? -3.906 -27.297 -19.969 1 92.81 264 GLN B C 1
ATOM 4350 O O . GLN B 1 264 ? -2.771 -26.812 -19.938 1 92.81 264 GLN B O 1
ATOM 4355 N N . LEU B 1 265 ? -4.57 -27.609 -18.922 1 91.94 265 LEU B N 1
ATOM 4356 C CA . LEU B 1 265 ? -3.963 -27.562 -17.609 1 91.94 265 LEU B CA 1
ATOM 4357 C C . LEU B 1 265 ? -2.693 -28.391 -17.547 1 91.94 265 LEU B C 1
ATOM 4359 O O . LEU B 1 265 ? -1.656 -27.938 -17.062 1 91.94 265 LEU B O 1
ATOM 4363 N N . GLN B 1 266 ? -2.738 -29.594 -18.141 1 91 266 GLN B N 1
ATOM 4364 C CA . GLN B 1 266 ? -1.592 -30.484 -18.156 1 91 266 GLN B CA 1
ATOM 4365 C C . GLN B 1 266 ? -0.452 -29.922 -19 1 91 266 GLN B C 1
ATOM 4367 O O . GLN B 1 266 ? 0.719 -30.062 -18.641 1 91 266 GLN B O 1
ATOM 4372 N N . ILE B 1 267 ? -0.833 -29.297 -20.062 1 94 267 ILE B N 1
ATOM 4373 C CA . ILE B 1 267 ? 0.166 -28.688 -20.938 1 94 267 ILE B CA 1
ATOM 4374 C C . ILE B 1 267 ? 0.879 -27.562 -20.203 1 94 267 ILE B C 1
ATOM 4376 O O . ILE B 1 267 ? 2.109 -27.5 -20.203 1 94 267 ILE B O 1
ATOM 4380 N N . HIS B 1 268 ? 0.115 -26.672 -19.562 1 94.44 268 HIS B N 1
ATOM 4381 C CA . HIS B 1 268 ? 0.701 -25.562 -18.812 1 94.44 268 HIS B CA 1
ATOM 4382 C C . HIS B 1 268 ? 1.578 -26.078 -17.672 1 94.44 268 HIS B C 1
ATOM 4384 O O . HIS B 1 268 ? 2.643 -25.516 -17.391 1 94.44 268 HIS B O 1
ATOM 4390 N N . LEU B 1 269 ? 1.185 -27.109 -16.984 1 91.44 269 LEU B N 1
ATOM 4391 C CA . LEU B 1 269 ? 1.963 -27.688 -15.891 1 91.44 269 LEU B CA 1
ATOM 4392 C C . LEU B 1 269 ? 3.271 -28.266 -16.406 1 91.44 269 LEU B C 1
ATOM 4394 O O . LEU B 1 269 ? 4.32 -28.109 -15.773 1 91.44 269 LEU B O 1
ATOM 4398 N N . SER B 1 270 ? 3.188 -29 -17.5 1 92.44 270 SER B N 1
ATOM 4399 C CA . SER B 1 270 ? 4.383 -29.578 -18.109 1 92.44 270 SER B CA 1
ATOM 4400 C C . SER B 1 270 ? 5.371 -28.484 -18.516 1 92.44 270 SER B C 1
ATOM 4402 O O . SER B 1 270 ? 6.582 -28.641 -18.328 1 92.44 270 SER B O 1
ATOM 4404 N N . ASN B 1 271 ? 4.84 -27.453 -19.141 1 95.56 271 ASN B N 1
ATOM 4405 C CA . ASN B 1 271 ? 5.68 -26.328 -19.516 1 95.56 271 ASN B CA 1
ATOM 4406 C C . ASN B 1 271 ? 6.324 -25.672 -18.297 1 95.56 271 ASN B C 1
ATOM 4408 O O . ASN B 1 271 ? 7.508 -25.344 -18.312 1 95.56 271 ASN B O 1
ATOM 4412 N N . ALA B 1 272 ? 5.52 -25.453 -17.234 1 94.81 272 ALA B N 1
ATOM 4413 C CA . ALA B 1 272 ? 6.039 -24.875 -16 1 94.81 272 ALA B CA 1
ATOM 4414 C C . ALA B 1 272 ? 7.184 -25.719 -15.445 1 94.81 272 ALA B C 1
ATOM 4416 O O . ALA B 1 272 ? 8.219 -25.172 -15.055 1 94.81 272 ALA B O 1
ATOM 4417 N N . GLU B 1 273 ? 7 -26.984 -15.414 1 92.19 273 GLU B N 1
ATOM 4418 C CA . GLU B 1 273 ? 8.031 -27.891 -14.906 1 92.19 273 GLU B CA 1
ATOM 4419 C C . GLU B 1 273 ? 9.297 -27.812 -15.758 1 92.19 273 GLU B C 1
ATOM 4421 O O . GLU B 1 273 ? 10.406 -27.875 -15.227 1 92.19 273 GLU B O 1
ATOM 4426 N N . ARG B 1 274 ? 9.125 -27.781 -17.031 1 94.88 274 ARG B N 1
ATOM 4427 C CA . ARG B 1 274 ? 10.258 -27.688 -17.953 1 94.88 274 ARG B CA 1
ATOM 4428 C C . ARG B 1 274 ? 11.078 -26.438 -17.672 1 94.88 274 ARG B C 1
ATOM 4430 O O . ARG B 1 274 ? 12.305 -26.5 -17.578 1 94.88 274 ARG B O 1
ATOM 4437 N N . TYR B 1 275 ? 10.438 -25.266 -17.547 1 96.5 275 TYR B N 1
ATOM 4438 C CA . TYR B 1 275 ? 11.133 -24.016 -17.25 1 96.5 275 TYR B CA 1
ATOM 4439 C C . TYR B 1 275 ? 11.828 -24.094 -15.891 1 96.5 275 TYR B C 1
ATOM 4441 O O . TYR B 1 275 ? 12.969 -23.641 -15.742 1 96.5 275 TYR B O 1
ATOM 4449 N N . LEU B 1 276 ? 11.18 -24.656 -14.914 1 95.38 276 LEU B N 1
ATOM 4450 C CA . LEU B 1 276 ? 11.75 -24.781 -13.578 1 95.38 276 LEU B CA 1
ATOM 4451 C C . LEU B 1 276 ? 13.008 -25.641 -13.602 1 95.38 276 LEU B C 1
ATOM 4453 O O . LEU B 1 276 ? 14.016 -25.297 -12.977 1 95.38 276 LEU B O 1
ATOM 4457 N N . SER B 1 277 ? 12.922 -26.75 -14.32 1 95.06 277 SER B N 1
ATOM 4458 C CA . SER B 1 277 ? 14.039 -27.688 -14.375 1 95.06 277 SER B CA 1
ATOM 4459 C C . SER B 1 277 ? 15.234 -27.078 -15.094 1 95.06 277 SER B C 1
ATOM 4461 O O . SER B 1 277 ? 16.391 -27.422 -14.812 1 95.06 277 SER B O 1
ATOM 4463 N N . GLN B 1 278 ? 14.93 -26.172 -15.992 1 96.5 278 GLN B N 1
ATOM 4464 C CA . GLN B 1 278 ? 15.992 -25.484 -16.719 1 96.5 278 GLN B CA 1
ATOM 4465 C C . GLN B 1 278 ? 16.859 -24.641 -15.758 1 96.5 278 GLN B C 1
ATOM 4467 O O . GLN B 1 278 ? 18.062 -24.484 -15.977 1 96.5 278 GLN B O 1
ATOM 4472 N N . VAL B 1 279 ? 16.266 -24.141 -14.734 1 96.94 279 VAL B N 1
ATOM 4473 C CA . VAL B 1 279 ? 16.969 -23.234 -13.828 1 96.94 279 VAL B CA 1
ATOM 4474 C C . VAL B 1 279 ? 17.484 -24.016 -12.617 1 96.94 279 VAL B C 1
ATOM 4476 O O . VAL B 1 279 ? 18.609 -23.828 -12.172 1 96.94 279 VAL B O 1
ATOM 4479 N N . TYR B 1 280 ? 16.688 -24.938 -12.07 1 96.31 280 TYR B N 1
ATOM 4480 C CA . TYR B 1 280 ? 16.984 -25.5 -10.75 1 96.31 280 TYR B CA 1
ATOM 4481 C C . TYR B 1 280 ? 17.406 -26.953 -10.867 1 96.31 280 TYR B C 1
ATOM 4483 O O . TYR B 1 280 ? 17.938 -27.531 -9.914 1 96.31 280 TYR B O 1
ATOM 4491 N N . GLY B 1 281 ? 17.172 -27.609 -12.023 1 93.62 281 GLY B N 1
ATOM 4492 C CA . GLY B 1 281 ? 17.359 -29.047 -12.148 1 93.62 281 GLY B CA 1
ATOM 4493 C C . GLY B 1 281 ? 16.141 -29.844 -11.742 1 93.62 281 GLY B C 1
ATOM 4494 O O . GLY B 1 281 ? 15.234 -29.312 -11.086 1 93.62 281 GLY B O 1
ATOM 4495 N N . ARG B 1 282 ? 16.062 -31.109 -11.984 1 88.38 282 ARG B N 1
ATOM 4496 C CA . ARG B 1 282 ? 14.883 -31.953 -11.836 1 88.38 282 ARG B CA 1
ATOM 4497 C C . ARG B 1 282 ? 14.727 -32.406 -10.391 1 88.38 282 ARG B C 1
ATOM 4499 O O . ARG B 1 282 ? 13.641 -32.812 -9.977 1 88.38 282 ARG B O 1
ATOM 4506 N N . ARG B 1 283 ? 15.805 -32.344 -9.617 1 87.94 283 ARG B N 1
ATOM 4507 C CA . ARG B 1 283 ? 15.742 -32.938 -8.281 1 87.94 283 ARG B CA 1
ATOM 4508 C C . ARG B 1 283 ? 15.781 -31.844 -7.207 1 87.94 283 ARG B C 1
ATOM 4510 O O . ARG B 1 283 ? 15.906 -32.156 -6.02 1 87.94 283 ARG B O 1
ATOM 4517 N N . SER B 1 284 ? 15.602 -30.656 -7.617 1 91.69 284 SER B N 1
ATOM 4518 C CA . SER B 1 284 ? 15.641 -29.562 -6.652 1 91.69 284 SER B CA 1
ATOM 4519 C C . SER B 1 284 ? 14.383 -29.531 -5.793 1 91.69 284 SER B C 1
ATOM 4521 O O . SER B 1 284 ? 13.328 -30.016 -6.215 1 91.69 284 SER B O 1
ATOM 4523 N N . PRO B 1 285 ? 14.484 -29 -4.574 1 91.94 285 PRO B N 1
ATOM 4524 C CA . PRO B 1 285 ? 13.312 -28.922 -3.697 1 91.94 285 PRO B CA 1
ATOM 4525 C C . PRO B 1 285 ? 12.141 -28.188 -4.34 1 91.94 285 PRO B C 1
ATOM 4527 O O . PRO B 1 285 ? 10.992 -28.609 -4.195 1 91.94 285 PRO B O 1
ATOM 4530 N N . ILE B 1 286 ? 12.391 -27.156 -5.023 1 94.12 286 ILE B N 1
ATOM 4531 C CA . ILE B 1 286 ? 11.305 -26.391 -5.625 1 94.12 286 ILE B CA 1
ATOM 4532 C C . ILE B 1 286 ? 10.625 -27.219 -6.703 1 94.12 286 ILE B C 1
ATOM 4534 O O . ILE B 1 286 ? 9.398 -27.172 -6.852 1 94.12 286 ILE B O 1
ATOM 4538 N N . THR B 1 287 ? 11.391 -27.938 -7.496 1 92.56 287 THR B N 1
ATOM 4539 C CA . THR B 1 287 ? 10.812 -28.781 -8.531 1 92.56 287 THR B CA 1
ATOM 4540 C C . THR B 1 287 ? 9.969 -29.891 -7.902 1 92.56 287 THR B C 1
ATOM 4542 O O . THR B 1 287 ? 8.883 -30.203 -8.391 1 92.56 287 THR B O 1
ATOM 4545 N N . ARG B 1 288 ? 10.43 -30.438 -6.84 1 90.62 288 ARG B N 1
ATOM 4546 C CA . ARG B 1 288 ? 9.688 -31.469 -6.125 1 90.62 288 ARG B CA 1
ATOM 4547 C C . ARG B 1 288 ? 8.398 -30.922 -5.531 1 90.62 288 ARG B C 1
ATOM 4549 O O . ARG B 1 288 ? 7.355 -31.562 -5.574 1 90.62 288 ARG B O 1
ATOM 4556 N N . TYR B 1 289 ? 8.539 -29.766 -4.969 1 91.75 289 TYR B N 1
ATOM 4557 C CA . TYR B 1 289 ? 7.363 -29.109 -4.395 1 91.75 289 TYR B CA 1
ATOM 4558 C C . TYR B 1 289 ? 6.297 -28.859 -5.457 1 91.75 289 TYR B C 1
ATOM 4560 O O . TYR B 1 289 ? 5.117 -29.125 -5.227 1 91.75 289 TYR B O 1
ATOM 4568 N N . MET B 1 290 ? 6.723 -28.375 -6.57 1 88.44 290 MET B N 1
ATOM 4569 C CA . MET B 1 290 ? 5.793 -28.109 -7.664 1 88.44 290 MET B CA 1
ATOM 4570 C C . MET B 1 290 ? 5.113 -29.375 -8.141 1 88.44 290 MET B C 1
ATOM 4572 O O . MET B 1 290 ? 3.914 -29.375 -8.43 1 88.44 290 MET B O 1
ATOM 4576 N N . ARG B 1 291 ? 5.797 -30.453 -8.219 1 85.06 291 ARG B N 1
ATOM 4577 C CA . ARG B 1 291 ? 5.234 -31.75 -8.617 1 85.06 291 ARG B CA 1
ATOM 4578 C C . ARG B 1 291 ? 4.18 -32.219 -7.617 1 85.06 291 ARG B C 1
ATOM 4580 O O . ARG B 1 291 ? 3.15 -32.781 -8.008 1 85.06 291 ARG B O 1
ATOM 4587 N N . MET B 1 292 ? 4.504 -31.984 -6.402 1 83.56 292 MET B N 1
ATOM 4588 C CA . MET B 1 292 ? 3.564 -32.375 -5.352 1 83.56 292 MET B CA 1
ATOM 4589 C C . MET B 1 292 ? 2.25 -31.609 -5.5 1 83.56 292 MET B C 1
ATOM 4591 O O . MET B 1 292 ? 1.173 -32.188 -5.387 1 83.56 292 MET B O 1
ATOM 4595 N N . ILE B 1 293 ? 2.363 -30.328 -5.715 1 79.19 293 ILE B N 1
ATOM 4596 C CA . ILE B 1 293 ? 1.17 -29.5 -5.848 1 79.19 293 ILE B CA 1
ATOM 4597 C C . ILE B 1 293 ? 0.423 -29.875 -7.129 1 79.19 293 ILE B C 1
ATOM 4599 O O . ILE B 1 293 ? -0.806 -29.984 -7.129 1 79.19 293 ILE B O 1
ATOM 4603 N N . LEU B 1 294 ? 1.189 -30.109 -8.117 1 73 294 LEU B N 1
ATOM 4604 C CA . LEU B 1 294 ? 0.63 -30.375 -9.438 1 73 294 LEU B CA 1
ATOM 4605 C C . LEU B 1 294 ? -0.046 -31.734 -9.477 1 73 294 LEU B C 1
ATOM 4607 O O . LEU B 1 294 ? -1.111 -31.891 -10.078 1 73 294 LEU B O 1
ATOM 4611 N N . GLU B 1 295 ? 0.538 -32.656 -8.875 1 75.75 295 GLU B N 1
ATOM 4612 C CA . GLU B 1 295 ? -0.029 -34 -8.836 1 75.75 295 GLU B CA 1
ATOM 4613 C C . GLU B 1 295 ? -1.339 -34 -8.055 1 75.75 295 GLU B C 1
ATOM 4615 O O . GLU B 1 295 ? -2.295 -34.688 -8.445 1 75.75 295 GLU B O 1
ATOM 4620 N N . LYS B 1 296 ? -1.328 -33.25 -7.055 1 71.81 296 LYS B N 1
ATOM 4621 C CA . LYS B 1 296 ? -2.555 -33.188 -6.266 1 71.81 296 LYS B CA 1
ATOM 4622 C C . LYS B 1 296 ? -3.66 -32.469 -7.039 1 71.81 296 LYS B C 1
ATOM 4624 O O . LYS B 1 296 ? -4.828 -32.875 -6.969 1 71.81 296 LYS B O 1
ATOM 4629 N N . ALA B 1 297 ? -3.191 -31.469 -7.742 1 67.44 297 ALA B N 1
ATOM 4630 C CA . ALA B 1 297 ? -4.152 -30.719 -8.539 1 67.44 297 ALA B CA 1
ATOM 4631 C C . ALA B 1 297 ? -4.746 -31.578 -9.648 1 67.44 297 ALA B C 1
ATOM 4633 O O . ALA B 1 297 ? -5.957 -31.562 -9.883 1 67.44 297 ALA B O 1
ATOM 4634 N N . ILE B 1 298 ? -3.953 -32.469 -10.203 1 64.75 298 ILE B N 1
ATOM 4635 C CA . ILE B 1 298 ? -4.371 -33.344 -11.297 1 64.75 298 ILE B CA 1
ATOM 4636 C C . ILE B 1 298 ? -5.273 -34.438 -10.758 1 64.75 298 ILE B C 1
ATOM 4638 O O . ILE B 1 298 ? -6.293 -34.781 -11.367 1 64.75 298 ILE B O 1
ATOM 4642 N N . ALA B 1 299 ? -4.918 -34.906 -9.633 1 66.06 299 ALA B N 1
ATOM 4643 C CA . ALA B 1 299 ? -5.688 -36 -9.047 1 66.06 299 ALA B CA 1
ATOM 4644 C C . ALA B 1 299 ? -7.074 -35.531 -8.625 1 66.06 299 ALA B C 1
ATOM 4646 O O . ALA B 1 299 ? -8.031 -36.281 -8.641 1 66.06 299 ALA B O 1
ATOM 4647 N N . ALA B 1 300 ? -7.121 -34.312 -8.289 1 58.62 300 ALA B N 1
ATOM 4648 C CA . ALA B 1 300 ? -8.383 -33.75 -7.805 1 58.62 300 ALA B CA 1
ATOM 4649 C C . ALA B 1 300 ? -9.266 -33.312 -8.961 1 58.62 300 ALA B C 1
ATOM 4651 O O . ALA B 1 300 ? -10.477 -33.094 -8.789 1 58.62 300 ALA B O 1
ATOM 4652 N N . ALA B 1 301 ? -8.711 -33.156 -10.055 1 57.09 301 ALA B N 1
ATOM 4653 C CA . ALA B 1 301 ? -9.484 -32.75 -11.211 1 57.09 301 ALA B CA 1
ATOM 4654 C C . ALA B 1 301 ? -10.094 -33.938 -11.938 1 57.09 301 ALA B C 1
ATOM 4656 O O . ALA B 1 301 ? -9.469 -35 -12.031 1 57.09 301 ALA B O 1
#

Solvent-accessible surface area (backbone atoms only — not comparable to full-atom values): 30242 Å² total; per-residue (Å²): 121,67,69,56,50,52,50,46,49,46,46,50,48,53,51,49,50,49,50,51,51,52,51,49,55,54,48,44,60,67,72,43,66,75,63,84,48,91,80,38,53,42,39,46,47,41,44,54,63,58,65,47,86,73,85,53,59,66,27,52,50,23,34,36,46,15,43,63,55,66,35,83,71,70,48,43,56,58,49,14,45,24,52,43,31,42,50,35,21,52,51,45,54,46,34,29,75,71,59,63,46,43,62,36,49,85,72,32,70,23,54,36,78,71,68,28,61,46,40,26,55,42,23,26,51,29,30,42,22,47,22,51,26,45,47,36,60,49,67,98,54,59,40,60,56,27,24,52,49,40,34,49,49,18,42,33,50,5,76,76,6,34,37,41,13,50,52,47,44,69,68,43,25,71,33,95,64,53,72,66,55,49,48,51,32,37,36,22,56,43,8,32,58,43,32,42,38,43,49,50,23,40,59,76,27,68,50,63,76,77,53,51,63,42,45,41,51,19,16,45,25,42,19,49,22,51,51,47,49,51,55,57,41,48,72,36,90,84,41,59,43,60,70,58,73,58,65,72,36,55,42,62,46,73,71,61,30,64,69,52,39,50,52,50,31,51,50,25,45,53,52,19,50,51,34,44,31,72,75,51,36,78,82,28,70,46,47,48,51,50,48,54,54,48,50,50,52,53,70,72,96,122,68,69,60,51,52,52,46,51,46,46,51,48,52,50,48,51,51,50,52,51,50,51,49,55,54,48,45,59,67,73,41,66,76,63,86,49,92,79,40,54,43,39,46,48,43,44,53,62,58,65,45,86,71,83,54,59,67,28,50,50,24,35,36,48,15,43,64,53,66,35,84,70,69,48,43,57,57,49,15,44,25,52,42,30,42,52,35,21,52,52,46,55,46,32,29,75,71,60,65,46,43,62,36,49,84,71,31,69,22,53,36,77,72,66,29,60,46,41,25,54,43,24,24,52,27,32,41,23,46,21,51,26,47,46,36,60,47,67,98,53,60,40,61,58,27,25,52,48,41,34,50,50,17,42,32,51,4,76,76,5,35,37,40,13,51,50,48,44,69,67,44,24,71,34,93,63,54,71,66,54,49,50,52,33,38,36,22,56,42,8,31,60,42,30,43,38,43,50,51,21,40,59,76,27,67,51,64,75,78,51,51,63,42,43,42,51,18,16,45,24,42,18,49,23,50,52,45,48,51,56,57,42,48,73,34,90,85,42,58,42,61,71,58,73,56,66,72,37,58,43,63,47,73,72,61,30,63,69,52,38,52,52,49,30,51,50,27,46,52,51,19,50,52,35,45,31,72,74,52,35,78,82,28,70,46,48,49,50,50,49,55,53,48,50,51,52,53,70,72,97

InterPro domains:
  IPR000092 Polyprenyl synthetase-like [PF00348] (45-259)
  IPR000092 Polyprenyl synthetase-like [cd00685] (37-298)
  IPR008949 Isoprenoid synthase domain superfamily [G3DSA:1.10.600.10] (8-300)
  IPR008949 Isoprenoid synthase domain superfamily [SSF48576] (15-278)
  IPR033749 Polyprenyl synthetase, conserved site [PS00444] (222-234)
  IPR033749 Polyprenyl synthetase, conserved site [PS00723] (91-107)

Organism: Pseudomonas syringae (NCBI:txid317)

Sequence (602 aa):
MTVELGTTLEHGFTEHLMGVHAAIENRLDELLPRCSDERDLVSLAMRESTLAPGKRMRPVLLILAAEGLGHNGTQALDLGCAVELIHAASLVLDDMPCMDNALLRRGRPTVHLKFGEDVAILTAVALLSRAFGIVATVDDLPHETRTQLVKVIADTVGMQGLVRGQFQDLRDGRQSRSSEEIAQTNDLKTGVLFGAIMDIAWLISNAVAETRPVLQNFAMELGQAFQMYDDLRDNSPDSDKDQGKDQGKSTFVSLYGERKVHEQLQIHLSNAERYLSQVYGRRSPITRYMRMILEKAIAAAMTVELGTTLEHGFTEHLMGVHAAIENRLDELLPRCSDERDLVSLAMRESTLAPGKRMRPVLLILAAEGLGHNGTQALDLGCAVELIHAASLVLDDMPCMDNALLRRGRPTVHLKFGEDVAILTAVALLSRAFGIVATVDDLPHETRTQLVKVIADTVGMQGLVRGQFQDLRDGRQSRSSEEIAQTNDLKTGVLFGAIMDIAWLISNAVAETRPVLQNFAMELGQAFQMYDDLRDNSPDSDKDQGKDQGKSTFVSLYGERKVHEQLQIHLSNAERYLSQVYGRRSPITRYMRMILEKAIAAA

Foldseek 3Di:
DVVVCVVVLVVVLVVVLVVLVVLLLVVLVVLQDDDPDPVPLLSVLLCCLLNQDDSLCQLSLLVLLLVLLPHDDPLSSLLSSLLSLQVSLLVLVCCACLHLVWQFDSLHGHSCVVPNRVSSNSNSVVSNVSSLVSLCCRPPFDNVLSVVLSVLSCCCNDCNAQVVLRVLCRVPFLPDDDPVSQLVSLCRNFLSSQLSSNVNSCSRSVHDPVLSVLSSLLSSLVSLLVQLLVVLLLCPPPHSTPRCSSPSTDDPCVVPNNVVSLVSSVVSLVSSLVSVCVRRNCSRSSSVVSCVVSVVSNVVD/DVVVCVVVLVVVLVVVLVVLVVLLLVVLVVLQDDDPDPPPLLSVLLCCLLNQDDSLCQLSLLVLLLVLLPNDDCLSSLLSSLLSLQVSLLVLVCCAPLHLVWQFDSLHGRSCVVPNPVSSNSNSVVSNVSSLVSLCPRPPFDNVLSVVLSVLSCCCNDCNAQVVLRVLCRVCFLPDDDPVSQLVSLCRNFLSSQLSSNVNSCSSSVHDPVLSVLSSLLSSLVSLLVQLLVVLLLCPPPHSTPRCSSPSTDDPCVVPNNVVSLVSSVVSLVSSLVSVCVRRNCSRSSSVVSCVVSVVSNVVD

=== Feature glossary ===
Feature key, reading from the visual/contextual features back to the raw sequence:

Rendered structure images. Six rendered views show the 3D structure from the faces of a cube — i.e. along ±x, ±y, ±z. Rendering representation is drawn randomly per protein from cartoon (secondary-structure ribbons), sticks (backbone bonds), or molecular surface; coloring is either N→C rainbow (blue at the N-terminus through red at the C-terminus) or one color per chain.

Contact-map, Ramachandran, and PAE plots. The contact map is a binary N×N matrix image: pixel (i, j) is dark where Cα_i and Cα_j are within 8 Å and |i−j|>4. Because the |i−j|>4 filter removes local helical contacts, off-diagonal stripes parallel to the main diagonal indicate parallel β-sheets; stripes perpendicular to it indicate antiparallel β-sheets. The Ramachandran plot scatters every residue's (φ, ψ) pair against the sterically allowed regions. The PAE heatmap renders the predicted-aligned-error matrix.

InterPro / GO / CATH / organism. Database cross-references. InterPro integrates a dozen domain/family signature databases into unified entries with residue-range hits. GO terms attach function/process/location labels with evidence codes. CATH codes position the fold in a four-level structural taxonomy. Organism is the NCBI-taxonomy species name.

Nearest PDB structures. The Foldseek neighbor list gives the closest experimentally determined structures in the PDB, ranked by structural alignment. TM-score near 1 means near-identical fold; near 0.3 means only rough topology match. This is how one finds what a novel AlphaFold prediction most resembles in the solved-structure universe.

Predicted aligned error. PAE(i, j) answers: if I align the predicted and true structures on residue i, how far off (in Å) do I expect residue j to be? A block-diagonal PAE matrix with low values on the blocks and high values off-diagonal is the signature of a multi-domain protein with confidently predicted domains but uncertain inter-domain orientation.

Solvent-accessible surface area. Accessible surface area quantifies burial. A residue with SASA near zero is packed into the hydrophobic core; one with SASA >100 Å² sits on the surface. Computed here via the Shrake–Rupley numerical algorithm with a 1.4 Å probe.

B-factor. B-factor (Debye–Waller factor) reflects atomic displacement in the crystal lattice. It is an experimental observable (units Å²), not a prediction; low values mean the atom is pinned down, high values mean it moves or is heterogeneous across the crystal.

pLDDT. For AlphaFold models, the B-factor field carries pLDDT — the model's own estimate of local accuracy on a 0–100 scale. Regions with pLDDT<50 should be treated as essentially unmodeled; they often correspond to intrinsically disordered segments.

Backbone torsions (φ/ψ). φ (phi) and ψ (psi) are the two rotatable backbone dihedrals per residue: φ is the C(i-1)–N–Cα–C torsion, ψ is the N–Cα–C–N(i+1) torsion, both in degrees on (−180°, 180°]. α-helical residues cluster near (−60°, −45°); β-strand residues near (−120°, +130°). A Ramachandran plot is simply a scatter of (φ, ψ) for every residue.

Radius of gyration, Cα contacts, bounding box. Radius of gyration (Rg) is the root-mean-square distance of Cα atoms from their centroid — a single number for overall size and compactness. A globular domain of N residues has Rg ≈ 2.2·N^0.38 Å; an extended or disordered chain has a much larger Rg. The Cα contact count is the number of residue pairs whose Cα atoms are within 8 Å and are more than four positions apart in sequence — a standard proxy for tertiary packing density. The bounding box is the smallest axis-aligned box enclosing all Cα atoms.

Secondary structure (3-state, P-SEA). Three-state secondary structure (P-SEA) collapses the eight DSSP classes into helix (a), strand (b), and coil (c). P-SEA assigns these from Cα geometry alone — distances and angles — without requiring backbone oxygens, so it works on any Cα trace.

Secondary structure (8-state, DSSP). DSSP 8-state secondary structure assigns each residue one of H (α-helix), G (3₁₀-helix), I (π-helix), E (extended β-strand), B (isolated β-bridge), T (hydrogen-bonded turn), S (bend), or '-' (coil). The assignment is computed from backbone hydrogen-bond geometry via the Kabsch–Sander algorithm.

Foldseek 3Di. A 3Di character summarizes, for each residue, the relative orientation of the Cα frame of its nearest spatial neighbor. Because it encodes fold topology rather than chemistry, 3Di alignments detect remote structural similarity that sequence alignment misses.

mmCIF coordinates. The mmCIF block holds the 3D Cartesian coordinates of each backbone atom (N, Cα, C, O) in ångströms. mmCIF is the PDB's canonical archive format — a tagged-loop text representation of the atomic model.

Sequence. Sequence gives the chain of amino acids in standard one-letter code (A=alanine, C=cysteine, …, Y=tyrosine), read N→C. It is the only feature that is directly encoded by the gene; all structural features are derived from the folded form of this sequence.